Protein AF-A0AA36FY81-F1 (afdb_monomer_lite)

Foldseek 3Di:
DVCCVPPNQWDWDDDPNDTDIDGRDDVVCCCVCPVVVVVNVAADQFCLLQVLQADPPPRFGFACPHGDDPLNVVLVVLVVVLCVLCAPVHCNLVVVLVVLVVVLVVVVVVVCVPPVDDDDPLLLSLLQSLLQSLCCQAQVGGDDPVCVVVSCVLPVLQVVLVLLDDPCSRVPDPCLCVVVVSVVSSCSNNVSLVSLLVVLVVSLVVQVVCVVVVVDDLPDRGSHPSSSLVVVQVVVVVVPDPDCSSDPSNSSNHSSCSSVVRRPVRSLLVVLLVVVCVVPVVLVVLQVVQQCVVCVPPDDDGPVCVVSRVSVVVSSVVSVVPSPDDDPDQWDKDWDWDQDPPVRDIDIDMWIFDDAAFWDWAWQAPAPDCSPHPVVSHHGQAPPVFDDDAPPDDGHGPGGYHIFGAANGGTGFQKKKWWKDFPQPWTKIKMWGDPYVQGKIKIWIKIAPAAAFKWWKWWADAQDCPVHPPVLHFGAAPPPFWDFEQPDPGHGLTGPFIFGAHNRRMTTDIDIHRREDCDDPRHSQRHKIWIARAGQCGCVDDDPCNVVSRGHSPRHHTGIMGGIHGDDDDD

Radius of gyration: 31.6 Å; chains: 1; bounding box: 76×66×91 Å

Structure (mmCIF, N/CA/C/O backbone):
data_AF-A0AA36FY81-F1
#
_entry.id   AF-A0AA36FY81-F1
#
loop_
_atom_site.group_PDB
_atom_site.id
_atom_site.type_symbol
_atom_site.label_atom_id
_atom_site.label_alt_id
_atom_site.label_comp_id
_atom_site.label_asym_id
_atom_site.label_entity_id
_atom_site.label_seq_id
_atom_site.pdbx_PDB_ins_code
_atom_site.Cartn_x
_atom_site.Cartn_y
_atom_site.Cartn_z
_atom_site.occupancy
_atom_site.B_iso_or_equiv
_atom_site.auth_seq_id
_atom_site.auth_comp_id
_atom_site.auth_asym_id
_atom_site.auth_atom_id
_atom_site.pdbx_PDB_model_num
ATOM 1 N N . MET A 1 1 ? 7.361 -14.719 3.140 1.00 36.12 1 MET A N 1
ATOM 2 C CA . MET A 1 1 ? 7.510 -15.859 2.196 1.00 36.12 1 MET A CA 1
ATOM 3 C C . MET A 1 1 ? 8.204 -17.094 2.785 1.00 36.12 1 MET A C 1
ATOM 5 O O . MET A 1 1 ? 7.719 -18.187 2.528 1.00 36.12 1 MET A O 1
ATOM 9 N N . ILE A 1 2 ? 9.258 -16.964 3.607 1.00 36.59 2 ILE A N 1
ATOM 10 C CA . ILE A 1 2 ? 10.029 -18.105 4.167 1.00 36.59 2 ILE A CA 1
ATOM 11 C C . ILE A 1 2 ? 9.151 -19.141 4.900 1.00 36.59 2 ILE A C 1
ATOM 13 O O . ILE A 1 2 ? 9.311 -20.344 4.719 1.00 36.59 2 ILE A O 1
ATOM 17 N N . ARG A 1 3 ? 8.170 -18.688 5.692 1.00 46.56 3 ARG A N 1
ATOM 18 C CA . ARG A 1 3 ? 7.286 -19.582 6.461 1.00 46.56 3 ARG A CA 1
ATOM 19 C C . ARG A 1 3 ? 6.259 -20.323 5.592 1.00 46.56 3 ARG A C 1
ATOM 21 O O . ARG A 1 3 ? 6.029 -21.499 5.839 1.00 46.56 3 ARG A O 1
ATOM 28 N N . ARG A 1 4 ? 5.740 -19.701 4.523 1.00 51.59 4 ARG A N 1
ATOM 29 C CA . ARG A 1 4 ? 4.819 -20.347 3.563 1.00 51.59 4 ARG A CA 1
ATOM 30 C C . ARG A 1 4 ? 5.485 -21.509 2.817 1.00 51.59 4 ARG A C 1
ATOM 32 O O . ARG A 1 4 ? 4.853 -22.533 2.591 1.00 51.59 4 ARG A O 1
ATOM 39 N N . GLY A 1 5 ? 6.765 -21.368 2.462 1.00 57.47 5 GLY A N 1
ATOM 40 C CA . GLY A 1 5 ? 7.523 -22.437 1.802 1.00 57.47 5 GLY A CA 1
ATOM 41 C C . GLY A 1 5 ? 7.772 -23.659 2.695 1.00 57.47 5 GLY A C 1
ATOM 42 O O . GLY A 1 5 ? 7.797 -24.776 2.192 1.00 57.47 5 GLY A O 1
ATOM 43 N N . ARG A 1 6 ? 7.920 -23.456 4.012 1.00 73.56 6 ARG A N 1
ATOM 44 C CA . ARG A 1 6 ? 8.203 -24.525 4.987 1.00 73.56 6 ARG A CA 1
ATOM 45 C C . ARG A 1 6 ? 6.951 -25.161 5.593 1.00 73.56 6 ARG A C 1
ATOM 47 O O . ARG A 1 6 ? 6.932 -26.365 5.807 1.00 73.56 6 ARG A O 1
ATOM 54 N N . TYR A 1 7 ? 5.939 -24.355 5.903 1.00 78.69 7 TYR A N 1
ATOM 55 C CA . TYR A 1 7 ? 4.759 -24.780 6.665 1.00 78.69 7 TYR A CA 1
ATOM 56 C C . TYR A 1 7 ? 3.479 -24.836 5.822 1.00 78.69 7 TYR A C 1
ATOM 58 O O . TYR A 1 7 ? 2.431 -25.224 6.324 1.00 78.69 7 TYR A O 1
ATOM 66 N N . GLY A 1 8 ? 3.561 -24.483 4.537 1.00 82.62 8 GLY A N 1
ATOM 67 C CA . GLY A 1 8 ? 2.440 -24.533 3.608 1.00 82.62 8 GLY A CA 1
ATOM 68 C C . GLY A 1 8 ? 1.616 -23.246 3.551 1.00 82.62 8 GLY A C 1
ATOM 69 O O . GLY A 1 8 ? 2.011 -22.181 4.025 1.00 82.62 8 GLY A O 1
ATOM 70 N N . LYS A 1 9 ? 0.461 -23.356 2.888 1.00 85.81 9 LYS A N 1
ATOM 71 C CA . LYS A 1 9 ? -0.486 -22.264 2.609 1.00 85.81 9 LYS A CA 1
ATOM 72 C C . LYS A 1 9 ? -1.103 -21.654 3.877 1.00 85.81 9 LYS A C 1
ATOM 74 O O . LYS A 1 9 ? -1.317 -20.447 3.923 1.00 85.81 9 LYS A O 1
ATOM 79 N N . VAL A 1 10 ? -1.315 -22.472 4.907 1.00 88.88 10 VAL A N 1
ATOM 80 C CA . VAL A 1 10 ? -1.843 -22.069 6.214 1.00 88.88 10 VAL A CA 1
ATOM 81 C C . VAL A 1 10 ? -0.884 -22.557 7.287 1.00 88.88 10 VAL A C 1
ATOM 83 O O . VAL A 1 10 ? -0.539 -23.736 7.305 1.00 88.88 10 VAL A O 1
ATOM 86 N N . TYR A 1 11 ? -0.442 -21.666 8.169 1.00 90.25 11 TYR A N 1
ATOM 87 C CA . TYR A 1 11 ? 0.482 -22.023 9.243 1.00 90.25 11 TYR A CA 1
ATOM 88 C C . TYR A 1 11 ? 0.258 -21.182 10.494 1.00 90.25 11 TYR A C 1
ATOM 90 O O . TYR A 1 11 ? -0.126 -20.018 10.419 1.00 90.25 11 TYR A O 1
ATOM 98 N N . THR A 1 12 ? 0.554 -21.753 11.656 1.00 89.88 12 THR A N 1
ATOM 99 C CA . THR A 1 12 ? 0.412 -21.059 12.939 1.00 89.88 12 THR A CA 1
ATOM 100 C C . THR A 1 12 ? 1.749 -20.491 13.392 1.00 89.88 12 THR A C 1
ATOM 102 O O . THR A 1 12 ? 2.783 -21.157 13.337 1.00 89.88 12 THR A O 1
ATOM 105 N N . VAL A 1 13 ? 1.727 -19.249 13.863 1.00 86.69 13 VAL A N 1
ATOM 106 C CA . VAL A 1 13 ? 2.838 -18.589 14.544 1.00 86.69 13 VAL A CA 1
ATOM 107 C C . VAL A 1 13 ? 2.387 -18.273 15.953 1.00 86.69 13 VAL A C 1
ATOM 109 O O . VAL A 1 13 ? 1.382 -17.601 16.139 1.00 86.69 13 VAL A O 1
ATOM 112 N N . TRP A 1 14 ? 3.146 -18.719 16.942 1.00 83.38 14 TRP A N 1
ATOM 113 C CA . TRP A 1 14 ? 2.919 -18.309 18.319 1.00 83.38 14 TRP A CA 1
ATOM 114 C C . TRP A 1 14 ? 3.548 -16.935 18.538 1.00 83.38 14 TRP A C 1
ATOM 116 O O . TRP A 1 14 ? 4.758 -16.772 18.371 1.00 83.38 14 TRP A O 1
ATOM 126 N N . VAL A 1 15 ? 2.718 -15.943 18.856 1.00 77.12 15 VAL A N 1
ATOM 127 C CA . VAL A 1 15 ? 3.155 -14.603 19.257 1.00 77.12 15 VAL A CA 1
ATOM 128 C C . VAL A 1 15 ? 2.818 -14.447 20.732 1.00 77.12 15 VAL A C 1
ATOM 130 O O . VAL A 1 15 ? 1.649 -14.446 21.114 1.00 77.12 15 VAL A O 1
ATOM 133 N N . CYS A 1 16 ? 3.848 -14.375 21.578 1.00 77.38 16 CYS A N 1
ATOM 134 C CA . CYS A 1 16 ? 3.695 -14.527 23.027 1.00 77.38 16 CYS A CA 1
ATOM 135 C C . CYS A 1 16 ? 2.934 -15.831 23.351 1.00 77.38 16 CYS A C 1
ATOM 137 O O . CYS A 1 16 ? 3.364 -16.906 22.937 1.00 77.38 16 CYS A O 1
ATOM 139 N N . ALA A 1 17 ? 1.809 -15.743 24.062 1.00 76.19 17 ALA A N 1
ATOM 140 C CA . ALA A 1 17 ? 0.956 -16.887 24.384 1.00 76.19 17 ALA A CA 1
ATOM 141 C C . ALA A 1 17 ? -0.184 -17.113 23.369 1.00 76.19 17 ALA A C 1
ATOM 143 O O . ALA A 1 17 ? -0.979 -18.035 23.542 1.00 76.19 17 ALA A O 1
ATOM 144 N N . ALA A 1 18 ? -0.287 -16.287 22.322 1.00 80.69 18 ALA A N 1
ATOM 145 C CA . ALA A 1 18 ? -1.390 -16.326 21.369 1.00 80.69 18 ALA A CA 1
ATOM 146 C C . ALA A 1 18 ? -1.005 -17.084 20.081 1.00 80.69 18 ALA A C 1
ATOM 148 O O . ALA A 1 18 ? -0.021 -16.723 19.422 1.00 80.69 18 ALA A O 1
ATOM 149 N N . PRO A 1 19 ? -1.773 -18.110 19.670 1.00 88.00 19 PRO A N 1
ATOM 150 C CA . PRO A 1 19 ? -1.600 -18.736 18.367 1.00 88.00 19 PRO A CA 1
ATOM 151 C C . PRO A 1 19 ? -2.207 -17.849 17.272 1.00 88.00 19 PRO A C 1
ATOM 153 O O . PRO A 1 19 ? -3.411 -17.610 17.237 1.00 88.00 19 PRO A O 1
ATOM 156 N N . VAL A 1 20 ? -1.376 -17.391 16.339 1.00 86.88 20 VAL A N 1
ATOM 157 C CA . VAL A 1 20 ? -1.785 -16.590 15.180 1.00 86.88 20 VAL A CA 1
ATOM 158 C C . VAL A 1 20 ? -1.743 -17.461 13.930 1.00 86.88 20 VAL A C 1
ATOM 160 O O . VAL A 1 20 ? -0.670 -17.836 13.448 1.00 86.88 20 VAL A O 1
ATOM 163 N N . VAL A 1 21 ? -2.913 -17.785 13.384 1.00 89.31 21 VAL A N 1
ATOM 164 C CA . VAL A 1 21 ? -3.024 -18.511 12.113 1.00 89.31 21 VAL A CA 1
ATOM 165 C C . VAL A 1 21 ? -2.789 -17.536 10.963 1.00 89.31 21 VAL A C 1
ATOM 167 O O . VAL A 1 21 ? -3.462 -16.519 10.839 1.00 89.31 21 VAL A O 1
ATOM 170 N N . ASN A 1 22 ? -1.806 -17.841 10.125 1.00 86.56 22 ASN A N 1
ATOM 171 C CA . ASN A 1 22 ? -1.429 -17.054 8.961 1.00 86.56 22 ASN A CA 1
ATOM 172 C C . ASN A 1 22 ? -1.902 -17.775 7.700 1.00 86.56 22 ASN A C 1
ATOM 174 O O . ASN A 1 22 ? -1.608 -18.958 7.515 1.00 86.56 22 ASN A O 1
ATOM 178 N N . ILE A 1 23 ? -2.583 -17.044 6.820 1.00 85.38 23 ILE A N 1
ATOM 179 C CA . ILE A 1 23 ? -3.072 -17.543 5.534 1.00 85.38 23 ILE A CA 1
ATOM 180 C C . ILE A 1 23 ? -2.271 -16.858 4.430 1.00 85.38 23 ILE A C 1
ATOM 182 O O . ILE A 1 23 ? -2.235 -15.633 4.340 1.00 85.38 23 ILE A O 1
ATOM 186 N N . GLY A 1 24 ? -1.568 -17.653 3.629 1.00 78.12 24 GLY A N 1
ATOM 187 C CA . GLY A 1 24 ? -0.551 -17.170 2.700 1.00 78.12 24 GLY A CA 1
ATOM 188 C C . GLY A 1 24 ? -0.965 -17.149 1.232 1.00 78.12 24 GLY A C 1
ATOM 189 O O . GLY A 1 24 ? -0.127 -16.801 0.400 1.00 78.12 24 GLY A O 1
ATOM 190 N N . ASP A 1 25 ? -2.185 -17.558 0.888 1.00 82.94 25 ASP A N 1
ATOM 191 C CA . ASP A 1 25 ? -2.683 -17.665 -0.485 1.00 82.94 25 ASP A CA 1
ATOM 192 C C . ASP A 1 25 ? -4.106 -17.113 -0.649 1.00 82.94 25 ASP A C 1
ATOM 194 O O . ASP A 1 25 ? -4.923 -17.147 0.267 1.00 82.94 25 ASP A O 1
ATOM 198 N N . TYR A 1 26 ? -4.392 -16.622 -1.856 1.00 82.06 26 TYR A N 1
ATOM 199 C CA . TYR A 1 26 ? -5.638 -15.935 -2.188 1.00 82.06 26 TYR A CA 1
ATOM 200 C C . TYR A 1 26 ? -6.885 -16.816 -2.035 1.00 82.06 26 TYR A C 1
ATOM 202 O O . TYR A 1 26 ? -7.878 -16.374 -1.465 1.00 82.06 26 TYR A O 1
ATOM 210 N N . GLU A 1 27 ? -6.830 -18.063 -2.510 1.00 89.69 27 GLU A N 1
ATOM 211 C CA . GLU A 1 27 ? -7.973 -18.986 -2.476 1.00 89.69 27 GLU A CA 1
ATOM 212 C C . GLU A 1 27 ? -8.436 -19.236 -1.040 1.00 89.69 27 GLU A C 1
ATOM 214 O O . GLU A 1 27 ? -9.630 -19.163 -0.744 1.00 89.69 27 GLU A O 1
ATOM 219 N N . THR A 1 28 ? -7.487 -19.466 -0.131 1.00 90.06 28 THR A N 1
ATOM 220 C CA . THR A 1 28 ? -7.802 -19.698 1.279 1.00 90.06 28 THR A CA 1
ATOM 221 C C . THR A 1 28 ? -8.271 -18.423 1.980 1.00 90.06 28 THR A C 1
ATOM 223 O O . THR A 1 28 ? -9.185 -18.487 2.799 1.00 90.06 28 THR A O 1
ATOM 226 N N . ILE A 1 29 ? -7.719 -17.252 1.637 1.00 85.38 29 ILE A N 1
ATOM 227 C CA . ILE A 1 29 ? -8.218 -15.961 2.146 1.00 85.38 29 ILE A CA 1
ATOM 228 C C . ILE A 1 29 ? -9.682 -15.757 1.735 1.00 85.38 29 ILE A C 1
ATOM 230 O O . ILE A 1 29 ? -10.507 -15.403 2.576 1.00 85.38 29 ILE A O 1
ATOM 234 N N . LEU A 1 30 ? -10.024 -16.024 0.469 1.00 89.69 30 LEU A N 1
ATOM 235 C CA . LEU A 1 30 ? -11.398 -15.931 -0.033 1.00 89.69 30 LEU A CA 1
ATOM 236 C C . LEU A 1 30 ? -12.324 -16.908 0.703 1.00 89.69 30 LEU A C 1
ATOM 238 O O . LEU A 1 30 ? -13.442 -16.551 1.074 1.00 89.69 30 LEU A O 1
ATOM 242 N N . GLN A 1 31 ? -11.860 -18.136 0.937 1.00 90.44 31 GLN A N 1
ATOM 243 C CA . GLN A 1 31 ? -12.619 -19.125 1.692 1.00 90.44 31 GLN A CA 1
ATOM 244 C C . GLN A 1 31 ? -12.905 -18.632 3.117 1.00 90.44 31 GLN A C 1
ATOM 246 O O . GLN A 1 31 ? -14.066 -18.535 3.496 1.00 90.44 31 GLN A O 1
ATOM 251 N N . VAL A 1 32 ? -11.878 -18.233 3.869 1.00 89.50 32 VAL A N 1
ATOM 252 C CA . VAL A 1 32 ? -12.007 -17.878 5.293 1.00 89.50 32 VAL A CA 1
ATOM 253 C C . VAL A 1 32 ? -12.750 -16.557 5.503 1.00 89.50 32 VAL A C 1
ATOM 255 O O . VAL A 1 32 ? -13.635 -16.488 6.355 1.00 89.50 32 VAL A O 1
ATOM 258 N N . LEU A 1 33 ? -12.410 -15.509 4.745 1.00 85.00 33 LEU A N 1
ATOM 259 C CA . LEU A 1 33 ? -12.947 -14.162 4.975 1.00 85.00 33 LEU A CA 1
ATOM 260 C C . LEU A 1 33 ? -14.272 -13.893 4.256 1.00 85.00 33 LEU A C 1
ATOM 262 O O . LEU A 1 33 ? -15.032 -13.042 4.713 1.00 85.00 33 LEU A O 1
ATOM 266 N N . VAL A 1 34 ? -14.553 -14.576 3.140 1.00 88.19 34 VAL A N 1
ATOM 267 C CA . VAL A 1 34 ? -15.764 -14.320 2.337 1.00 88.19 34 VAL A CA 1
ATOM 268 C C . VAL A 1 34 ? -16.768 -15.454 2.478 1.00 88.19 34 VAL A C 1
ATOM 270 O O . VAL A 1 34 ? -17.895 -15.212 2.902 1.00 88.19 34 VAL A O 1
ATOM 273 N N . ARG A 1 35 ? -16.383 -16.691 2.143 1.00 88.88 35 ARG A N 1
ATOM 274 C CA . ARG A 1 35 ? -17.321 -17.831 2.143 1.00 88.88 35 ARG A CA 1
ATOM 275 C C . ARG A 1 35 ? -17.697 -18.261 3.559 1.00 88.88 35 ARG A C 1
ATOM 277 O 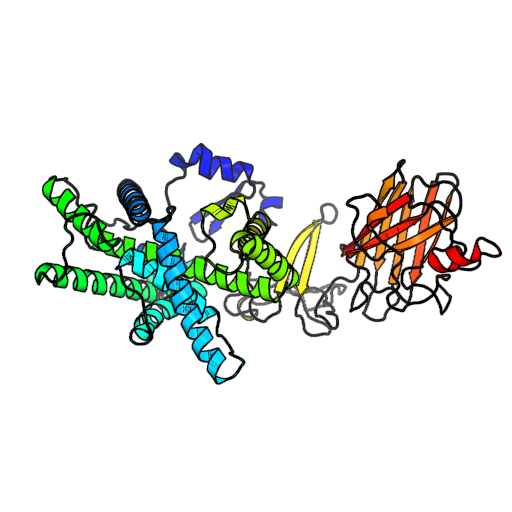O . ARG A 1 35 ? -18.874 -18.450 3.841 1.00 88.88 35 ARG A O 1
ATOM 284 N N . ASP A 1 36 ? -16.713 -18.300 4.451 1.00 90.56 36 ASP A N 1
ATOM 285 C CA . ASP A 1 36 ? -16.877 -18.647 5.866 1.00 90.56 36 ASP A CA 1
ATOM 286 C C . ASP A 1 36 ? -16.908 -17.394 6.762 1.00 90.56 36 ASP A C 1
ATOM 288 O O . ASP A 1 36 ? -16.717 -17.473 7.978 1.00 90.56 36 ASP A O 1
ATO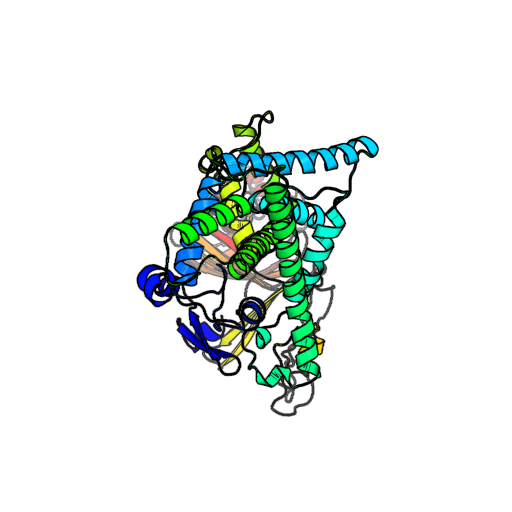M 292 N N . GLY A 1 37 ? -17.151 -16.215 6.174 1.00 86.06 37 GLY A N 1
ATOM 293 C CA . GLY A 1 37 ? -17.015 -14.924 6.852 1.00 86.06 37 GLY A CA 1
ATOM 294 C C . GLY A 1 37 ? -17.890 -14.778 8.100 1.00 86.06 37 GLY A C 1
ATOM 295 O O . GLY A 1 37 ? -17.472 -14.140 9.060 1.00 86.06 37 GLY A O 1
ATOM 296 N N . ALA A 1 38 ? -19.067 -15.416 8.140 1.00 84.56 38 ALA A N 1
ATOM 297 C CA . ALA A 1 38 ? -19.931 -15.408 9.325 1.00 84.56 38 ALA A CA 1
ATOM 298 C C . ALA A 1 38 ? -19.261 -16.075 10.541 1.00 84.56 38 ALA A C 1
ATOM 300 O O . ALA A 1 38 ? -19.342 -15.552 11.652 1.00 84.56 38 ALA A O 1
ATOM 301 N N . ILE A 1 39 ? -18.555 -17.189 10.321 1.00 87.75 39 ILE A N 1
ATOM 302 C CA . ILE A 1 39 ? -17.860 -17.958 11.365 1.00 87.75 39 ILE A CA 1
ATOM 303 C C . ILE A 1 39 ? -16.584 -17.226 11.802 1.00 87.75 39 ILE A C 1
ATOM 305 O O . ILE A 1 39 ? -16.258 -17.192 12.986 1.00 87.75 39 ILE A O 1
ATOM 309 N N . ASN A 1 40 ? -15.891 -16.590 10.854 1.00 85.19 40 ASN A N 1
ATOM 310 C CA . ASN A 1 40 ? -14.626 -15.885 11.084 1.00 85.19 40 ASN A CA 1
ATOM 311 C C . ASN A 1 40 ? -14.802 -14.376 11.342 1.00 85.19 40 ASN A C 1
ATOM 313 O O . ASN A 1 40 ? -13.851 -13.609 11.213 1.00 85.19 40 ASN A O 1
ATOM 317 N N . SER A 1 41 ? -16.015 -13.939 11.694 1.00 83.75 41 SER A N 1
ATOM 318 C CA . SER A 1 41 ? -16.344 -12.523 11.914 1.00 83.75 41 SER A CA 1
ATOM 319 C C . SER A 1 41 ? -15.830 -11.979 13.249 1.00 83.75 41 SER A C 1
ATOM 321 O O . SER A 1 41 ? -15.658 -10.766 13.391 1.00 83.75 41 SER A O 1
ATOM 323 N N . LYS A 1 42 ? -15.567 -12.866 14.221 1.00 87.44 42 LYS A N 1
ATOM 324 C CA . LYS A 1 42 ? -15.107 -12.485 15.557 1.00 87.44 42 LYS A CA 1
ATOM 325 C C . LYS A 1 42 ? -13.700 -11.892 15.498 1.00 87.44 42 LYS A C 1
ATOM 327 O O . LYS A 1 42 ? -12.770 -12.497 14.966 1.00 87.44 42 LYS A O 1
ATOM 332 N N . ARG A 1 43 ? -13.537 -10.722 16.109 1.00 86.25 43 ARG A N 1
ATOM 333 C CA . ARG A 1 43 ? -12.268 -10.003 16.208 1.00 86.25 43 ARG A CA 1
ATOM 334 C C . ARG A 1 43 ? -11.508 -10.444 17.444 1.00 86.25 43 ARG A C 1
ATOM 336 O O . ARG A 1 43 ? -12.085 -10.635 18.514 1.00 86.25 43 ARG A O 1
ATOM 343 N N . TYR A 1 44 ? -10.197 -10.569 17.293 1.00 86.50 44 TYR A N 1
ATOM 344 C CA . TYR A 1 44 ? -9.307 -10.672 18.437 1.00 86.50 44 TYR A CA 1
ATOM 345 C C . TYR A 1 44 ? -9.234 -9.311 19.136 1.00 86.50 44 TYR A C 1
ATOM 347 O O . TYR A 1 44 ? -8.880 -8.311 18.513 1.00 86.50 44 TYR A O 1
ATOM 355 N N . GLU A 1 45 ? -9.572 -9.285 20.422 1.00 86.31 45 GLU A N 1
ATOM 356 C CA . GLU A 1 45 ? -9.551 -8.093 21.272 1.00 86.31 45 GLU A CA 1
ATOM 357 C C . GLU A 1 45 ? -8.110 -7.756 21.667 1.00 86.31 45 GLU A C 1
ATOM 359 O O . GLU A 1 45 ? -7.625 -8.085 22.748 1.00 86.31 45 GLU A O 1
ATOM 364 N N . ALA A 1 46 ? -7.389 -7.140 20.730 1.00 82.62 46 ALA A N 1
ATOM 365 C CA . ALA A 1 46 ? -6.015 -6.716 20.939 1.00 82.62 46 ALA A CA 1
ATOM 366 C C . ALA A 1 46 ? -5.944 -5.698 22.097 1.00 82.62 46 ALA A C 1
ATOM 368 O O . ALA A 1 46 ? -6.555 -4.628 21.990 1.00 82.62 46 ALA A O 1
ATOM 369 N N . PRO A 1 47 ? -5.160 -5.960 23.166 1.00 79.50 47 PRO A N 1
ATOM 370 C CA . PRO A 1 47 ? -5.108 -5.101 24.348 1.00 79.50 47 PRO A CA 1
ATOM 371 C C . PRO A 1 47 ? -4.810 -3.636 24.030 1.00 79.50 47 PRO A C 1
ATOM 373 O O . PRO A 1 47 ? -5.403 -2.749 24.635 1.00 79.50 47 PRO A O 1
ATOM 376 N N . PHE A 1 48 ? -3.945 -3.371 23.047 1.00 79.94 48 PHE A N 1
ATOM 377 C CA . PHE A 1 48 ? -3.637 -2.013 22.602 1.00 79.94 48 PHE A CA 1
ATOM 378 C C . PHE A 1 48 ? -4.880 -1.195 22.221 1.00 79.94 48 PHE A C 1
ATOM 380 O O . PHE A 1 48 ? -4.977 -0.032 22.599 1.00 79.94 48 PHE A O 1
ATOM 387 N N . PHE A 1 49 ? -5.829 -1.789 21.497 1.00 80.12 49 PHE A N 1
ATOM 388 C CA . PHE A 1 49 ? -7.042 -1.084 21.086 1.00 80.12 49 PHE A CA 1
ATOM 389 C C . PHE A 1 49 ? -8.153 -1.181 22.132 1.00 80.12 49 PHE A C 1
ATOM 391 O O . PHE A 1 49 ? -8.946 -0.253 22.265 1.00 80.12 49 PHE A O 1
ATOM 398 N N . CYS A 1 50 ? -8.225 -2.283 22.878 1.00 85.19 50 CYS A N 1
ATOM 399 C CA . CYS A 1 50 ? -9.333 -2.529 23.797 1.00 85.19 50 CYS A CA 1
ATOM 400 C C . CYS A 1 50 ? -9.209 -1.763 25.119 1.00 85.19 50 CYS A C 1
ATOM 402 O O . CYS A 1 50 ? -10.230 -1.373 25.666 1.00 85.19 50 CYS A O 1
ATOM 404 N N . VAL A 1 51 ? -7.998 -1.468 25.614 1.00 81.00 51 VAL A N 1
ATOM 405 C CA . VAL A 1 51 ? -7.808 -0.844 26.944 1.00 81.00 51 VAL A CA 1
ATOM 406 C C . VAL A 1 51 ? -8.606 0.453 27.134 1.00 81.00 51 VAL A C 1
ATOM 408 O O . VAL A 1 51 ? -9.172 0.647 28.206 1.00 81.00 51 VAL A O 1
ATOM 411 N N . ALA A 1 52 ? -8.675 1.316 26.118 1.00 79.75 52 ALA A N 1
ATOM 412 C CA . ALA A 1 52 ? -9.449 2.561 26.178 1.00 79.75 52 ALA A CA 1
ATOM 413 C C . ALA A 1 52 ? -10.936 2.388 25.795 1.00 79.75 52 ALA A C 1
ATOM 415 O O . ALA A 1 52 ? -11.744 3.266 26.080 1.00 79.75 52 ALA A O 1
ATOM 416 N N . ARG A 1 53 ? -11.294 1.258 25.168 1.00 86.38 53 ARG A N 1
ATOM 417 C CA . ARG A 1 53 ? -12.625 0.967 24.599 1.00 86.38 53 ARG A CA 1
ATOM 418 C C . ARG A 1 53 ? -13.470 0.026 25.460 1.00 86.38 53 ARG A C 1
ATOM 420 O O . ARG A 1 53 ? -14.617 -0.244 25.118 1.00 86.38 53 ARG A O 1
ATOM 427 N N . THR A 1 54 ? -12.900 -0.520 26.532 1.00 89.06 54 THR A N 1
ATOM 428 C CA . THR A 1 54 ? -13.600 -1.407 27.464 1.00 89.06 54 THR A CA 1
ATOM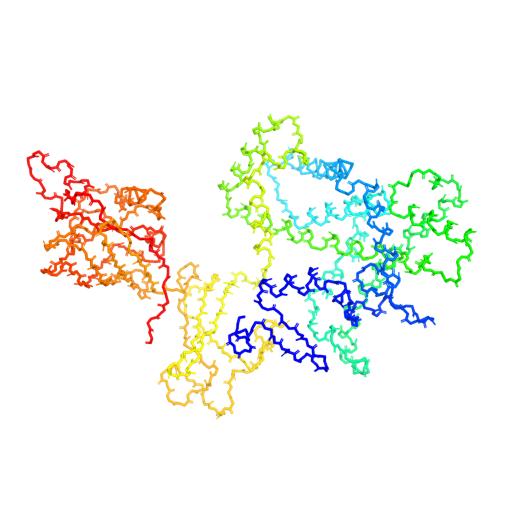 429 C C . THR A 1 54 ? -14.269 -0.594 28.567 1.00 89.06 54 THR A C 1
ATOM 431 O O . THR A 1 54 ? -13.580 0.090 29.330 1.00 89.06 54 THR A O 1
ATOM 434 N N . ASP A 1 55 ? -15.592 -0.697 28.692 1.00 87.25 55 ASP A N 1
ATOM 435 C CA . ASP A 1 55 ? -16.302 -0.133 29.841 1.00 87.25 55 ASP A CA 1
ATOM 436 C C . ASP A 1 55 ? -15.964 -0.962 31.091 1.00 87.25 55 ASP A C 1
ATOM 438 O O . ASP A 1 55 ? -15.986 -2.194 31.100 1.00 87.25 55 ASP A O 1
ATOM 442 N N . LYS A 1 56 ? -15.591 -0.274 32.170 1.00 86.19 56 LYS A N 1
ATOM 443 C CA . LYS A 1 56 ? -15.182 -0.896 33.434 1.00 86.19 56 LYS A CA 1
ATOM 444 C C . LYS A 1 56 ? -16.358 -1.482 34.215 1.00 86.19 56 LYS A C 1
ATOM 446 O O . LYS A 1 56 ? -16.121 -2.279 35.120 1.00 86.19 56 LYS A O 1
ATOM 451 N N . ASN A 1 57 ? -17.586 -1.067 33.910 1.00 85.81 57 ASN A N 1
ATOM 452 C CA . ASN A 1 57 ? -18.786 -1.493 34.622 1.00 85.81 57 ASN A CA 1
ATOM 453 C C . ASN A 1 57 ? -19.306 -2.842 34.118 1.00 85.81 57 ASN A C 1
ATOM 455 O O . ASN A 1 57 ? -19.654 -3.695 34.931 1.00 85.81 57 ASN A O 1
ATOM 459 N N . ASP A 1 58 ? -19.347 -3.040 32.798 1.00 86.50 58 ASP A N 1
ATOM 460 C CA . ASP A 1 58 ? -19.867 -4.261 32.167 1.00 86.50 58 ASP A CA 1
ATOM 461 C C . ASP A 1 58 ? -18.770 -5.149 31.541 1.00 86.50 58 ASP A C 1
ATOM 463 O O . ASP A 1 58 ? -19.002 -6.328 31.272 1.00 86.50 58 ASP A O 1
ATOM 467 N N . GLY A 1 59 ? -17.551 -4.622 31.370 1.00 86.69 59 GLY A N 1
ATOM 468 C CA . GLY A 1 59 ? -16.417 -5.330 30.778 1.00 86.69 59 GLY A CA 1
ATOM 469 C C . GLY A 1 59 ? -16.489 -5.473 29.256 1.00 86.69 59 GLY A C 1
ATOM 470 O O . GLY A 1 59 ? -15.668 -6.193 28.682 1.00 86.69 59 GLY A O 1
ATOM 471 N N . HIS A 1 60 ? -17.442 -4.824 28.586 1.00 89.00 60 HIS A N 1
ATOM 472 C CA . HIS A 1 60 ? -17.622 -4.914 27.143 1.00 89.00 60 HIS A CA 1
ATOM 473 C C . HIS A 1 60 ? -16.746 -3.913 26.386 1.00 89.00 60 HIS A C 1
ATOM 475 O O . HIS A 1 60 ? -16.537 -2.779 26.812 1.00 89.00 60 HIS A O 1
ATOM 481 N N . VAL A 1 61 ? -16.231 -4.346 25.232 1.00 90.81 61 VAL A N 1
ATOM 482 C CA . VAL A 1 61 ? -15.535 -3.481 24.271 1.00 90.81 61 VAL A CA 1
ATOM 483 C C . VAL A 1 61 ? -16.573 -2.819 23.369 1.00 90.81 61 VAL A C 1
ATOM 485 O O . VAL A 1 61 ? -17.344 -3.518 22.708 1.00 90.81 61 VAL A O 1
ATOM 488 N N . TYR A 1 62 ? -16.553 -1.491 23.310 1.00 91.38 62 TYR A N 1
ATOM 489 C CA . TYR A 1 62 ? -17.427 -0.682 22.462 1.00 91.38 62 TYR A CA 1
ATOM 490 C C . TYR A 1 62 ? -16.698 -0.158 21.214 1.00 91.38 62 TYR A C 1
ATOM 492 O O . TYR A 1 62 ? -15.471 -0.242 21.104 1.00 91.38 62 TYR A O 1
ATOM 500 N N . GLY A 1 63 ? -17.469 0.372 20.262 1.00 89.00 63 GLY A N 1
ATOM 501 C CA . GLY A 1 63 ? -16.965 0.918 19.002 1.00 89.00 63 GLY A CA 1
ATOM 502 C C . GLY A 1 63 ? -17.090 -0.038 17.809 1.00 89.00 63 GLY A C 1
ATOM 503 O O . GLY A 1 63 ? -17.168 -1.261 17.946 1.00 89.00 63 GLY A O 1
ATOM 504 N N . THR A 1 64 ? -17.075 0.505 16.595 1.00 89.62 64 THR A N 1
ATOM 505 C CA . THR A 1 64 ? -17.173 -0.289 15.356 1.00 89.62 64 THR A CA 1
ATOM 506 C C . THR A 1 64 ? -15.911 -1.077 14.978 1.00 89.62 64 THR A C 1
ATOM 508 O O . THR A 1 64 ? -16.002 -2.022 14.179 1.00 89.62 64 THR A O 1
ATOM 511 N N . MET A 1 65 ? -14.735 -0.726 15.511 1.00 87.25 65 MET A N 1
ATOM 512 C CA . MET A 1 65 ? -13.453 -1.301 15.087 1.00 87.25 65 MET A CA 1
ATOM 513 C C . MET A 1 65 ? -13.118 -2.624 15.786 1.00 87.25 65 MET A C 1
ATOM 515 O O . MET A 1 65 ? -12.631 -3.545 15.121 1.00 87.25 65 MET A O 1
ATOM 519 N N . MET A 1 66 ? -13.365 -2.726 17.099 1.00 87.94 66 MET A N 1
ATOM 520 C CA . MET A 1 66 ? -12.900 -3.846 17.941 1.00 87.94 66 MET A CA 1
ATOM 521 C C . MET A 1 66 ? -13.996 -4.584 18.713 1.00 87.94 66 MET A C 1
ATOM 523 O O . MET A 1 66 ? -13.717 -5.674 19.213 1.00 87.94 66 MET A O 1
ATOM 527 N N . ALA A 1 67 ? -15.213 -4.037 18.808 1.00 91.25 67 ALA A N 1
ATOM 528 C CA . ALA A 1 67 ? -16.314 -4.728 19.469 1.00 91.25 67 ALA A CA 1
ATOM 529 C C . ALA A 1 67 ? -16.651 -6.060 18.775 1.00 91.25 67 ALA A C 1
ATOM 531 O O . ALA A 1 67 ? -16.340 -6.288 17.600 1.00 91.25 67 ALA A O 1
ATOM 532 N N . ASN A 1 68 ? -17.349 -6.927 19.506 1.00 90.94 68 ASN A N 1
ATOM 533 C CA . ASN A 1 68 ? -17.832 -8.221 19.033 1.00 90.94 68 ASN A CA 1
ATOM 534 C C . ASN A 1 68 ? -19.324 -8.405 19.345 1.00 90.94 68 ASN A C 1
ATOM 536 O O . ASN A 1 68 ? -19.895 -7.720 20.194 1.00 90.94 68 ASN A O 1
ATOM 540 N N . GLY A 1 69 ? -19.949 -9.379 18.680 1.00 90.00 69 GLY A N 1
ATOM 541 C CA . GLY A 1 69 ? -21.333 -9.772 18.944 1.00 90.00 69 GLY A CA 1
ATOM 542 C C . GLY A 1 69 ? -22.339 -8.660 18.645 1.00 90.00 69 GLY A C 1
ATOM 543 O O . GLY A 1 69 ? -22.161 -7.885 17.707 1.00 90.00 69 GLY A O 1
ATOM 544 N N . GLN A 1 70 ? -23.398 -8.589 19.453 1.00 88.75 70 GLN A N 1
ATOM 545 C CA . GLN A 1 70 ? -24.526 -7.690 19.208 1.00 88.75 70 GLN A CA 1
ATOM 546 C C . GLN A 1 70 ? -24.133 -6.204 19.222 1.00 88.75 70 GLN A C 1
ATOM 548 O O . GLN A 1 70 ? -24.645 -5.455 18.396 1.00 88.75 70 GLN A O 1
ATOM 553 N N . ILE A 1 71 ? -23.197 -5.790 20.089 1.00 89.94 71 ILE A N 1
ATOM 554 C CA . ILE A 1 71 ? -22.687 -4.406 20.123 1.00 89.94 71 ILE A CA 1
ATOM 555 C C . ILE A 1 71 ? -22.120 -4.046 18.748 1.00 89.94 71 ILE A C 1
ATOM 557 O O . ILE A 1 71 ? -22.559 -3.095 18.110 1.00 89.94 71 ILE A O 1
ATOM 561 N N . TRP A 1 72 ? -21.198 -4.863 18.235 1.00 92.31 72 TRP A N 1
ATOM 562 C CA . TRP A 1 72 ? -20.606 -4.621 16.923 1.00 92.31 72 TRP A CA 1
ATOM 563 C C . TRP A 1 72 ? -21.638 -4.639 15.797 1.00 92.31 72 TRP A C 1
ATOM 565 O O . TRP A 1 72 ? -21.587 -3.787 14.913 1.00 92.31 72 TRP A O 1
ATOM 575 N N . GLU A 1 73 ? -22.571 -5.593 15.805 1.00 90.69 73 GLU A N 1
ATOM 576 C CA . GLU A 1 73 ? -23.581 -5.696 14.753 1.00 90.69 73 GLU A CA 1
ATOM 577 C C . GLU A 1 73 ? -24.472 -4.455 14.679 1.00 90.69 73 GLU A C 1
ATOM 579 O O . GLU A 1 73 ? -24.683 -3.927 13.585 1.00 90.69 73 GLU A O 1
ATOM 584 N N . GLU A 1 74 ? -24.981 -3.985 15.816 1.00 91.44 74 GLU A N 1
ATOM 585 C CA . GLU A 1 74 ? -25.890 -2.839 15.864 1.00 91.44 74 GLU A CA 1
ATOM 586 C C . GLU A 1 74 ? -25.155 -1.537 15.530 1.00 91.44 74 GLU A C 1
ATOM 588 O O . GLU A 1 74 ? -25.597 -0.808 14.638 1.00 91.44 74 GLU A O 1
ATOM 593 N N . HIS A 1 75 ? -23.977 -1.301 16.117 1.00 93.31 75 HIS A N 1
ATOM 594 C CA . HIS A 1 75 ? -23.159 -0.122 15.814 1.00 93.31 75 HIS A CA 1
ATOM 595 C C . HIS A 1 75 ? -22.676 -0.110 14.362 1.00 93.31 75 HIS A C 1
ATOM 597 O O . HIS A 1 75 ? -22.712 0.919 13.690 1.00 93.31 75 HIS A O 1
ATOM 603 N N . ARG A 1 76 ? -22.278 -1.259 13.803 1.00 93.00 76 ARG A N 1
ATOM 604 C CA . ARG A 1 76 ? -21.881 -1.347 12.391 1.00 93.00 76 ARG A CA 1
ATOM 605 C C . ARG A 1 76 ? -23.053 -1.068 11.455 1.00 93.00 76 ARG A C 1
ATOM 607 O O . ARG A 1 76 ? -22.865 -0.366 10.460 1.00 93.00 76 ARG A O 1
ATOM 614 N N . LYS A 1 77 ? -24.239 -1.627 11.726 1.00 93.06 77 LYS A N 1
ATOM 615 C CA . LYS A 1 77 ? -25.451 -1.367 10.925 1.00 93.06 77 LYS A CA 1
ATOM 616 C C . LYS A 1 77 ? -25.822 0.113 10.985 1.00 93.06 77 LYS A C 1
ATOM 618 O O . LYS A 1 77 ? -26.042 0.710 9.930 1.00 93.06 77 LYS A O 1
ATOM 623 N N . PHE A 1 78 ? -25.840 0.686 12.188 1.00 94.38 78 PHE A N 1
ATOM 624 C CA . PHE A 1 78 ? -26.083 2.104 12.431 1.00 94.38 78 PHE A CA 1
ATOM 625 C C . PHE A 1 78 ? -25.096 2.971 11.642 1.00 94.38 78 PHE A C 1
ATOM 627 O O . PHE A 1 78 ? -25.504 3.721 10.755 1.00 94.38 78 PHE A O 1
ATOM 634 N N . THR A 1 79 ? -23.795 2.778 11.859 1.00 94.81 79 THR A N 1
ATOM 635 C CA . THR A 1 79 ? -22.739 3.578 11.231 1.00 94.81 79 THR A CA 1
ATOM 636 C C . THR A 1 79 ? -22.778 3.486 9.711 1.00 94.81 79 THR A C 1
ATOM 638 O O . THR A 1 79 ? -22.735 4.507 9.031 1.00 94.81 79 THR A O 1
ATOM 641 N N . LEU A 1 80 ? -22.953 2.292 9.134 1.00 93.50 80 LEU A N 1
ATOM 642 C CA . LEU A 1 80 ? -23.073 2.146 7.677 1.00 93.50 80 LEU A CA 1
ATOM 643 C C . LEU A 1 80 ? -24.316 2.839 7.107 1.00 93.50 80 LEU A C 1
ATOM 645 O O . LEU A 1 80 ? -24.266 3.347 5.985 1.00 93.50 80 LEU A O 1
ATOM 649 N N . ARG A 1 81 ? -25.434 2.835 7.838 1.00 93.88 81 ARG A N 1
ATOM 650 C CA . ARG A 1 81 ? -26.663 3.527 7.434 1.00 93.88 81 ARG A CA 1
ATOM 651 C C . ARG A 1 81 ? -26.459 5.040 7.458 1.00 93.88 81 ARG A C 1
ATOM 653 O O . ARG A 1 81 ? -26.752 5.687 6.456 1.00 93.88 81 ARG A O 1
ATOM 660 N N . VAL A 1 82 ? -25.907 5.573 8.547 1.00 93.38 82 VAL A N 1
ATOM 661 C CA . VAL A 1 82 ? -25.651 7.010 8.717 1.00 93.38 82 VAL A CA 1
ATOM 662 C C . VAL A 1 82 ? -24.632 7.511 7.704 1.00 93.38 82 VAL A C 1
ATOM 664 O O . VAL A 1 82 ? -24.906 8.475 7.000 1.00 93.38 82 VAL A O 1
ATOM 667 N N . LEU A 1 83 ? -23.506 6.818 7.522 1.00 91.38 83 LEU A N 1
ATOM 668 C CA . LEU A 1 83 ? -22.507 7.192 6.517 1.00 91.38 83 LEU A CA 1
ATOM 669 C C . LEU A 1 83 ? -23.122 7.260 5.109 1.00 91.38 83 LEU A C 1
ATOM 671 O O . LEU A 1 83 ? -22.882 8.220 4.381 1.00 91.38 83 LEU A O 1
ATOM 675 N N . LYS A 1 84 ? -23.977 6.297 4.732 1.00 89.38 84 LYS A N 1
ATOM 676 C CA . LYS A 1 84 ? -24.707 6.337 3.449 1.00 89.38 84 LYS A CA 1
ATOM 677 C C . LYS A 1 84 ? -25.689 7.505 3.357 1.00 89.38 84 LYS A C 1
ATOM 679 O O . LYS A 1 84 ? -25.832 8.076 2.276 1.00 89.38 84 LYS A O 1
ATOM 684 N N . GLN A 1 85 ? -26.381 7.829 4.449 1.00 88.25 85 GLN A N 1
ATOM 685 C CA . GLN A 1 85 ? -27.316 8.955 4.526 1.00 88.25 85 GLN A CA 1
ATOM 686 C C . GLN A 1 85 ? -26.586 10.293 4.374 1.00 88.25 85 GLN A C 1
ATOM 688 O O . GLN A 1 85 ? -26.995 11.112 3.560 1.00 88.25 85 GLN A O 1
ATOM 693 N N . LEU A 1 86 ? -25.443 10.451 5.044 1.00 87.06 86 LEU A N 1
ATOM 694 C CA . LEU A 1 86 ? -24.551 11.612 4.943 1.00 87.06 86 LEU A CA 1
ATOM 695 C C . LEU A 1 86 ? -23.781 11.683 3.613 1.00 87.06 86 LEU A C 1
ATOM 697 O O . LEU A 1 86 ? -22.965 12.580 3.405 1.00 87.06 86 LEU A O 1
ATOM 701 N N . GLY A 1 87 ? -24.038 10.747 2.698 1.00 75.44 87 GLY A N 1
ATOM 702 C CA . GLY A 1 87 ? -23.560 10.811 1.327 1.00 75.44 87 GLY A CA 1
ATOM 703 C C . GLY A 1 87 ? -22.343 9.955 1.012 1.00 75.44 87 GLY A C 1
ATOM 704 O O . GLY A 1 87 ? -21.914 9.976 -0.136 1.00 75.44 87 GLY A O 1
ATOM 705 N N . VAL A 1 88 ? -21.792 9.176 1.950 1.00 75.62 88 VAL A N 1
ATOM 706 C CA . VAL A 1 88 ? -20.685 8.247 1.658 1.00 75.62 88 VAL A CA 1
ATOM 707 C C . VAL A 1 88 ? -21.137 7.241 0.596 1.00 75.62 88 VAL A C 1
ATOM 709 O O . VAL A 1 88 ? -22.071 6.462 0.803 1.00 75.62 88 VAL A O 1
ATOM 712 N N . GLY A 1 89 ? -20.471 7.262 -0.561 1.00 63.53 89 GLY A N 1
ATOM 713 C CA . GLY A 1 89 ? -20.839 6.453 -1.729 1.00 63.53 89 GLY A CA 1
ATOM 714 C C . GLY A 1 89 ? -21.946 7.055 -2.609 1.00 63.53 89 GLY A C 1
ATOM 715 O O . GLY A 1 89 ? -22.479 6.351 -3.465 1.00 63.53 89 GLY A O 1
ATOM 716 N N . ARG A 1 90 ? -22.300 8.331 -2.410 1.00 73.94 90 ARG A N 1
ATOM 717 C CA . ARG A 1 90 ? -23.225 9.138 -3.231 1.00 73.94 90 ARG A CA 1
ATOM 718 C C . ARG A 1 90 ? -22.575 10.483 -3.598 1.00 73.94 90 ARG A C 1
ATOM 720 O O . ARG A 1 90 ? -21.510 10.805 -3.094 1.00 73.94 90 ARG A O 1
ATOM 727 N N . GLY A 1 91 ? -23.233 11.290 -4.435 1.00 67.12 91 GLY A N 1
ATOM 728 C CA . GLY A 1 91 ? -22.715 12.608 -4.842 1.00 67.12 91 GLY A CA 1
ATOM 729 C C . GLY A 1 91 ? -22.522 13.611 -3.691 1.00 67.12 91 GLY A C 1
ATOM 730 O O . GLY A 1 91 ? -21.616 14.423 -3.743 1.00 67.12 91 GLY A O 1
ATOM 731 N N . ILE A 1 92 ? -23.284 13.512 -2.595 1.00 74.69 92 ILE A N 1
ATOM 732 C CA . ILE A 1 92 ? -23.195 14.488 -1.488 1.00 74.69 92 ILE A CA 1
ATOM 733 C C . ILE A 1 92 ? -21.810 14.493 -0.809 1.00 74.69 92 ILE A C 1
ATOM 735 O O . ILE A 1 92 ? -21.319 15.557 -0.436 1.00 74.69 92 ILE A O 1
ATOM 739 N N . ILE A 1 93 ? -21.152 13.335 -0.636 1.00 80.94 93 ILE A N 1
ATOM 740 C CA . ILE A 1 93 ? -19.785 13.337 -0.082 1.00 80.94 93 ILE A CA 1
ATOM 741 C C . ILE A 1 93 ? -18.766 13.860 -1.089 1.00 80.94 93 ILE A C 1
ATOM 743 O O . ILE A 1 93 ? -17.759 14.434 -0.692 1.00 80.94 93 ILE A O 1
ATOM 747 N N . GLU A 1 94 ? -19.032 13.664 -2.379 1.00 84.31 94 GLU A N 1
ATOM 748 C CA . GLU A 1 94 ? -18.194 14.183 -3.450 1.00 84.31 94 GLU A CA 1
ATOM 749 C C . GLU A 1 94 ? -18.122 15.707 -3.361 1.00 84.31 94 GLU A C 1
ATOM 751 O O . GLU A 1 94 ? -17.025 16.250 -3.316 1.00 84.31 94 GLU A O 1
ATOM 756 N N . ASP A 1 95 ? -19.266 16.373 -3.186 1.00 83.44 95 ASP A N 1
ATOM 757 C CA . ASP A 1 95 ? -19.326 17.826 -3.000 1.00 83.44 95 ASP A CA 1
ATOM 758 C C . ASP A 1 95 ? -18.535 18.277 -1.762 1.00 83.44 95 ASP A C 1
ATOM 760 O O . ASP A 1 95 ? -17.814 19.269 -1.814 1.00 83.44 95 ASP A O 1
ATOM 764 N N . ARG A 1 96 ? -18.608 17.531 -0.647 1.00 86.25 96 ARG A N 1
ATOM 765 C CA . ARG A 1 96 ? -17.825 17.834 0.570 1.00 86.25 96 ARG A CA 1
ATOM 766 C C . ARG A 1 96 ? -16.315 17.693 0.339 1.00 86.25 96 ARG A C 1
ATOM 768 O O . ARG A 1 96 ? -15.551 18.505 0.856 1.00 86.25 96 ARG A O 1
ATOM 775 N N . ILE A 1 97 ? -15.894 16.669 -0.407 1.00 89.75 97 ILE A N 1
ATOM 776 C CA . ILE A 1 97 ? -14.486 16.411 -0.746 1.00 89.75 97 ILE A CA 1
ATOM 777 C C . ILE A 1 97 ? -13.967 17.479 -1.714 1.00 89.75 97 ILE A C 1
ATOM 779 O O . ILE A 1 97 ? -12.875 18.003 -1.511 1.00 89.75 97 ILE A 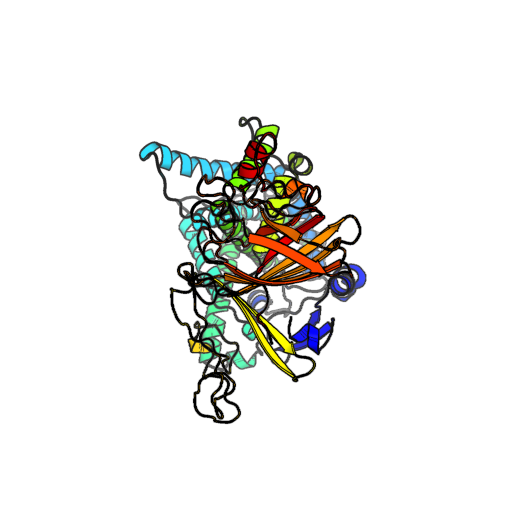O 1
ATOM 783 N N . LEU A 1 98 ? -14.743 17.817 -2.747 1.00 89.94 98 LEU A N 1
ATOM 784 C CA . LEU A 1 98 ? -14.386 18.841 -3.730 1.00 89.94 98 LEU A CA 1
ATOM 785 C C . LEU A 1 98 ? -14.335 20.236 -3.099 1.00 89.94 98 LEU A C 1
ATOM 787 O O . LEU A 1 98 ? -13.390 20.970 -3.350 1.00 89.94 98 LEU A O 1
ATOM 791 N N . ASP A 1 99 ? -15.276 20.572 -2.215 1.00 89.75 99 ASP A N 1
ATOM 792 C CA . ASP A 1 99 ? -15.249 21.829 -1.458 1.00 89.75 99 ASP A CA 1
ATOM 793 C C . ASP A 1 99 ? -14.013 21.931 -0.547 1.00 89.75 99 ASP A C 1
ATOM 795 O O . ASP A 1 99 ? -13.423 23.002 -0.411 1.00 89.75 99 ASP A O 1
ATOM 799 N N . GLU A 1 100 ? -13.578 20.825 0.067 1.00 91.06 100 GLU A N 1
ATOM 800 C CA . GLU A 1 100 ? -12.329 20.822 0.837 1.00 91.06 100 GLU A CA 1
ATOM 801 C C . GLU A 1 100 ? -11.095 20.914 -0.073 1.00 91.06 100 GLU A C 1
ATOM 803 O O . GLU A 1 100 ? -10.128 21.588 0.279 1.00 91.06 100 GLU A O 1
ATOM 808 N N . LEU A 1 101 ? -11.131 20.299 -1.260 1.00 90.44 101 LEU A N 1
ATOM 809 C CA . LEU A 1 101 ? -10.063 20.417 -2.253 1.00 90.44 101 LEU A CA 1
ATOM 810 C C . LEU A 1 101 ? -9.912 21.874 -2.703 1.00 90.44 101 LEU A C 1
ATOM 812 O O . LEU A 1 101 ? -8.811 22.412 -2.610 1.00 90.44 101 LEU A O 1
ATOM 816 N N . ASP A 1 102 ? -11.013 22.512 -3.103 1.00 90.44 102 ASP A N 1
ATOM 817 C CA . ASP A 1 102 ? -11.054 23.904 -3.559 1.00 90.44 102 ASP A CA 1
ATOM 818 C C . ASP A 1 102 ? -10.567 24.871 -2.480 1.00 90.44 102 ASP A C 1
ATOM 820 O O . ASP A 1 102 ? -9.768 25.772 -2.751 1.00 90.44 102 ASP A O 1
ATOM 824 N N . TYR A 1 103 ? -11.004 24.664 -1.234 1.00 88.56 103 TYR A N 1
ATOM 825 C CA . TYR A 1 103 ? -10.549 25.462 -0.099 1.00 88.56 103 TYR A CA 1
ATOM 826 C C . TYR A 1 103 ? -9.021 25.399 0.059 1.00 88.56 103 TYR A C 1
ATOM 828 O O . TYR A 1 103 ? -8.366 26.427 0.253 1.00 88.56 103 TYR A O 1
ATOM 836 N N . ARG A 1 104 ? -8.435 24.202 -0.067 1.00 85.19 104 ARG A N 1
ATOM 837 C CA . ARG A 1 104 ? -6.991 23.981 0.097 1.00 85.19 104 ARG A CA 1
ATOM 838 C C . ARG A 1 104 ? -6.180 24.465 -1.099 1.00 85.19 104 ARG A C 1
ATOM 840 O O . ARG A 1 104 ? -5.123 25.066 -0.906 1.00 85.19 104 ARG A O 1
ATOM 847 N N . THR A 1 105 ? -6.661 24.270 -2.323 1.00 86.75 105 THR A N 1
ATOM 848 C CA . THR A 1 105 ? -5.980 24.783 -3.519 1.00 86.75 105 THR A CA 1
ATOM 849 C C . THR A 1 105 ? -6.014 26.305 -3.575 1.00 86.75 105 THR A C 1
ATOM 851 O O . THR A 1 105 ? -4.996 26.907 -3.902 1.00 86.75 105 THR A O 1
ATOM 854 N N . ALA A 1 106 ? -7.101 26.950 -3.136 1.00 87.00 106 ALA A N 1
ATOM 855 C CA . ALA A 1 106 ? -7.168 28.411 -3.049 1.00 87.00 106 ALA A CA 1
ATOM 856 C C . ALA A 1 106 ? -6.105 29.000 -2.102 1.00 87.00 106 ALA A C 1
ATOM 858 O O . ALA A 1 106 ? -5.605 30.106 -2.320 1.00 87.00 106 ALA A O 1
ATOM 859 N N . GLU A 1 107 ? -5.739 28.279 -1.039 1.00 79.69 107 GLU A N 1
ATOM 860 C CA . GLU A 1 107 ? -4.646 28.673 -0.148 1.00 79.69 107 GLU A CA 1
ATOM 861 C C . GLU A 1 107 ? -3.279 28.588 -0.845 1.00 79.69 107 GLU A C 1
ATOM 863 O O . GLU A 1 107 ? -2.445 29.486 -0.699 1.00 79.69 107 GLU A O 1
ATOM 868 N N . ILE A 1 108 ? -3.063 27.537 -1.639 1.00 82.62 108 ILE A N 1
ATOM 869 C CA . ILE A 1 108 ? -1.850 27.353 -2.446 1.00 82.62 108 ILE A CA 1
ATOM 870 C C . ILE A 1 108 ? -1.748 28.455 -3.508 1.00 82.62 108 ILE A C 1
ATOM 872 O O . ILE A 1 108 ? -0.695 29.084 -3.634 1.00 82.62 108 ILE A O 1
ATOM 876 N N . ASP A 1 109 ? -2.843 28.758 -4.204 1.00 84.25 109 ASP A N 1
ATOM 877 C CA . ASP A 1 109 ? -2.895 29.793 -5.240 1.00 84.25 109 ASP A CA 1
ATOM 878 C C . ASP A 1 109 ? -2.522 31.172 -4.682 1.00 84.25 109 ASP A C 1
ATOM 880 O O . ASP A 1 109 ? -1.707 31.886 -5.271 1.00 84.25 109 ASP A O 1
ATOM 884 N N . LYS A 1 110 ? -3.018 31.528 -3.487 1.00 82.19 110 LYS A N 1
ATOM 885 C CA . LYS A 1 110 ? -2.629 32.773 -2.795 1.00 82.19 110 LYS A CA 1
ATOM 886 C C . LYS A 1 110 ? -1.121 32.862 -2.544 1.00 82.19 110 LYS A C 1
ATOM 888 O O . LYS A 1 110 ? -0.554 33.951 -2.620 1.00 82.19 110 LYS A O 1
ATOM 893 N N . ARG A 1 111 ? -0.459 31.740 -2.239 1.00 75.56 111 ARG A N 1
ATOM 894 C CA . ARG A 1 111 ? 1.000 31.694 -2.020 1.00 75.56 111 ARG A CA 1
ATOM 895 C C . ARG A 1 111 ? 1.772 31.833 -3.335 1.00 75.56 111 ARG A C 1
ATOM 897 O O . ARG A 1 111 ? 2.816 32.482 -3.352 1.00 75.56 111 ARG A O 1
ATOM 904 N N . LEU A 1 112 ? 1.247 31.276 -4.428 1.00 75.31 112 LEU A N 1
ATOM 905 C CA . LEU A 1 112 ? 1.854 31.349 -5.762 1.00 75.31 112 LEU A CA 1
ATOM 906 C C . LEU A 1 112 ? 1.819 32.764 -6.354 1.00 75.31 112 LEU A C 1
ATOM 908 O O . LEU A 1 112 ? 2.816 33.193 -6.936 1.00 75.31 112 LEU A O 1
ATOM 912 N N . VAL A 1 113 ? 0.728 33.512 -6.143 1.00 65.44 113 VAL A N 1
ATOM 913 C CA . VAL A 1 113 ? 0.567 34.900 -6.628 1.00 65.44 113 VAL A CA 1
ATOM 914 C C . VAL A 1 113 ? 1.665 35.840 -6.110 1.00 65.44 113 VAL A C 1
ATOM 916 O O . VAL A 1 113 ? 2.035 36.785 -6.800 1.00 65.44 113 VAL A O 1
ATOM 919 N N . ASN A 1 114 ? 2.229 35.574 -4.928 1.00 60.91 114 ASN A N 1
ATOM 920 C CA . ASN A 1 114 ? 3.201 36.475 -4.305 1.00 60.91 114 ASN A CA 1
ATOM 921 C C . ASN A 1 114 ? 4.660 36.227 -4.733 1.00 60.91 114 ASN A C 1
ATOM 923 O O . ASN A 1 114 ? 5.443 37.171 -4.713 1.00 60.91 114 ASN A O 1
ATOM 927 N N . ASN A 1 115 ? 5.036 34.998 -5.118 1.00 59.03 115 ASN A N 1
ATOM 928 C CA . ASN A 1 115 ? 6.447 34.607 -5.304 1.00 59.03 115 ASN A CA 1
ATOM 929 C C . ASN A 1 115 ? 6.740 33.793 -6.586 1.00 59.03 115 ASN A C 1
ATOM 931 O O . ASN A 1 115 ? 7.869 33.326 -6.753 1.00 59.03 115 ASN A O 1
ATOM 935 N N . ASN A 1 116 ? 5.758 33.572 -7.476 1.00 68.50 116 ASN A N 1
ATOM 936 C CA . ASN A 1 116 ? 5.830 32.711 -8.681 1.00 68.50 116 ASN A CA 1
ATOM 937 C C . ASN A 1 116 ? 6.257 31.244 -8.443 1.00 68.50 116 ASN A C 1
ATOM 939 O O . ASN A 1 116 ? 6.259 30.439 -9.370 1.00 68.50 116 ASN A O 1
ATOM 943 N N . THR A 1 117 ? 6.606 30.884 -7.211 1.00 70.25 117 THR A N 1
ATOM 944 C CA . THR A 1 117 ? 6.988 29.552 -6.749 1.00 70.25 117 THR A CA 1
ATOM 945 C C . THR A 1 117 ? 6.530 29.406 -5.299 1.00 70.25 117 THR A C 1
ATOM 947 O O . THR A 1 117 ? 6.589 30.360 -4.521 1.00 70.25 117 THR A O 1
ATOM 950 N N . ALA A 1 118 ? 6.048 28.220 -4.932 1.00 70.00 118 ALA A N 1
ATOM 951 C CA . ALA A 1 118 ? 5.666 27.895 -3.564 1.00 70.00 118 ALA A CA 1
ATOM 952 C C . ALA A 1 118 ? 6.205 26.509 -3.203 1.00 70.00 118 ALA A C 1
ATOM 954 O O . ALA A 1 118 ? 5.968 25.539 -3.921 1.00 70.00 118 ALA A O 1
ATOM 955 N N . THR A 1 119 ? 6.914 26.418 -2.080 1.00 75.69 119 THR A N 1
ATOM 956 C CA . THR A 1 119 ? 7.293 25.135 -1.478 1.00 75.69 119 THR A CA 1
ATOM 957 C C . THR A 1 119 ? 6.153 24.666 -0.583 1.00 75.69 119 THR A C 1
ATOM 959 O O . THR A 1 119 ? 5.667 25.430 0.254 1.00 75.69 119 THR A O 1
ATOM 962 N N . LEU A 1 120 ? 5.717 23.420 -0.765 1.00 75.94 120 LEU A N 1
ATOM 963 C CA . LEU A 1 120 ? 4.586 22.839 -0.046 1.00 75.94 120 LEU A CA 1
ATOM 964 C C . LEU A 1 120 ? 5.045 21.664 0.816 1.00 75.94 120 LEU A C 1
ATOM 966 O O . LEU A 1 120 ? 5.688 20.738 0.327 1.00 75.94 120 LEU A O 1
ATOM 970 N N . GLU A 1 121 ? 4.650 21.670 2.086 1.00 78.88 121 GLU A N 1
ATOM 971 C CA . GLU A 1 121 ? 4.731 20.489 2.946 1.00 78.88 121 GLU A CA 1
ATOM 972 C C . GLU A 1 121 ? 3.487 19.630 2.714 1.00 78.88 121 GLU A C 1
ATOM 974 O O . GLU A 1 121 ? 2.448 19.828 3.346 1.00 78.88 121 GLU A O 1
ATOM 979 N N . PHE A 1 122 ? 3.576 18.696 1.764 1.00 83.75 122 PHE A N 1
ATOM 980 C CA . PHE A 1 122 ? 2.405 17.940 1.323 1.00 83.75 122 PHE A CA 1
ATOM 981 C C . PHE A 1 122 ? 1.758 17.111 2.445 1.00 83.75 122 PHE A C 1
ATOM 983 O O . PHE A 1 122 ? 0.536 17.064 2.506 1.00 83.75 122 PHE A O 1
ATOM 990 N N . ASN A 1 123 ? 2.545 16.570 3.385 1.00 82.81 123 ASN A N 1
ATOM 991 C CA . ASN A 1 123 ? 2.017 15.840 4.546 1.00 82.81 123 ASN A CA 1
ATOM 992 C C . ASN A 1 123 ? 1.020 16.681 5.360 1.00 82.81 123 ASN A C 1
ATOM 994 O O . ASN A 1 123 ? -0.047 16.202 5.722 1.00 82.81 123 ASN A O 1
ATOM 998 N N . ARG A 1 124 ? 1.321 17.968 5.594 1.00 82.88 124 ARG A N 1
ATOM 999 C CA . ARG A 1 124 ? 0.404 18.867 6.312 1.00 82.88 124 ARG A CA 1
ATOM 1000 C C . ARG A 1 124 ? -0.885 19.098 5.520 1.00 82.88 124 ARG A C 1
ATOM 1002 O O . ARG A 1 124 ? -1.959 19.203 6.108 1.00 82.88 124 ARG A O 1
ATOM 1009 N N . ILE A 1 125 ? -0.781 19.191 4.195 1.00 86.00 125 ILE A N 1
ATOM 1010 C CA . ILE A 1 125 ? -1.928 19.407 3.304 1.00 86.00 125 ILE A CA 1
ATOM 1011 C C . ILE A 1 125 ? -2.828 18.170 3.287 1.00 86.00 125 ILE A C 1
ATOM 1013 O O . ILE A 1 125 ? -4.038 18.304 3.467 1.00 86.00 125 ILE A O 1
ATOM 1017 N N . SER A 1 126 ? -2.257 16.979 3.095 1.00 88.50 126 SER A N 1
ATOM 1018 C CA . SER A 1 126 ? -3.002 15.718 3.067 1.00 88.50 126 SER A CA 1
ATOM 1019 C C . SER A 1 126 ? -3.649 15.417 4.417 1.00 88.50 126 SER A C 1
ATOM 1021 O O . SER A 1 126 ? -4.829 15.066 4.450 1.00 88.50 126 SER A O 1
ATOM 1023 N N . ASP A 1 127 ? -2.945 15.655 5.526 1.00 88.56 127 ASP A N 1
ATOM 1024 C CA . ASP A 1 127 ? -3.488 15.473 6.872 1.00 88.56 127 ASP A CA 1
ATOM 1025 C C . ASP A 1 127 ? -4.713 16.344 7.125 1.00 88.56 127 ASP A C 1
ATOM 1027 O O . ASP A 1 127 ? -5.732 15.849 7.607 1.00 88.56 127 ASP A O 1
ATOM 1031 N N . LEU A 1 128 ? -4.631 17.626 6.771 1.00 89.38 128 LEU A N 1
ATOM 1032 C CA . LEU A 1 128 ? -5.729 18.568 6.951 1.00 89.38 128 LEU A CA 1
ATOM 1033 C C . LEU A 1 128 ? -6.904 18.290 6.022 1.00 89.38 128 LEU A C 1
ATOM 1035 O O . LEU A 1 128 ? -8.052 18.381 6.446 1.00 89.38 128 LEU A O 1
ATOM 1039 N N . PHE A 1 129 ? -6.623 17.952 4.767 1.00 91.75 129 PHE A N 1
ATOM 1040 C CA . PHE A 1 129 ? -7.645 17.616 3.783 1.00 91.75 129 PHE A CA 1
ATOM 1041 C C . PHE A 1 129 ? -8.476 16.408 4.237 1.00 91.75 129 PHE A C 1
ATOM 1043 O O . PHE A 1 129 ? -9.710 16.459 4.267 1.00 91.75 129 PHE A O 1
ATOM 1050 N N . VAL A 1 130 ? -7.805 15.332 4.659 1.00 92.56 130 VAL A N 1
ATOM 1051 C CA . VAL A 1 130 ? -8.474 14.129 5.172 1.00 92.56 130 VAL A CA 1
ATOM 1052 C C . VAL A 1 130 ? -9.168 14.426 6.504 1.00 92.56 130 VAL A C 1
ATOM 1054 O O . VAL A 1 130 ? -10.341 14.081 6.672 1.00 92.56 130 VAL A O 1
ATOM 1057 N N . GLY A 1 131 ? -8.489 15.143 7.403 1.00 91.56 131 GLY A N 1
ATOM 1058 C CA . GLY A 1 131 ? -8.992 15.502 8.728 1.00 91.56 131 GLY A CA 1
ATOM 1059 C C . GLY A 1 131 ? -10.273 16.311 8.659 1.00 91.56 131 GLY A C 1
ATOM 1060 O O . GLY A 1 131 ? -11.247 16.004 9.339 1.00 91.56 131 GLY A O 1
ATOM 1061 N N . ASN A 1 132 ? -10.330 17.297 7.772 1.00 92.44 132 ASN A N 1
ATOM 1062 C CA . ASN A 1 132 ? -11.526 18.102 7.568 1.00 92.44 132 ASN A CA 1
ATOM 1063 C C . ASN A 1 132 ? -12.646 17.330 6.891 1.00 92.44 132 ASN A C 1
ATOM 1065 O O . ASN A 1 132 ? -13.808 17.502 7.260 1.00 92.44 132 ASN A O 1
ATOM 1069 N N . THR A 1 133 ? -12.317 16.454 5.943 1.00 91.25 133 THR A N 1
ATOM 1070 C CA . THR A 1 133 ? -13.319 15.596 5.306 1.00 91.25 133 THR A CA 1
ATOM 1071 C C . THR A 1 133 ? -14.022 14.732 6.354 1.00 91.25 133 THR A C 1
ATOM 1073 O O . THR A 1 133 ? -15.253 14.712 6.403 1.00 91.25 133 THR A O 1
ATOM 1076 N N . ILE A 1 134 ? -13.266 14.072 7.242 1.00 91.25 134 ILE A N 1
ATOM 1077 C CA . ILE A 1 134 ? -13.851 13.230 8.293 1.00 91.25 134 ILE A CA 1
ATOM 1078 C C . ILE A 1 134 ? -14.542 14.062 9.380 1.00 91.25 134 ILE A C 1
ATOM 1080 O O . ILE A 1 134 ? -15.637 13.714 9.816 1.00 91.25 134 ILE A O 1
ATOM 1084 N N . ASN A 1 135 ? -13.978 15.210 9.761 1.00 92.06 135 ASN A N 1
ATOM 1085 C CA . ASN A 1 135 ? -14.546 16.071 10.798 1.00 92.06 135 ASN A CA 1
ATOM 1086 C C . ASN A 1 135 ? -15.881 16.698 10.370 1.00 92.06 135 ASN A C 1
ATOM 1088 O O . ASN A 1 135 ? -16.805 16.785 11.173 1.00 92.06 135 ASN A O 1
ATOM 1092 N N . ARG A 1 136 ? -16.045 17.034 9.086 1.00 91.19 136 ARG A N 1
ATOM 1093 C CA . ARG A 1 136 ? -17.335 17.480 8.535 1.00 91.19 136 ARG A CA 1
ATOM 1094 C C . ARG A 1 136 ? -18.387 16.375 8.517 1.00 91.19 136 ARG A C 1
ATOM 1096 O O . ARG A 1 136 ? -19.577 16.669 8.574 1.00 91.19 136 ARG A O 1
ATOM 1103 N N . ILE A 1 137 ? -17.978 15.114 8.397 1.00 91.62 137 ILE A N 1
ATOM 1104 C CA . ILE A 1 137 ? -18.893 13.966 8.486 1.00 91.62 137 ILE A CA 1
ATOM 1105 C C . ILE A 1 137 ? -19.297 13.722 9.940 1.00 91.62 137 ILE A C 1
ATOM 1107 O O . ILE A 1 137 ? -20.456 13.408 10.192 1.00 91.62 137 ILE A O 1
ATOM 1111 N N . LEU A 1 138 ? -18.365 13.880 10.880 1.00 93.56 138 LEU A N 1
ATOM 1112 C CA . LEU A 1 138 ? -18.592 13.587 12.294 1.00 93.56 138 LEU A CA 1
ATOM 1113 C C . LEU A 1 138 ? -19.310 14.711 13.050 1.00 93.56 138 LEU A C 1
ATOM 1115 O O . LEU A 1 138 ? -20.241 14.429 13.796 1.00 93.56 138 LEU A O 1
ATOM 1119 N N . PHE A 1 139 ? -18.906 15.963 12.827 1.00 93.44 139 PHE A N 1
ATOM 1120 C CA . PHE A 1 139 ? -19.311 17.128 13.626 1.00 93.44 139 PHE A CA 1
ATOM 1121 C C . PHE A 1 139 ? -19.777 18.330 12.791 1.00 93.44 139 PHE A C 1
ATOM 1123 O O . PHE A 1 139 ? -20.010 19.409 13.337 1.00 93.44 139 PHE A O 1
ATOM 1130 N N . GLY A 1 140 ? -19.830 18.199 11.463 1.00 90.25 140 GLY A N 1
ATOM 1131 C CA . GLY A 1 140 ? -20.337 19.254 10.583 1.00 90.25 140 GLY A CA 1
ATOM 1132 C C . GLY A 1 140 ? -19.410 20.462 10.391 1.00 90.25 140 GLY A C 1
ATOM 1133 O O . GLY A 1 140 ? -19.761 21.367 9.637 1.00 90.25 140 GLY A O 1
ATOM 1134 N N . TYR A 1 141 ? -18.216 20.483 10.997 1.00 89.75 141 TYR A N 1
ATOM 1135 C CA . TYR A 1 141 ? -17.268 21.602 10.890 1.00 89.75 141 TYR A CA 1
ATOM 1136 C C . TYR A 1 141 ? -15.892 21.176 10.355 1.00 89.75 141 TYR A C 1
ATOM 1138 O O . TYR A 1 141 ? -15.553 19.991 10.329 1.00 89.75 141 TYR A O 1
ATOM 1146 N N . ARG A 1 142 ? -15.091 22.155 9.917 1.00 90.19 142 ARG A N 1
ATOM 1147 C CA . ARG A 1 142 ? -13.716 21.965 9.425 1.00 90.19 142 ARG A CA 1
ATOM 1148 C C . ARG A 1 142 ? -12.705 22.661 10.338 1.00 90.19 142 ARG A C 1
ATOM 1150 O O . ARG A 1 142 ? -13.031 23.680 10.942 1.00 90.19 142 ARG A O 1
ATOM 1157 N N . PHE A 1 143 ? -11.480 22.152 10.384 1.00 87.94 143 PHE A N 1
ATOM 1158 C CA . PHE A 1 143 ? -10.355 22.861 10.974 1.00 87.94 143 PHE A CA 1
ATOM 1159 C C . PHE A 1 143 ? -9.783 23.906 9.997 1.00 87.94 143 PHE A C 1
ATOM 1161 O O . PHE A 1 143 ? -9.536 23.616 8.821 1.00 87.94 143 PHE A O 1
ATOM 1168 N N . ASP A 1 144 ? -9.563 25.117 10.490 1.00 80.19 144 ASP A N 1
ATOM 1169 C CA . ASP A 1 144 ? -8.957 26.267 9.823 1.00 80.19 144 ASP A CA 1
ATOM 1170 C C . ASP A 1 144 ? -7.670 26.696 10.552 1.00 80.19 144 ASP A C 1
ATOM 1172 O O . ASP A 1 144 ? -7.196 26.013 11.458 1.00 80.19 144 ASP A O 1
ATOM 1176 N N . GLU A 1 145 ? -7.060 27.808 10.143 1.00 70.88 145 GLU A N 1
ATOM 1177 C CA . GLU A 1 145 ? -5.815 28.286 10.761 1.00 70.88 145 GLU A CA 1
ATOM 1178 C C . GLU A 1 145 ? -5.987 28.688 12.239 1.00 70.88 145 GLU A C 1
ATOM 1180 O O . GLU A 1 145 ? -5.016 28.636 12.993 1.00 70.88 145 GLU A O 1
ATOM 1185 N N . GLU A 1 146 ? -7.199 29.035 12.688 1.00 75.50 146 GLU A N 1
ATOM 1186 C CA . GLU A 1 146 ? -7.449 29.440 14.077 1.00 75.50 146 GLU A CA 1
ATOM 1187 C C . GLU A 1 146 ? -7.521 28.232 15.016 1.00 75.50 146 GLU A C 1
ATOM 1189 O O . GLU A 1 146 ? -7.062 28.292 16.159 1.00 75.50 146 GLU A O 1
ATOM 1194 N N . ASN A 1 147 ? -8.059 27.109 14.536 1.00 80.81 147 ASN A N 1
ATOM 1195 C CA . ASN A 1 147 ? -8.238 25.893 15.333 1.00 80.81 147 ASN A CA 1
ATOM 1196 C C . ASN A 1 147 ? -7.314 24.728 14.909 1.00 80.81 147 ASN A C 1
ATOM 1198 O O . ASN A 1 147 ? -7.381 23.645 15.498 1.00 80.81 147 ASN A O 1
ATOM 1202 N N . TYR A 1 148 ? -6.391 24.950 13.966 1.00 80.94 148 TYR A N 1
ATOM 1203 C CA . TYR A 1 148 ? -5.405 23.963 13.508 1.00 80.94 148 TYR A CA 1
ATOM 1204 C C . TYR A 1 148 ? -4.579 23.365 14.652 1.00 80.94 148 TYR A C 1
ATOM 1206 O O . TYR A 1 148 ? -4.304 22.163 14.677 1.00 80.94 148 TYR A O 1
ATOM 1214 N N . ALA A 1 149 ? -4.213 24.188 15.638 1.00 84.69 149 ALA A N 1
ATOM 1215 C CA . ALA A 1 149 ? -3.465 23.733 16.806 1.00 84.69 149 ALA A CA 1
ATOM 1216 C C . ALA A 1 149 ? -4.198 22.609 17.560 1.00 84.69 149 ALA A C 1
ATOM 1218 O O . ALA A 1 149 ? -3.550 21.699 18.079 1.00 84.69 149 ALA A O 1
ATOM 1219 N N . LYS A 1 150 ? -5.540 22.630 17.567 1.00 84.50 150 LYS A N 1
ATOM 1220 C CA . LYS A 1 150 ? -6.366 21.581 18.173 1.00 84.50 150 LYS A CA 1
ATOM 1221 C C . LYS A 1 150 ? -6.252 20.269 17.397 1.00 84.50 150 LYS A C 1
ATOM 1223 O O . LYS A 1 150 ? -6.016 19.232 18.009 1.00 84.50 150 LYS A O 1
ATOM 1228 N N . PHE A 1 151 ? -6.347 20.318 16.068 1.00 87.69 151 PHE A N 1
ATOM 1229 C CA . PHE A 1 151 ? -6.158 19.140 15.216 1.00 87.69 151 PHE A CA 1
ATOM 1230 C C . PHE A 1 151 ? -4.771 18.517 15.421 1.00 87.69 151 PHE A C 1
ATOM 1232 O O . PHE A 1 151 ? -4.648 17.325 15.702 1.00 87.69 151 PHE A O 1
ATOM 1239 N N . HIS A 1 152 ? -3.721 19.340 15.371 1.00 85.50 152 HIS A N 1
ATOM 1240 C CA . HIS A 1 152 ? -2.347 18.874 15.546 1.00 85.50 152 HIS A CA 1
ATOM 1241 C C . HIS A 1 152 ? -2.093 18.287 16.948 1.00 85.50 152 HIS A C 1
ATOM 1243 O O . HIS A 1 152 ? -1.374 17.298 17.082 1.00 85.50 152 HIS A O 1
ATOM 1249 N N . ALA A 1 153 ? -2.698 18.856 17.998 1.00 85.06 153 ALA A N 1
ATOM 1250 C CA . ALA A 1 153 ? -2.567 18.360 19.371 1.00 85.06 153 ALA A CA 1
ATOM 1251 C C . ALA A 1 153 ? -3.172 16.961 19.581 1.00 85.06 153 ALA A C 1
ATOM 1253 O O . ALA A 1 153 ? -2.702 16.223 20.451 1.00 85.06 153 ALA A O 1
ATOM 1254 N N . VAL A 1 154 ? -4.185 16.602 18.786 1.00 85.56 154 VAL A N 1
ATOM 1255 C CA . VAL A 1 154 ? -4.807 15.271 18.787 1.00 85.56 154 VAL A CA 1
ATOM 1256 C C . VAL A 1 154 ? -4.026 14.307 17.891 1.00 85.56 154 VAL A C 1
ATOM 1258 O O . VAL A 1 154 ? -3.725 13.191 18.309 1.00 85.56 154 VAL A O 1
ATOM 1261 N N . LYS A 1 155 ? -3.646 14.747 16.686 1.00 87.06 155 LYS A N 1
ATOM 1262 C CA . LYS A 1 155 ? -3.010 13.894 15.675 1.00 87.06 155 LYS A CA 1
ATOM 1263 C C . LYS A 1 155 ? -1.559 13.525 15.990 1.00 87.06 155 LYS A C 1
ATOM 1265 O O . LYS A 1 155 ? -1.222 12.348 15.990 1.00 87.06 155 LYS A O 1
ATOM 1270 N N . ALA A 1 156 ? -0.695 14.496 16.292 1.00 85.69 156 ALA A N 1
ATOM 1271 C CA . ALA A 1 156 ? 0.744 14.233 16.408 1.00 85.69 156 ALA A CA 1
ATOM 1272 C C . ALA A 1 156 ? 1.109 13.165 17.470 1.00 85.69 156 ALA A C 1
ATOM 1274 O O . ALA A 1 156 ? 1.947 12.308 17.189 1.00 85.69 156 ALA A O 1
ATOM 1275 N N . PRO A 1 157 ? 0.484 13.136 18.667 1.00 84.31 157 PRO A N 1
ATOM 1276 C CA . PRO A 1 157 ? 0.719 12.058 19.631 1.00 84.31 157 PRO A CA 1
ATOM 1277 C C . PRO A 1 157 ? 0.228 10.689 19.147 1.00 84.31 157 PRO A C 1
ATOM 1279 O O . PRO A 1 157 ? 0.788 9.665 19.534 1.00 84.31 157 PRO A O 1
ATOM 1282 N N . LEU A 1 158 ? -0.839 10.656 18.343 1.00 83.56 158 LEU A N 1
ATOM 1283 C CA . LEU A 1 158 ? -1.382 9.417 17.796 1.00 83.56 158 LEU A CA 1
ATOM 1284 C C . LEU A 1 158 ? -0.435 8.823 16.746 1.00 83.56 158 LEU A C 1
ATOM 1286 O O . LEU A 1 158 ? -0.184 7.617 16.771 1.00 83.56 158 LEU A O 1
ATOM 1290 N N . ASP A 1 159 ? 0.152 9.666 15.896 1.00 82.50 159 ASP A N 1
ATOM 1291 C CA . ASP A 1 159 ? 1.174 9.263 14.922 1.00 82.50 159 ASP A CA 1
ATOM 1292 C C . ASP A 1 159 ? 2.391 8.647 15.621 1.00 82.50 159 ASP A C 1
ATOM 1294 O O . ASP A 1 159 ? 2.856 7.569 15.243 1.00 82.50 159 ASP A O 1
ATOM 1298 N N . ASP A 1 160 ? 2.860 9.290 16.694 1.00 81.19 160 ASP A N 1
ATOM 1299 C CA . ASP A 1 160 ? 3.967 8.806 17.523 1.00 81.19 160 ASP A CA 1
ATOM 1300 C C . ASP A 1 160 ? 3.642 7.457 18.194 1.00 81.19 160 ASP A C 1
ATOM 1302 O O . ASP A 1 160 ? 4.460 6.530 18.188 1.00 81.19 160 ASP A O 1
ATOM 1306 N N . ALA A 1 161 ? 2.407 7.282 18.684 1.00 81.12 161 ALA A N 1
ATOM 1307 C CA . ALA A 1 161 ? 1.945 6.004 19.227 1.00 81.12 161 ALA A CA 1
ATOM 1308 C C . ALA A 1 161 ? 1.938 4.888 18.175 1.00 81.12 161 ALA A C 1
ATOM 1310 O O . ALA A 1 161 ? 2.408 3.782 18.455 1.00 81.12 161 ALA A O 1
ATOM 1311 N N . PHE A 1 162 ? 1.435 5.158 16.966 1.00 79.19 162 PHE A N 1
ATOM 1312 C CA . PHE A 1 162 ? 1.436 4.182 15.873 1.00 79.19 162 PHE A CA 1
ATOM 1313 C C . PHE A 1 162 ? 2.851 3.856 15.391 1.00 79.19 162 PHE A C 1
ATOM 1315 O O . PHE A 1 162 ? 3.142 2.693 15.095 1.00 79.19 162 PHE A O 1
ATOM 1322 N N . ALA A 1 163 ? 3.745 4.845 15.341 1.00 76.69 163 ALA A N 1
ATOM 1323 C CA . ALA A 1 163 ? 5.146 4.648 14.981 1.00 76.69 163 ALA A CA 1
ATOM 1324 C C . ALA A 1 163 ? 5.882 3.770 16.007 1.00 76.69 163 ALA A C 1
ATOM 1326 O O . ALA A 1 163 ? 6.653 2.889 15.614 1.00 76.69 163 ALA A O 1
ATOM 1327 N N . SER A 1 164 ? 5.583 3.966 17.294 1.00 78.19 164 SER A N 1
ATOM 1328 C CA . SER A 1 164 ? 6.162 3.240 18.432 1.00 78.19 164 SER A CA 1
ATOM 1329 C C . SER A 1 164 ? 5.487 1.892 18.727 1.00 78.19 164 SER A C 1
ATOM 1331 O O . SER A 1 164 ? 5.970 1.111 19.556 1.00 78.19 164 SER A O 1
ATOM 1333 N N . MET A 1 165 ? 4.372 1.582 18.059 1.00 76.06 165 MET A N 1
ATOM 1334 C CA . MET A 1 165 ? 3.645 0.333 18.255 1.00 76.06 165 MET A CA 1
ATOM 1335 C C . MET A 1 165 ? 4.438 -0.860 17.704 1.00 76.06 165 MET A C 1
ATOM 1337 O O . MET A 1 165 ? 4.814 -0.934 16.537 1.00 76.06 165 MET A O 1
ATOM 1341 N N . THR A 1 166 ? 4.614 -1.866 18.554 1.00 74.38 166 THR A N 1
ATOM 1342 C CA . THR A 1 166 ? 5.213 -3.164 18.201 1.00 74.38 166 THR A CA 1
ATOM 1343 C C . THR A 1 166 ? 4.201 -4.295 18.354 1.00 74.38 166 THR A C 1
ATOM 1345 O O . THR A 1 166 ? 3.222 -4.165 19.090 1.00 74.38 166 THR A O 1
ATOM 1348 N N . GLY A 1 167 ? 4.470 -5.447 17.727 1.00 71.00 167 GLY A N 1
ATOM 1349 C CA . GLY A 1 167 ? 3.625 -6.639 17.864 1.00 71.00 167 GLY A CA 1
ATOM 1350 C C . GLY A 1 167 ? 3.402 -7.066 19.320 1.00 71.00 167 GLY A C 1
ATOM 1351 O O . GLY A 1 167 ? 2.326 -7.558 19.642 1.00 71.00 167 GLY A O 1
ATOM 1352 N N . LEU A 1 168 ? 4.357 -6.801 20.220 1.00 72.75 168 LEU A N 1
ATOM 1353 C CA . LEU A 1 168 ? 4.219 -7.106 21.645 1.00 72.75 168 LEU A CA 1
ATOM 1354 C C . LEU A 1 168 ? 2.983 -6.438 22.260 1.00 72.75 168 LEU A C 1
ATOM 1356 O O . LEU A 1 168 ? 2.301 -7.069 23.055 1.00 72.75 168 LEU A O 1
ATOM 1360 N N . HIS A 1 169 ? 2.650 -5.212 21.856 1.00 78.12 169 HIS A N 1
ATOM 1361 C CA . HIS A 1 169 ? 1.527 -4.458 22.417 1.00 78.12 169 HIS A CA 1
ATOM 1362 C C . HIS A 1 169 ? 0.155 -5.047 22.050 1.00 78.12 169 HIS A C 1
ATOM 1364 O O . HIS A 1 169 ? -0.793 -4.929 22.825 1.00 78.12 169 HIS A O 1
ATOM 1370 N N . ASN A 1 170 ? 0.062 -5.750 20.916 1.00 78.56 170 ASN A N 1
ATOM 1371 C CA . ASN A 1 170 ? -1.158 -6.443 20.488 1.00 78.56 170 ASN A CA 1
ATOM 1372 C C . ASN A 1 170 ? -1.347 -7.807 21.167 1.00 78.56 170 ASN A C 1
ATOM 1374 O O . ASN A 1 170 ? -2.454 -8.333 21.186 1.00 78.56 170 ASN A O 1
ATOM 1378 N N . PHE A 1 171 ? -0.294 -8.391 21.739 1.00 77.81 171 PHE A N 1
ATOM 1379 C CA . PHE A 1 171 ? -0.337 -9.726 22.354 1.00 77.81 171 PHE A CA 1
ATOM 1380 C C . PHE A 1 171 ? 0.114 -9.719 23.819 1.00 77.81 171 PHE A C 1
ATOM 1382 O O . PHE A 1 171 ? 0.422 -10.768 24.386 1.00 77.81 171 PHE A O 1
ATOM 1389 N N . MET A 1 172 ? 0.177 -8.532 24.425 1.00 73.31 172 MET A N 1
ATOM 1390 C CA . MET A 1 172 ? 0.765 -8.319 25.739 1.00 73.31 172 MET A CA 1
ATOM 1391 C C . MET A 1 172 ? -0.134 -8.895 26.843 1.00 73.31 172 MET A C 1
ATOM 1393 O O . MET A 1 172 ? -1.276 -8.455 26.971 1.00 73.31 172 MET A O 1
ATOM 1397 N N . PRO A 1 173 ? 0.360 -9.821 27.683 1.00 70.81 173 PRO A N 1
ATOM 1398 C CA . PRO A 1 173 ? -0.379 -10.254 28.863 1.00 70.81 173 PRO A CA 1
ATOM 1399 C C . PRO A 1 173 ? -0.459 -9.137 29.911 1.00 70.81 173 PRO A C 1
ATOM 1401 O O . PRO A 1 173 ? 0.494 -8.374 30.092 1.00 70.81 173 PRO A O 1
ATOM 1404 N N . ASP A 1 174 ? -1.553 -9.089 30.673 1.00 70.44 174 ASP A N 1
ATOM 1405 C CA . ASP A 1 174 ? -1.807 -8.014 31.643 1.00 70.44 174 ASP A CA 1
ATOM 1406 C C . ASP A 1 174 ? -0.716 -7.846 32.709 1.00 70.44 174 ASP A C 1
ATOM 1408 O O . ASP A 1 174 ? -0.468 -6.726 33.159 1.00 70.44 174 ASP A O 1
ATOM 1412 N N . PHE A 1 175 ? 0.001 -8.918 33.076 1.00 73.12 175 PHE A N 1
ATOM 1413 C CA . PHE A 1 175 ? 1.048 -8.845 34.100 1.00 73.12 175 PHE A CA 1
ATOM 1414 C C . PHE A 1 175 ? 2.213 -7.911 33.718 1.00 73.12 175 PHE A C 1
ATOM 1416 O O . PHE A 1 175 ? 2.928 -7.412 34.589 1.00 73.12 175 PHE A O 1
ATOM 1423 N N . ILE A 1 176 ? 2.402 -7.632 32.423 1.00 70.44 176 ILE A N 1
ATOM 1424 C CA . ILE A 1 176 ? 3.464 -6.745 31.937 1.00 70.44 176 ILE A CA 1
ATOM 1425 C C . ILE A 1 176 ? 3.262 -5.299 32.424 1.00 70.44 176 ILE A C 1
ATOM 1427 O O . ILE A 1 176 ? 4.238 -4.570 32.618 1.00 70.44 176 ILE A O 1
ATOM 1431 N N . LYS A 1 177 ? 2.023 -4.904 32.749 1.00 69.50 177 LYS A N 1
ATOM 1432 C CA . LYS A 1 177 ? 1.692 -3.596 33.343 1.00 69.50 177 LYS A CA 1
ATOM 1433 C C . LYS A 1 177 ? 2.319 -3.383 34.731 1.00 69.50 177 LYS A C 1
ATOM 1435 O O . LYS A 1 177 ? 2.395 -2.241 35.185 1.00 69.50 177 LYS A O 1
ATOM 1440 N N . TYR A 1 178 ? 2.787 -4.442 35.399 1.00 76.75 178 TYR A N 1
ATOM 1441 C CA . TYR A 1 178 ? 3.463 -4.358 36.701 1.00 76.75 178 TYR A CA 1
ATOM 1442 C C . TYR A 1 178 ? 4.986 -4.200 36.594 1.00 76.75 178 TYR A C 1
ATOM 1444 O O . TYR A 1 178 ? 5.636 -3.891 37.590 1.00 76.75 178 TYR A O 1
ATOM 1452 N N . ILE A 1 179 ? 5.566 -4.366 35.401 1.00 83.06 179 ILE A N 1
ATOM 1453 C CA . ILE A 1 179 ? 7.003 -4.185 35.168 1.00 83.06 179 ILE A CA 1
ATOM 1454 C C . ILE A 1 179 ? 7.250 -2.704 34.839 1.00 83.06 179 ILE A C 1
ATOM 1456 O O . ILE A 1 179 ? 6.765 -2.242 33.808 1.00 83.06 179 ILE A O 1
ATOM 1460 N N . PRO A 1 180 ? 8.013 -1.936 35.645 1.00 83.19 180 PRO A N 1
ATOM 1461 C CA . PRO A 1 180 ? 8.077 -0.474 35.519 1.00 83.19 180 PRO A CA 1
ATOM 1462 C C . PRO A 1 180 ? 8.469 0.050 34.128 1.00 83.19 180 PRO A C 1
ATOM 1464 O O . PRO A 1 180 ? 7.865 1.000 33.633 1.00 83.19 180 PRO A O 1
ATOM 1467 N N . VAL A 1 181 ? 9.446 -0.585 33.471 1.00 81.25 181 VAL A N 1
ATOM 1468 C CA . VAL A 1 181 ? 9.908 -0.185 32.128 1.00 81.25 181 VAL A CA 1
ATOM 1469 C C . VAL A 1 181 ? 8.835 -0.452 31.071 1.00 81.25 181 VAL A C 1
ATOM 1471 O O . VAL A 1 181 ? 8.524 0.427 30.270 1.00 81.25 181 VAL A O 1
ATOM 1474 N N . LEU A 1 182 ? 8.219 -1.635 31.102 1.00 77.75 182 LEU A N 1
ATOM 1475 C CA . LEU A 1 182 ? 7.193 -2.024 30.133 1.00 77.75 182 LEU A CA 1
ATOM 1476 C C . LEU A 1 182 ? 5.874 -1.283 30.370 1.00 77.75 182 LEU A C 1
ATOM 1478 O O . LEU A 1 182 ? 5.189 -0.929 29.416 1.00 77.75 182 LEU A O 1
ATOM 1482 N N . LYS A 1 183 ? 5.558 -0.951 31.626 1.00 80.75 183 LYS A N 1
ATOM 1483 C CA . LYS A 1 183 ? 4.458 -0.052 31.981 1.00 80.75 183 LYS A CA 1
ATOM 1484 C C . LYS A 1 183 ? 4.639 1.320 31.337 1.00 80.75 183 LYS A C 1
ATOM 1486 O O . LYS A 1 183 ? 3.686 1.836 30.767 1.00 80.75 183 LYS A O 1
ATOM 1491 N N . ARG A 1 184 ? 5.847 1.893 31.391 1.00 81.31 184 ARG A N 1
ATOM 1492 C CA . ARG A 1 184 ? 6.140 3.190 30.760 1.00 81.31 184 ARG A CA 1
ATOM 1493 C C . ARG A 1 184 ? 5.977 3.129 29.240 1.00 81.31 184 ARG A C 1
ATOM 1495 O O . ARG A 1 184 ? 5.374 4.030 28.670 1.00 81.31 184 ARG A O 1
ATOM 1502 N N . MET A 1 185 ? 6.466 2.063 28.601 1.00 76.75 185 MET A N 1
ATOM 1503 C CA . MET A 1 185 ? 6.279 1.843 27.159 1.00 76.75 185 MET A CA 1
ATOM 1504 C C . MET A 1 185 ? 4.798 1.708 26.792 1.00 76.75 185 MET A C 1
ATOM 1506 O O . MET A 1 185 ? 4.327 2.352 25.863 1.00 76.75 185 MET A O 1
ATOM 1510 N N . HIS A 1 186 ? 4.043 0.932 27.569 1.00 78.81 186 HIS A N 1
ATOM 1511 C CA . HIS A 1 186 ? 2.607 0.773 27.375 1.00 78.81 186 HIS A CA 1
ATOM 1512 C C . HIS A 1 186 ? 1.845 2.093 27.561 1.00 78.81 186 HIS A C 1
ATOM 1514 O O . HIS A 1 186 ? 0.974 2.418 26.765 1.00 78.81 186 HIS A O 1
ATOM 1520 N N . GLN A 1 187 ? 2.187 2.890 28.575 1.00 80.81 187 GLN A N 1
ATOM 1521 C CA . GLN A 1 187 ? 1.557 4.194 28.796 1.00 80.81 187 GLN A CA 1
ATOM 1522 C C . GLN A 1 187 ? 1.819 5.168 27.646 1.00 80.81 187 GLN A C 1
ATOM 1524 O O . GLN A 1 187 ? 0.903 5.879 27.249 1.00 80.81 187 GLN A O 1
ATOM 1529 N N . HIS A 1 188 ? 3.030 5.165 27.088 1.00 81.75 188 HIS A N 1
ATOM 1530 C CA . HIS A 1 188 ? 3.397 6.035 25.972 1.00 81.75 188 HIS A CA 1
ATOM 1531 C C . HIS A 1 188 ? 2.508 5.834 24.736 1.00 81.75 188 HIS A C 1
ATOM 1533 O O . HIS A 1 188 ? 2.172 6.806 24.072 1.00 81.75 188 HIS A O 1
ATOM 1539 N N . ILE A 1 189 ? 2.075 4.599 24.470 1.00 78.94 189 ILE A N 1
ATOM 1540 C CA . ILE A 1 189 ? 1.232 4.290 23.308 1.00 78.94 189 ILE A CA 1
ATOM 1541 C C . ILE A 1 189 ? -0.279 4.345 23.602 1.00 78.94 189 ILE A C 1
ATOM 1543 O O . ILE A 1 189 ? -1.070 4.496 22.677 1.00 78.94 189 ILE A O 1
ATOM 1547 N N . ILE A 1 190 ? -0.700 4.209 24.867 1.00 80.69 190 ILE A N 1
ATOM 1548 C CA . ILE A 1 190 ? -2.122 4.259 25.252 1.00 80.69 190 ILE A CA 1
ATOM 1549 C C . ILE A 1 190 ? -2.594 5.698 25.496 1.00 80.69 190 ILE A C 1
ATOM 1551 O O . ILE A 1 190 ? -3.683 6.049 25.053 1.00 80.69 190 ILE A O 1
ATOM 1555 N N . GLN A 1 191 ? -1.783 6.545 26.142 1.00 82.62 191 GLN A N 1
ATOM 1556 C CA . GLN A 1 191 ? -2.161 7.932 26.463 1.00 82.62 191 GLN A CA 1
ATOM 1557 C C . GLN A 1 191 ? -2.618 8.753 25.244 1.00 82.62 191 GLN A C 1
ATOM 1559 O O . GLN A 1 191 ? -3.575 9.515 25.367 1.00 82.62 191 GLN A O 1
ATOM 1564 N N . PRO A 1 192 ? -2.007 8.616 24.052 1.00 84.62 192 PRO A N 1
ATOM 1565 C CA . PRO A 1 192 ? -2.503 9.309 22.867 1.00 84.62 192 PRO A CA 1
ATOM 1566 C C . PRO A 1 192 ? -3.932 8.927 22.476 1.00 84.62 192 PRO A C 1
ATOM 1568 O O . PRO A 1 192 ? -4.675 9.795 22.032 1.00 84.62 192 PRO A O 1
ATOM 1571 N N . GLN A 1 193 ? -4.356 7.678 22.703 1.00 79.62 193 GLN A N 1
ATOM 1572 C CA . GLN A 1 193 ? -5.746 7.279 22.461 1.00 79.62 193 GLN A CA 1
ATOM 1573 C C . GLN A 1 193 ? -6.715 7.980 23.422 1.00 79.62 193 GLN A C 1
ATOM 1575 O O . GLN A 1 193 ? -7.810 8.357 23.011 1.00 79.62 193 GLN A O 1
ATOM 1580 N N . GLU A 1 194 ? -6.305 8.207 24.675 1.00 82.06 194 GLU A N 1
ATOM 1581 C CA . GLU A 1 194 ? -7.105 8.956 25.655 1.00 82.06 194 GLU A CA 1
ATOM 1582 C C . GLU A 1 194 ? -7.344 10.401 25.188 1.00 82.06 194 GLU A C 1
ATOM 1584 O O . GLU A 1 194 ? -8.448 10.906 25.340 1.00 82.06 194 GLU A O 1
ATOM 1589 N N . ARG A 1 195 ? -6.374 11.041 24.519 1.00 82.56 195 ARG A N 1
ATOM 1590 C CA . ARG A 1 195 ? -6.546 12.403 23.973 1.00 82.56 195 ARG A CA 1
ATOM 1591 C C . ARG A 1 195 ? -7.552 12.483 22.828 1.00 82.56 195 ARG A C 1
ATOM 1593 O O . ARG A 1 195 ? -8.298 13.453 22.738 1.00 82.56 195 ARG A O 1
ATOM 1600 N N . VAL A 1 196 ? -7.577 11.485 21.941 1.00 84.25 196 VAL A N 1
ATOM 1601 C CA . VAL A 1 196 ? -8.592 11.423 20.870 1.00 84.25 196 VAL A CA 1
ATOM 1602 C C . VAL A 1 196 ? -9.980 11.216 21.481 1.00 84.25 196 VAL A C 1
ATOM 1604 O O . VAL A 1 196 ? -10.957 11.809 21.026 1.00 84.25 196 VAL A O 1
ATOM 1607 N N . LEU A 1 197 ? -10.064 10.421 22.551 1.00 87.44 197 LEU A N 1
ATOM 1608 C CA . LEU A 1 197 ? -11.300 10.231 23.304 1.00 87.44 197 LEU A CA 1
ATOM 1609 C C . LEU A 1 197 ? -11.745 11.523 24.007 1.00 87.44 197 LEU A C 1
ATOM 1611 O O . LEU A 1 197 ? -12.913 11.887 23.917 1.00 87.44 197 LEU A O 1
ATOM 1615 N N . GLU A 1 198 ? -10.832 12.246 24.659 1.00 88.94 198 GLU A N 1
ATOM 1616 C CA . GLU A 1 198 ? -11.098 13.560 25.263 1.00 88.94 198 GLU A CA 1
ATOM 1617 C C . GLU A 1 198 ? -11.617 14.555 24.224 1.00 88.94 198 GLU A C 1
ATOM 1619 O O . GLU A 1 198 ? -12.616 15.230 24.466 1.00 88.94 198 GLU A O 1
ATOM 1624 N N . PHE A 1 199 ? -11.001 14.586 23.039 1.00 89.56 199 PHE A N 1
ATOM 1625 C CA . PHE A 1 199 ? -11.478 15.383 21.915 1.00 89.56 199 PHE A CA 1
ATOM 1626 C C . PHE A 1 199 ? -12.924 15.034 21.533 1.00 89.56 199 PHE A C 1
ATOM 1628 O O . PHE A 1 199 ? -13.759 15.933 21.433 1.00 89.56 199 PHE A O 1
ATOM 1635 N N . ALA A 1 200 ? -13.247 13.745 21.381 1.00 92.19 200 ALA A N 1
ATOM 1636 C CA . ALA A 1 200 ? -14.610 13.308 21.086 1.00 92.19 200 ALA A CA 1
ATOM 1637 C C . ALA A 1 200 ? -15.598 13.732 22.188 1.00 92.19 200 ALA A C 1
ATOM 1639 O O . ALA A 1 200 ? -16.664 14.267 21.887 1.00 92.19 200 ALA A O 1
ATOM 1640 N N . ILE A 1 201 ? -15.229 13.559 23.461 1.00 94.31 201 ILE A N 1
ATOM 1641 C CA . ILE A 1 201 ? -16.048 13.962 24.613 1.00 94.31 201 ILE A CA 1
ATOM 1642 C C . ILE A 1 201 ? -16.316 15.472 24.601 1.00 94.31 201 ILE A C 1
ATOM 1644 O O . ILE A 1 201 ? -17.444 15.896 24.855 1.00 94.31 201 ILE A O 1
ATOM 1648 N N . GLU A 1 202 ? -15.302 16.296 24.334 1.00 93.56 202 GLU A N 1
ATOM 1649 C CA . GLU A 1 202 ? -15.457 17.751 24.254 1.00 93.56 202 GLU A CA 1
ATOM 1650 C C . GLU A 1 202 ? -16.434 18.170 23.155 1.00 93.56 202 GLU A C 1
ATOM 1652 O O . GLU A 1 202 ? -17.306 19.002 23.401 1.00 93.56 202 GLU A O 1
ATOM 1657 N N . GLU A 1 203 ? -16.308 17.606 21.953 1.00 93.56 203 GLU A N 1
ATOM 1658 C CA . GLU A 1 203 ? -17.182 17.967 20.832 1.00 93.56 203 GLU A CA 1
ATOM 1659 C C . GLU A 1 203 ? -18.629 17.509 21.061 1.00 93.56 203 GLU A C 1
ATOM 1661 O O . GLU A 1 203 ? -19.565 18.269 20.799 1.00 93.56 203 GLU A O 1
ATOM 1666 N N . VAL A 1 204 ? -18.832 16.325 21.652 1.00 96.19 204 VAL A N 1
ATOM 1667 C CA . VAL A 1 204 ? -20.172 15.866 22.057 1.00 96.19 204 VAL A CA 1
ATOM 1668 C C . VAL A 1 204 ? -20.779 16.798 23.105 1.00 96.19 204 VAL A C 1
ATOM 1670 O O . VAL A 1 204 ? -21.928 17.215 22.958 1.00 96.19 204 VAL A O 1
ATOM 1673 N N . LYS A 1 205 ? -20.017 17.184 24.137 1.00 96.56 205 LYS A N 1
ATOM 1674 C CA . LYS A 1 205 ? -20.500 18.108 25.178 1.00 96.56 205 LYS A CA 1
ATOM 1675 C C . LYS A 1 205 ? -20.949 19.442 24.595 1.00 96.56 205 LYS A C 1
ATOM 1677 O O . LYS A 1 205 ? -22.054 19.880 24.902 1.00 96.56 205 LYS A O 1
ATOM 1682 N N . LYS A 1 206 ? -20.145 20.041 23.712 1.00 94.94 206 LYS A N 1
ATOM 1683 C CA . LYS A 1 206 ? -20.499 21.298 23.033 1.00 94.94 206 LYS A CA 1
ATOM 1684 C C . LYS A 1 206 ? -21.810 21.183 22.260 1.00 94.94 206 LYS A C 1
ATOM 1686 O O . LYS A 1 206 ? -22.660 22.064 22.368 1.00 94.94 206 LYS A O 1
ATOM 1691 N N . ARG A 1 207 ? -21.994 20.097 21.499 1.00 95.69 207 ARG A N 1
ATOM 1692 C CA . ARG A 1 207 ? -23.233 19.854 20.745 1.00 95.69 207 ARG A CA 1
ATOM 1693 C C . ARG A 1 207 ? -24.434 19.721 21.677 1.00 95.69 207 ARG A C 1
ATOM 1695 O O . ARG A 1 207 ? -25.450 20.369 21.448 1.00 95.69 207 ARG A O 1
ATOM 1702 N N . VAL A 1 208 ? -24.309 18.936 22.746 1.00 95.94 208 VAL A N 1
ATOM 1703 C CA . VAL A 1 208 ? -25.371 18.757 23.749 1.00 95.94 208 VAL A CA 1
ATOM 1704 C C . VAL A 1 208 ? -25.719 20.079 24.443 1.00 95.94 208 VAL A C 1
ATOM 1706 O O . VAL A 1 208 ? -26.892 20.349 24.688 1.00 95.94 208 VAL A O 1
ATOM 1709 N N . GLU A 1 209 ? -24.732 20.921 24.750 1.00 96.94 209 GLU A N 1
ATOM 1710 C CA . GLU A 1 209 ? -24.953 22.268 25.294 1.00 96.94 209 GLU A CA 1
ATOM 1711 C C . GLU A 1 209 ? -25.682 23.170 24.290 1.00 96.94 209 GLU A C 1
ATOM 1713 O O . GLU A 1 209 ? -26.687 23.776 24.651 1.00 96.94 209 GLU A O 1
ATOM 1718 N N . SER A 1 210 ? -25.276 23.172 23.016 1.00 96.44 210 SER A N 1
ATOM 1719 C CA . SER A 1 210 ? -25.952 23.950 21.962 1.00 96.44 210 SER A CA 1
ATOM 1720 C C . SER A 1 210 ? -27.411 23.523 21.751 1.00 96.44 210 SER A C 1
ATOM 1722 O O . SER A 1 210 ? -28.285 24.363 21.538 1.00 96.44 210 SER A O 1
ATOM 1724 N N . ILE A 1 211 ? -27.704 22.224 21.872 1.00 95.81 211 ILE A N 1
ATOM 1725 C CA . ILE A 1 211 ? -29.081 21.706 21.837 1.00 95.81 211 ILE A CA 1
ATOM 1726 C C . ILE A 1 211 ? -29.878 22.215 23.046 1.00 95.81 211 ILE A C 1
ATOM 1728 O O . ILE A 1 211 ? -30.996 22.702 22.888 1.00 95.81 211 ILE A O 1
ATOM 1732 N N . LYS A 1 212 ? -29.302 22.164 24.256 1.00 95.12 212 LYS A N 1
ATOM 1733 C CA . LYS A 1 212 ? -29.953 22.659 25.486 1.00 95.12 212 LYS A CA 1
ATOM 1734 C C . LYS A 1 212 ? -30.227 24.162 25.450 1.00 95.12 212 LYS A C 1
ATOM 1736 O O . LYS A 1 212 ? -31.242 24.605 25.982 1.00 95.12 212 LYS A O 1
ATOM 1741 N N . GLU A 1 213 ? -29.334 24.936 24.844 1.00 96.50 213 GLU A N 1
ATOM 1742 C CA . GLU A 1 213 ? -29.482 26.384 24.662 1.00 96.50 213 GLU A CA 1
ATOM 1743 C C . GLU A 1 213 ? -30.449 26.752 23.523 1.00 96.50 213 GLU A C 1
ATOM 1745 O O . GLU A 1 213 ? -30.824 27.917 23.391 1.00 96.50 213 GLU A O 1
ATOM 1750 N N . GLY A 1 214 ? -30.870 25.780 22.707 1.00 94.38 214 GLY A N 1
ATOM 1751 C CA . GLY A 1 214 ? -31.741 25.992 21.550 1.00 94.38 214 GLY A CA 1
ATOM 1752 C C . GLY A 1 214 ? -31.040 26.633 20.347 1.00 94.38 214 GLY A C 1
ATOM 1753 O O . GLY A 1 214 ? -31.711 27.113 19.436 1.00 94.38 214 GLY A O 1
ATOM 1754 N N . THR A 1 215 ? -29.703 26.662 20.331 1.00 95.75 215 THR A N 1
ATOM 1755 C CA . THR A 1 215 ? -28.892 27.197 19.221 1.00 95.75 215 THR A CA 1
ATOM 1756 C C . THR A 1 215 ? -28.609 26.153 18.139 1.00 95.75 215 THR A C 1
ATOM 1758 O O . THR A 1 215 ? -28.208 26.513 17.032 1.00 95.75 215 THR A O 1
ATOM 1761 N N . TRP A 1 216 ? -28.863 24.873 18.427 1.00 95.50 216 TRP A N 1
ATOM 1762 C CA . TRP A 1 216 ? -28.772 23.758 17.486 1.00 95.50 216 TRP A CA 1
ATOM 1763 C C . TRP A 1 216 ? -30.012 22.868 17.587 1.00 95.50 216 TRP A C 1
ATOM 1765 O O . TRP A 1 216 ? -30.478 22.584 18.689 1.00 95.50 216 TRP A O 1
ATOM 1775 N N . SER A 1 217 ? -30.527 22.397 16.451 1.00 93.31 217 SER A N 1
ATOM 1776 C CA . SER A 1 217 ? -31.633 21.437 16.405 1.00 93.31 217 SER A CA 1
ATOM 1777 C C . SER A 1 217 ? -31.190 20.156 15.716 1.00 93.31 217 SER A C 1
ATOM 1779 O O . SER A 1 217 ? -30.568 20.202 14.656 1.00 93.31 217 SER A O 1
ATOM 1781 N N . ILE A 1 218 ? -31.554 19.026 16.320 1.00 93.44 218 ILE A N 1
ATOM 1782 C CA . ILE A 1 218 ? -31.389 17.688 15.747 1.00 93.44 218 ILE A CA 1
ATOM 1783 C C . ILE A 1 218 ? -32.712 17.144 15.196 1.00 93.44 218 ILE A C 1
ATOM 1785 O O . ILE A 1 218 ? -32.841 15.946 14.983 1.00 93.44 218 ILE A O 1
ATOM 1789 N N . GLU A 1 219 ? -33.723 17.985 14.980 1.00 90.44 219 GLU A N 1
ATOM 1790 C CA . GLU A 1 219 ? -34.977 17.545 14.366 1.00 90.44 219 GLU A CA 1
ATOM 1791 C C . GLU A 1 219 ? -34.829 17.377 12.845 1.00 90.44 219 GLU A C 1
ATOM 1793 O O . GLU A 1 219 ? -34.268 18.228 12.157 1.00 90.44 219 GLU A O 1
ATOM 1798 N N . GLY A 1 220 ? -35.401 16.300 12.299 1.00 90.00 220 GLY A N 1
ATOM 1799 C CA . GLY A 1 220 ? -35.399 16.033 10.860 1.00 90.00 220 GLY A CA 1
ATOM 1800 C C . GLY A 1 220 ? -34.187 15.229 10.389 1.00 90.00 220 GLY A C 1
ATOM 1801 O O . GLY A 1 220 ? -33.758 14.284 11.053 1.00 90.00 220 GLY A O 1
ATOM 1802 N N . GLU A 1 221 ? -33.679 15.543 9.195 1.00 89.62 221 GLU A N 1
ATOM 1803 C CA . GLU A 1 221 ? -32.510 14.848 8.651 1.00 89.62 221 GLU A CA 1
ATOM 1804 C C . GLU A 1 221 ? -31.231 15.275 9.397 1.00 89.62 221 GLU A C 1
ATOM 1806 O O . GLU A 1 221 ? -30.976 16.472 9.514 1.00 89.62 221 GLU A O 1
ATOM 1811 N N . PRO A 1 222 ? -30.411 14.326 9.889 1.00 92.94 222 PRO A N 1
ATOM 1812 C CA . PRO A 1 222 ? -29.193 14.643 10.624 1.00 92.94 222 PRO A CA 1
ATOM 1813 C C . PRO A 1 222 ? -28.158 15.327 9.724 1.00 92.94 222 PRO A C 1
ATOM 1815 O O . PRO A 1 222 ? -27.890 14.875 8.605 1.00 92.94 222 PRO A O 1
ATOM 1818 N N . HIS A 1 223 ? -27.526 16.386 10.235 1.00 91.31 223 HIS A N 1
ATOM 1819 C CA . HIS A 1 223 ? -26.502 17.135 9.498 1.00 91.31 223 HIS A CA 1
ATOM 1820 C C . HIS A 1 223 ? -25.168 16.373 9.429 1.00 91.31 223 HIS A C 1
ATOM 1822 O O . HIS A 1 223 ? -24.428 16.448 8.434 1.00 91.31 223 HIS A O 1
ATOM 1828 N N . ASP A 1 224 ? -24.868 15.632 10.496 1.00 94.12 224 ASP A N 1
ATOM 1829 C CA . ASP A 1 224 ? -23.640 14.878 10.710 1.00 94.12 224 ASP A CA 1
ATOM 1830 C C . ASP A 1 224 ? -23.884 13.599 11.532 1.00 94.12 224 ASP A C 1
ATOM 1832 O O . ASP A 1 224 ? -25.014 13.250 11.884 1.00 94.12 224 ASP A O 1
ATOM 1836 N N . PHE A 1 225 ? -22.815 12.838 11.768 1.00 95.88 225 PHE A N 1
ATOM 1837 C CA . PHE A 1 225 ? -22.882 11.567 12.484 1.00 95.88 225 PHE A CA 1
ATOM 1838 C C . PHE A 1 225 ? -23.329 11.744 13.936 1.00 95.88 225 PHE A C 1
ATOM 1840 O O . PHE A 1 225 ? -24.081 10.911 14.441 1.00 95.88 225 PHE A O 1
ATOM 1847 N N . LEU A 1 226 ? -22.878 12.815 14.595 1.00 97.12 226 LEU A N 1
ATOM 1848 C CA . LEU A 1 226 ? -23.234 13.103 15.976 1.00 97.12 226 LEU A CA 1
ATOM 1849 C C . LEU A 1 226 ? -24.739 13.354 16.121 1.00 97.12 226 LEU A C 1
ATOM 1851 O O . LEU A 1 226 ? -25.362 12.731 16.977 1.00 97.12 226 LEU A O 1
ATOM 1855 N N . ASP A 1 227 ? -25.339 14.167 15.248 1.00 96.00 227 ASP A N 1
ATOM 1856 C CA . ASP A 1 227 ? -26.795 14.365 15.222 1.00 96.00 227 ASP A CA 1
ATOM 1857 C C . ASP A 1 227 ? -27.535 13.033 15.061 1.00 96.00 227 ASP A C 1
ATOM 1859 O O . ASP A 1 227 ? -28.442 12.723 15.832 1.00 96.00 227 ASP A O 1
ATOM 1863 N N . ALA A 1 228 ? -27.112 12.214 14.093 1.00 96.12 228 ALA A N 1
ATOM 1864 C CA . ALA A 1 228 ? -27.744 10.926 13.827 1.00 96.12 228 ALA A CA 1
ATOM 1865 C C . ALA A 1 228 ? -27.656 9.971 15.027 1.00 96.12 228 ALA A C 1
ATOM 1867 O O . ALA A 1 228 ? -28.569 9.175 15.251 1.00 96.12 228 ALA A O 1
ATOM 1868 N N . TYR A 1 229 ? -26.556 10.018 15.783 1.00 96.50 229 TYR A N 1
ATOM 1869 C CA . TYR A 1 229 ? -26.385 9.174 16.960 1.00 96.50 229 TYR A CA 1
ATOM 1870 C C . TYR A 1 229 ? -27.256 9.661 18.115 1.00 96.50 229 TYR A C 1
ATOM 1872 O O . TYR A 1 229 ? -27.960 8.850 18.708 1.00 96.50 229 TYR A O 1
ATOM 1880 N N . LEU A 1 230 ? -27.278 10.968 18.395 1.00 95.50 230 LEU A N 1
ATOM 1881 C CA . LEU A 1 230 ? -28.135 11.544 19.438 1.00 95.50 230 LEU A CA 1
ATOM 1882 C C . LEU A 1 230 ? -29.622 11.242 19.169 1.00 95.50 230 LEU A C 1
ATOM 1884 O O . LEU A 1 230 ? -30.335 10.815 20.076 1.00 95.50 230 LEU A O 1
ATOM 1888 N N . GLN A 1 231 ? -30.067 11.353 17.912 1.00 93.88 231 GLN A N 1
ATOM 1889 C CA . GLN A 1 231 ? -31.413 10.939 17.490 1.00 93.88 231 GLN A CA 1
ATOM 1890 C C . GLN A 1 231 ? -31.684 9.447 17.768 1.00 93.88 231 GLN A C 1
ATOM 1892 O O . GLN A 1 231 ? -32.773 9.074 18.208 1.00 93.88 231 GLN A O 1
ATOM 1897 N N . GLU A 1 232 ? -30.709 8.567 17.517 1.00 92.62 232 GLU A N 1
ATOM 1898 C CA . GLU A 1 232 ? -30.848 7.133 17.802 1.00 92.62 232 GLU A CA 1
ATOM 1899 C C . GLU A 1 232 ? -30.909 6.859 19.310 1.00 92.62 232 GLU A C 1
ATOM 1901 O O . GLU A 1 232 ? -31.698 6.013 19.732 1.00 92.62 232 GLU A O 1
ATOM 1906 N N . GLN A 1 233 ? -30.163 7.599 20.139 1.00 91.56 233 GLN A N 1
ATOM 1907 C CA . GLN A 1 233 ? -30.270 7.496 21.601 1.00 91.56 233 GLN A CA 1
ATOM 1908 C C . GLN A 1 233 ? -31.683 7.853 22.084 1.00 91.56 233 GLN A C 1
ATOM 1910 O O . GLN A 1 233 ? -32.267 7.108 22.875 1.00 91.56 233 GLN A O 1
ATOM 1915 N N . GLU A 1 234 ? -32.282 8.930 21.562 1.00 89.56 234 GLU A N 1
ATOM 1916 C CA . GLU A 1 234 ? -33.670 9.311 21.871 1.00 89.56 234 GLU A CA 1
ATOM 1917 C C . GLU A 1 234 ? -34.676 8.231 21.428 1.00 89.56 234 GLU A C 1
ATOM 1919 O O . GLU A 1 234 ? -35.595 7.857 22.169 1.00 89.56 234 GLU A O 1
ATOM 1924 N N . LEU A 1 235 ? -34.477 7.658 20.238 1.00 87.50 235 LEU A N 1
ATOM 1925 C CA . LEU A 1 235 ? -35.318 6.582 19.712 1.00 87.50 235 LEU A CA 1
ATOM 1926 C C . LEU A 1 235 ? -35.205 5.289 20.536 1.00 87.50 235 LEU A C 1
ATOM 1928 O O . LEU A 1 235 ? -36.189 4.571 20.731 1.00 87.50 235 LEU A O 1
ATOM 1932 N N . VAL A 1 236 ? -34.014 4.948 21.019 1.00 84.44 236 VAL A N 1
ATOM 1933 C CA . VAL A 1 236 ? -33.806 3.749 21.841 1.00 84.44 236 VAL A CA 1
ATOM 1934 C C . VAL A 1 236 ? -34.390 3.943 23.240 1.00 84.44 236 VAL A C 1
ATOM 1936 O O . VAL A 1 236 ? -35.060 3.032 23.738 1.00 84.44 236 VAL A O 1
ATOM 1939 N N . ALA A 1 237 ? -34.226 5.129 23.834 1.00 82.25 237 ALA A N 1
ATOM 1940 C CA . ALA A 1 237 ? -34.787 5.472 25.141 1.00 82.25 237 ALA A CA 1
ATOM 1941 C C . ALA A 1 237 ? -36.324 5.392 25.158 1.00 82.25 237 ALA A C 1
ATOM 1943 O O . ALA A 1 237 ? -36.917 4.899 26.119 1.00 82.25 237 ALA A O 1
ATOM 1944 N N . THR A 1 238 ? -36.983 5.809 24.073 1.00 80.31 238 THR A N 1
ATOM 1945 C CA . THR A 1 238 ? -38.451 5.725 23.940 1.00 80.31 238 THR A CA 1
ATOM 1946 C C . THR A 1 238 ? -38.967 4.291 23.768 1.00 80.31 238 THR A C 1
ATOM 1948 O O . THR A 1 238 ? -40.068 3.980 24.221 1.00 80.31 238 THR A O 1
ATOM 1951 N N . ASN A 1 239 ? -38.170 3.391 23.183 1.00 77.31 239 ASN A N 1
ATOM 1952 C CA . ASN A 1 239 ? -38.561 2.006 22.887 1.00 77.31 239 ASN A CA 1
ATOM 1953 C C . ASN A 1 239 ? -38.334 0.998 24.037 1.00 77.31 239 ASN A C 1
ATOM 1955 O O . ASN A 1 239 ? -38.512 -0.201 23.822 1.00 77.31 239 ASN A O 1
ATOM 1959 N N . GLN A 1 240 ? -37.949 1.446 25.242 1.00 61.12 240 GLN A N 1
ATOM 1960 C CA . GLN A 1 240 ? -37.786 0.614 26.454 1.00 61.12 240 GLN A CA 1
ATOM 1961 C C . GLN A 1 240 ? -36.978 -0.688 26.243 1.00 61.12 240 GLN A C 1
ATOM 1963 O O . GLN A 1 240 ? -37.311 -1.741 26.796 1.00 61.12 240 GLN A O 1
ATOM 1968 N N . LYS A 1 241 ? -35.908 -0.655 25.435 1.00 61.28 241 LYS A N 1
ATOM 1969 C CA . LYS A 1 241 ? -35.011 -1.816 25.300 1.00 61.28 241 LYS A CA 1
ATOM 1970 C C . LYS A 1 241 ? -34.328 -2.111 26.645 1.00 61.28 241 LYS A C 1
ATOM 1972 O O . LYS A 1 241 ? -33.939 -1.204 27.369 1.00 61.28 241 LYS A O 1
ATOM 1977 N N . THR A 1 242 ? -34.158 -3.394 26.969 1.00 52.59 242 THR A N 1
ATOM 1978 C CA . THR A 1 242 ? -33.611 -3.874 28.256 1.00 52.59 242 THR A CA 1
ATOM 1979 C C . THR A 1 242 ? -32.106 -3.647 28.436 1.00 52.59 242 THR A C 1
ATOM 1981 O O . THR A 1 242 ? -31.589 -3.893 29.522 1.00 52.59 242 THR A O 1
ATOM 1984 N N . TRP A 1 243 ? -31.395 -3.227 27.386 1.00 64.62 243 TRP A N 1
ATOM 1985 C CA . TRP A 1 243 ? -29.949 -3.009 27.388 1.00 64.62 243 TRP A CA 1
ATOM 1986 C C . TRP A 1 243 ? -29.599 -1.751 26.584 1.00 64.62 243 TRP A C 1
ATOM 1988 O O . TRP A 1 243 ? -30.016 -1.615 25.431 1.00 64.62 243 TRP A O 1
ATOM 1998 N N . ASP A 1 244 ? -28.845 -0.846 27.211 1.00 75.38 244 ASP A N 1
ATOM 1999 C CA . ASP A 1 244 ? -28.426 0.444 26.661 1.00 75.38 244 ASP A CA 1
ATOM 2000 C C . ASP A 1 244 ? -27.168 0.315 25.782 1.00 75.38 244 ASP A C 1
ATOM 2002 O O . ASP A 1 244 ? -26.046 0.615 26.192 1.00 75.38 244 ASP A O 1
ATOM 2006 N N . ILE A 1 245 ? -27.361 -0.214 24.571 1.00 84.56 245 ILE A N 1
ATOM 2007 C CA . ILE A 1 245 ? -26.290 -0.396 23.576 1.00 84.56 245 ILE A CA 1
ATOM 2008 C C . ILE A 1 245 ? -25.808 0.965 23.039 1.00 84.56 245 ILE A C 1
ATOM 2010 O O . ILE A 1 245 ? -24.614 1.155 22.838 1.00 84.56 245 ILE A O 1
ATOM 2014 N N . PHE A 1 246 ? -26.721 1.926 22.860 1.00 90.25 246 PHE A N 1
ATOM 2015 C CA . PHE A 1 246 ? -26.428 3.265 22.340 1.00 90.25 246 PHE A CA 1
ATOM 2016 C C . PHE A 1 246 ? -26.254 4.271 23.482 1.00 90.25 246 PHE A C 1
ATOM 2018 O O . PHE A 1 246 ? -27.062 5.174 23.680 1.00 90.25 246 PHE A O 1
ATOM 2025 N N . ASN A 1 247 ? -25.163 4.130 24.225 1.00 90.44 247 ASN A N 1
ATOM 2026 C CA . ASN A 1 247 ? -24.801 5.049 25.303 1.00 90.44 247 ASN A CA 1
ATOM 2027 C C . ASN A 1 247 ? -23.679 6.016 24.880 1.00 90.44 247 ASN A C 1
ATOM 2029 O O . ASN A 1 247 ? -23.075 5.873 23.811 1.00 90.44 247 ASN A O 1
ATOM 2033 N N . ASP A 1 248 ? -23.391 6.997 25.736 1.00 92.12 248 ASP A N 1
ATOM 2034 C CA . ASP A 1 248 ? -22.362 8.017 25.501 1.00 92.12 248 ASP A CA 1
ATOM 2035 C C . ASP A 1 248 ? -20.963 7.413 25.352 1.00 92.12 248 ASP A C 1
ATOM 2037 O O . ASP A 1 248 ? -20.183 7.839 24.503 1.00 92.12 248 ASP A O 1
ATOM 2041 N N . PHE A 1 249 ? -20.635 6.391 26.148 1.00 91.44 249 PHE A N 1
ATOM 2042 C CA . PHE A 1 249 ? -19.338 5.727 26.047 1.00 91.44 249 PHE A CA 1
ATOM 2043 C C . PHE A 1 249 ? -19.171 5.069 24.673 1.00 91.44 249 PHE A C 1
ATOM 2045 O O . PHE A 1 249 ? -18.116 5.186 24.046 1.00 91.44 249 PHE A O 1
ATOM 2052 N N . ALA A 1 250 ? -20.225 4.441 24.159 1.00 92.81 250 ALA A N 1
ATOM 2053 C CA . ALA A 1 250 ? -20.237 3.852 22.832 1.00 92.81 250 ALA A CA 1
ATOM 2054 C C . ALA A 1 250 ? -20.150 4.910 21.712 1.00 92.81 250 ALA A C 1
ATOM 2056 O O . ALA A 1 250 ? -19.390 4.713 20.762 1.00 92.81 250 ALA A O 1
ATOM 2057 N N . LEU A 1 251 ? -20.813 6.065 21.872 1.00 94.81 251 LEU A N 1
ATOM 2058 C CA . LEU A 1 251 ? -20.709 7.216 20.962 1.00 94.81 251 LEU A CA 1
ATOM 2059 C C . LEU A 1 251 ? -19.263 7.700 20.832 1.00 94.81 251 LEU A C 1
ATOM 2061 O O . LEU A 1 251 ? -18.750 7.844 19.720 1.00 94.81 251 LEU A O 1
ATOM 2065 N N . TYR A 1 252 ? -18.588 7.931 21.961 1.00 93.75 252 TYR A N 1
ATOM 2066 C CA . TYR A 1 252 ? -17.208 8.415 21.948 1.00 93.75 252 TYR A CA 1
ATOM 2067 C C . TYR A 1 252 ? -16.287 7.439 21.212 1.00 93.75 252 TYR A C 1
ATOM 2069 O O . TYR A 1 252 ? -15.470 7.856 20.393 1.00 93.75 252 TYR A O 1
ATOM 2077 N N . ASN A 1 253 ? -16.449 6.136 21.452 1.00 92.75 253 ASN A N 1
ATOM 2078 C CA . ASN A 1 253 ? -15.638 5.109 20.802 1.00 92.75 253 ASN A CA 1
ATOM 2079 C C . ASN A 1 253 ? -15.930 4.980 19.299 1.00 92.75 253 ASN A C 1
ATOM 2081 O O . ASN A 1 253 ? -14.992 4.823 18.520 1.00 92.75 253 ASN A O 1
ATOM 2085 N N . ASP A 1 254 ? -17.186 5.111 18.866 1.00 94.38 254 ASP A N 1
ATOM 2086 C CA . ASP A 1 254 ? -17.529 5.133 17.439 1.00 94.38 254 ASP A CA 1
ATOM 2087 C C . ASP A 1 254 ? -16.913 6.331 16.712 1.00 94.38 254 ASP A C 1
ATOM 2089 O O . ASP A 1 254 ? -16.337 6.167 15.635 1.00 94.38 254 ASP A O 1
ATOM 2093 N N . ILE A 1 255 ? -16.975 7.522 17.314 1.00 93.88 255 ILE A N 1
ATOM 2094 C CA . ILE A 1 255 ? -16.334 8.732 16.780 1.00 93.88 255 ILE A CA 1
ATOM 2095 C C . ILE A 1 255 ? -14.824 8.520 16.645 1.00 93.88 255 ILE A C 1
ATOM 2097 O O . ILE A 1 255 ? -14.261 8.781 15.579 1.00 93.88 255 ILE A O 1
ATOM 2101 N N . VAL A 1 256 ? -14.168 8.024 17.700 1.00 91.06 256 VAL A N 1
ATOM 2102 C CA . VAL A 1 256 ? -12.719 7.759 17.705 1.00 91.06 256 VAL A CA 1
ATOM 2103 C C . VAL A 1 256 ? -12.346 6.737 16.631 1.00 91.06 256 VAL A C 1
ATOM 2105 O O . VAL A 1 256 ? -11.346 6.924 15.933 1.00 91.06 256 VAL A O 1
ATOM 2108 N N . ASP A 1 257 ? -13.135 5.674 16.477 1.00 91.31 257 ASP A N 1
ATOM 2109 C CA . ASP A 1 257 ? -12.894 4.620 15.493 1.00 91.31 257 ASP A CA 1
ATOM 2110 C C . ASP A 1 257 ? -13.025 5.144 14.058 1.00 91.31 257 ASP A C 1
ATOM 2112 O O . ASP A 1 257 ? -12.153 4.879 13.228 1.00 91.31 257 ASP A O 1
ATOM 2116 N N . ILE A 1 258 ? -14.066 5.930 13.764 1.00 92.25 258 ILE A N 1
ATOM 2117 C CA . ILE A 1 258 ? -14.277 6.528 12.438 1.00 92.25 258 ILE A CA 1
ATOM 2118 C C . ILE A 1 258 ? -13.178 7.550 12.123 1.00 92.25 258 ILE A C 1
ATOM 2120 O O . ILE A 1 258 ? -12.618 7.528 11.023 1.00 92.25 258 ILE A O 1
ATOM 2124 N N . TRP A 1 259 ? -12.838 8.413 13.085 1.00 90.81 259 TRP A N 1
ATOM 2125 C CA . TRP A 1 259 ? -11.807 9.437 12.916 1.00 90.81 259 TRP A CA 1
ATOM 2126 C C . TRP A 1 259 ? -10.430 8.808 12.681 1.00 90.81 259 TRP A C 1
ATOM 2128 O O . TRP A 1 259 ? -9.788 9.084 11.670 1.00 90.81 259 TRP A O 1
ATOM 2138 N N . THR A 1 260 ? -10.012 7.884 13.550 1.00 86.25 260 THR A N 1
ATOM 2139 C CA . THR A 1 260 ? -8.691 7.237 13.468 1.00 86.25 260 THR A CA 1
ATOM 2140 C C . THR A 1 260 ? -8.548 6.391 12.202 1.00 86.25 260 THR A C 1
ATOM 2142 O O . THR A 1 260 ? -7.522 6.459 11.525 1.00 86.25 260 THR A O 1
ATOM 2145 N N . ALA A 1 261 ? -9.571 5.601 11.851 1.00 86.69 261 ALA A N 1
ATOM 2146 C CA . ALA A 1 261 ? -9.516 4.747 10.666 1.00 86.69 261 ALA A CA 1
ATOM 2147 C C . ALA A 1 261 ? -9.488 5.563 9.364 1.00 86.69 261 ALA A C 1
ATOM 2149 O O . ALA A 1 261 ? -8.755 5.209 8.437 1.00 86.69 261 ALA A O 1
ATOM 2150 N N . GLY A 1 262 ? -10.273 6.644 9.298 1.00 87.12 262 GLY A N 1
ATOM 2151 C CA . GLY A 1 262 ? -10.381 7.504 8.120 1.00 87.12 262 GLY A CA 1
ATOM 2152 C C . GLY A 1 262 ? -9.180 8.427 7.913 1.00 87.12 262 GLY A C 1
ATOM 2153 O O . GLY A 1 262 ? -8.843 8.712 6.763 1.00 87.12 262 GLY A O 1
ATOM 2154 N N . GLN A 1 263 ? -8.524 8.848 8.998 1.00 88.25 263 GLN A N 1
ATOM 2155 C CA . GLN A 1 263 ? -7.424 9.809 8.967 1.00 88.25 263 GLN A CA 1
ATOM 2156 C C . GLN A 1 263 ? -6.117 9.198 8.449 1.00 88.25 263 GLN A C 1
ATOM 2158 O O . GLN A 1 263 ? -5.660 9.525 7.351 1.00 88.25 263 GLN A O 1
ATOM 2163 N N . GLU A 1 264 ? -5.510 8.308 9.236 1.00 80.38 264 GLU A N 1
ATOM 2164 C CA . GLU A 1 264 ? -4.112 7.912 9.025 1.00 80.38 264 GLU A CA 1
ATOM 2165 C C . GLU A 1 264 ? -3.904 7.172 7.710 1.00 80.38 264 GLU A C 1
ATOM 2167 O O . GLU A 1 264 ? -2.984 7.456 6.943 1.00 80.38 264 GLU A O 1
ATOM 2172 N N . THR A 1 265 ? -4.795 6.226 7.418 1.00 83.00 265 THR A N 1
ATOM 2173 C CA . THR A 1 265 ? -4.654 5.357 6.247 1.00 83.00 265 THR A CA 1
ATOM 2174 C C . THR A 1 265 ? -4.791 6.137 4.940 1.00 83.00 265 THR A C 1
ATOM 2176 O O . THR A 1 265 ? -4.013 5.926 4.005 1.00 83.00 265 THR A O 1
ATOM 2179 N N . THR A 1 266 ? -5.733 7.081 4.883 1.00 89.88 266 THR A N 1
ATOM 2180 C CA . THR A 1 266 ? -5.980 7.904 3.695 1.00 89.88 266 THR A CA 1
ATOM 2181 C C . THR A 1 266 ? -4.871 8.930 3.498 1.00 89.88 266 THR A C 1
ATOM 2183 O O . THR A 1 266 ? -4.350 9.035 2.387 1.00 89.88 266 THR A O 1
ATOM 2186 N N . SER A 1 267 ? -4.458 9.638 4.558 1.00 88.94 267 SER A N 1
ATOM 2187 C CA . SER A 1 267 ? -3.366 10.619 4.469 1.00 88.94 267 SER A CA 1
ATOM 2188 C C . SER A 1 267 ? -2.065 9.957 4.014 1.00 88.94 267 SER A C 1
ATOM 2190 O O . SER A 1 267 ? -1.443 10.394 3.043 1.00 88.94 267 SER A O 1
ATOM 2192 N N . LEU A 1 268 ? -1.707 8.816 4.616 1.00 82.94 268 LEU A N 1
ATOM 2193 C CA . LEU A 1 268 ? -0.525 8.054 4.219 1.00 82.94 268 LEU A CA 1
ATOM 2194 C C . LEU A 1 268 ? -0.591 7.608 2.753 1.00 82.94 268 LEU A C 1
ATOM 2196 O O . LEU A 1 268 ? 0.402 7.704 2.033 1.00 82.94 268 LEU A O 1
ATOM 2200 N N . THR A 1 269 ? -1.758 7.158 2.288 1.00 86.19 269 THR A N 1
ATOM 2201 C CA . THR A 1 269 ? -1.953 6.764 0.885 1.00 86.19 269 THR A CA 1
ATOM 2202 C C . THR A 1 269 ? -1.779 7.951 -0.063 1.00 86.19 269 THR A C 1
ATOM 2204 O O . THR A 1 269 ? -1.152 7.801 -1.111 1.00 86.19 269 THR A O 1
ATOM 2207 N N . LEU A 1 270 ? -2.274 9.139 0.298 1.00 90.94 270 LEU A N 1
ATOM 2208 C CA . LEU A 1 270 ? -2.072 10.362 -0.486 1.00 90.94 270 LEU A CA 1
ATOM 2209 C C . LEU A 1 270 ? -0.601 10.787 -0.507 1.00 90.94 270 LEU A C 1
ATOM 2211 O O . LEU A 1 270 ? -0.095 11.163 -1.562 1.00 90.94 270 LEU A O 1
ATOM 2215 N N . ASN A 1 271 ? 0.109 10.682 0.616 1.00 85.62 271 ASN A N 1
ATOM 2216 C CA . ASN A 1 271 ? 1.543 10.975 0.668 1.00 85.62 271 ASN A CA 1
ATOM 2217 C C . ASN A 1 271 ? 2.327 10.041 -0.266 1.00 85.62 271 ASN A C 1
ATOM 2219 O O . ASN A 1 271 ? 3.131 10.508 -1.074 1.00 85.62 271 ASN A O 1
ATOM 2223 N N . TRP A 1 272 ? 2.022 8.739 -0.254 1.00 82.69 272 TRP A N 1
ATOM 2224 C CA . TRP A 1 272 ? 2.580 7.788 -1.221 1.00 82.69 272 TRP A CA 1
ATOM 2225 C C . TRP A 1 272 ? 2.197 8.111 -2.663 1.00 82.69 272 TRP A C 1
ATOM 2227 O O . TRP A 1 272 ? 3.055 8.048 -3.541 1.00 82.69 272 TRP A O 1
ATOM 2237 N N . ALA A 1 273 ? 0.944 8.493 -2.916 1.00 90.31 273 ALA A N 1
ATOM 2238 C CA . ALA A 1 273 ? 0.493 8.906 -4.241 1.00 90.31 273 ALA A CA 1
ATOM 2239 C C . ALA A 1 273 ? 1.363 10.045 -4.783 1.00 90.31 273 ALA A C 1
ATOM 2241 O O . ALA A 1 273 ? 1.858 9.959 -5.903 1.00 90.31 273 ALA A O 1
ATOM 2242 N N . PHE A 1 274 ? 1.607 11.079 -3.976 1.00 88.38 274 PHE A N 1
ATOM 2243 C CA . PHE A 1 274 ? 2.440 12.214 -4.369 1.00 88.38 274 PHE A CA 1
ATOM 2244 C C . PHE A 1 274 ? 3.906 11.825 -4.575 1.00 88.38 274 PHE A C 1
ATOM 2246 O O . PHE A 1 274 ? 4.512 12.237 -5.566 1.00 88.38 274 PHE A O 1
ATOM 2253 N N . ILE A 1 275 ? 4.475 10.990 -3.704 1.00 82.69 275 ILE A N 1
ATOM 2254 C CA . ILE A 1 275 ? 5.850 10.492 -3.867 1.00 82.69 275 ILE A CA 1
ATOM 2255 C C . ILE A 1 275 ? 5.984 9.703 -5.176 1.00 82.69 275 ILE A C 1
ATOM 2257 O O . ILE A 1 275 ? 6.903 9.944 -5.952 1.00 82.69 275 ILE A O 1
ATOM 2261 N N . LEU A 1 276 ? 5.057 8.789 -5.459 1.00 84.56 276 LEU A N 1
ATOM 2262 C CA . LEU A 1 276 ? 5.094 7.974 -6.673 1.00 84.56 276 LEU A CA 1
ATOM 2263 C C . LEU A 1 276 ? 4.880 8.829 -7.925 1.00 84.56 276 LEU A C 1
ATOM 2265 O O . LEU A 1 276 ? 5.648 8.729 -8.878 1.00 84.56 276 LEU A O 1
ATOM 2269 N N . LEU A 1 277 ? 3.889 9.721 -7.921 1.00 90.12 277 LEU A N 1
ATOM 2270 C CA . LEU A 1 277 ? 3.591 10.574 -9.072 1.00 90.12 277 LEU A CA 1
ATOM 2271 C C . LEU A 1 277 ? 4.745 11.534 -9.387 1.00 90.12 277 LEU A C 1
ATOM 2273 O O . LEU A 1 277 ? 5.094 11.692 -10.554 1.00 90.12 277 LEU A O 1
ATOM 2277 N N . THR A 1 278 ? 5.396 12.121 -8.378 1.00 85.31 278 THR A N 1
ATOM 2278 C CA . THR A 1 278 ? 6.550 13.019 -8.603 1.00 85.31 278 THR A CA 1
ATOM 2279 C C . THR A 1 278 ? 7.755 12.304 -9.216 1.00 85.31 278 THR A C 1
ATOM 2281 O O . THR A 1 278 ? 8.524 12.930 -9.945 1.00 85.31 278 THR A O 1
ATOM 2284 N N . ARG A 1 279 ? 7.900 10.992 -8.990 1.00 83.50 279 ARG A N 1
ATOM 2285 C CA . ARG A 1 279 ? 8.924 10.151 -9.635 1.00 83.50 279 ARG A CA 1
ATOM 2286 C C . ARG A 1 279 ? 8.520 9.641 -11.019 1.00 83.50 279 ARG A C 1
ATOM 2288 O O . ARG A 1 279 ? 9.386 9.177 -11.757 1.00 83.50 279 ARG A O 1
ATOM 2295 N N . HIS A 1 280 ? 7.245 9.756 -11.389 1.00 89.94 280 HIS A N 1
ATOM 2296 C CA . HIS A 1 280 ? 6.707 9.295 -12.670 1.00 89.94 280 HIS A CA 1
ATOM 2297 C C . HIS A 1 280 ? 5.902 10.396 -13.389 1.00 89.94 280 HIS A C 1
ATOM 2299 O O . HIS A 1 280 ? 4.677 10.286 -13.524 1.00 89.94 280 HIS A O 1
ATOM 2305 N N . PRO A 1 281 ? 6.557 11.464 -13.891 1.00 92.69 281 PRO A N 1
ATOM 2306 C CA . PRO A 1 281 ? 5.861 12.567 -14.559 1.00 92.69 281 PRO A CA 1
ATOM 2307 C C . PRO A 1 281 ? 5.051 12.136 -15.789 1.00 92.69 281 PRO A C 1
ATOM 2309 O O . PRO A 1 281 ? 3.997 12.701 -16.063 1.00 92.69 281 PRO A O 1
ATOM 2312 N N . ASP A 1 282 ? 5.488 11.102 -16.513 1.00 95.62 282 ASP A N 1
ATOM 2313 C CA . ASP A 1 282 ? 4.755 10.573 -17.668 1.00 95.62 282 ASP A CA 1
ATOM 2314 C C . ASP A 1 282 ? 3.388 9.983 -17.270 1.00 95.62 282 ASP A C 1
ATOM 2316 O O . ASP A 1 282 ? 2.418 10.084 -18.025 1.00 95.62 282 ASP A O 1
ATOM 2320 N N . VAL A 1 283 ? 3.291 9.401 -16.069 1.00 96.19 283 VAL A N 1
ATOM 2321 C CA . VAL A 1 283 ? 2.035 8.902 -15.495 1.00 96.19 283 VAL A CA 1
ATOM 2322 C C . VAL A 1 283 ? 1.123 10.071 -15.132 1.00 96.19 283 VAL A C 1
ATOM 2324 O O . VAL A 1 283 ? -0.073 10.005 -15.419 1.00 96.19 283 VAL A O 1
ATOM 2327 N N . ILE A 1 284 ? 1.676 11.158 -14.575 1.00 95.62 284 ILE A N 1
ATOM 2328 C CA . ILE A 1 284 ? 0.918 12.391 -14.307 1.00 95.62 284 ILE A CA 1
ATOM 2329 C C . ILE A 1 284 ? 0.296 12.922 -15.599 1.00 95.62 284 ILE A C 1
ATOM 2331 O O . ILE A 1 284 ? -0.903 13.198 -15.612 1.00 95.62 284 ILE A O 1
ATOM 2335 N N . GLU A 1 285 ? 1.069 13.047 -16.682 1.00 96.44 285 GLU A N 1
ATOM 2336 C CA . GLU A 1 285 ? 0.558 13.598 -17.944 1.00 96.44 285 GLU A CA 1
ATOM 2337 C C . GLU A 1 285 ? -0.569 12.748 -18.537 1.00 96.44 285 GLU A C 1
ATOM 2339 O O . GLU A 1 285 ? -1.577 13.289 -18.992 1.00 96.44 285 GLU A O 1
ATOM 2344 N N . LYS A 1 286 ? -0.455 11.417 -18.475 1.00 97.06 286 LYS A N 1
ATOM 2345 C CA . LYS A 1 286 ? -1.507 10.504 -18.949 1.00 97.06 286 LYS A CA 1
ATOM 2346 C C . LYS A 1 286 ? -2.785 10.622 -18.113 1.00 97.06 286 LYS A C 1
ATOM 2348 O O . LYS A 1 286 ? -3.866 10.766 -18.682 1.00 97.06 286 LYS A O 1
ATOM 2353 N N . CYS A 1 287 ? -2.669 10.633 -16.782 1.00 95.69 287 CYS A N 1
ATOM 2354 C CA . CYS A 1 287 ? -3.809 10.871 -15.889 1.00 95.69 287 CYS A CA 1
ATOM 2355 C C . CYS A 1 287 ? -4.448 12.241 -16.156 1.00 95.69 287 CYS A C 1
ATOM 2357 O O . CYS A 1 287 ? -5.667 12.350 -16.265 1.00 95.69 287 CYS A O 1
ATOM 2359 N N . ARG A 1 288 ? -3.634 13.291 -16.308 1.00 94.56 288 ARG A N 1
ATOM 2360 C CA . ARG A 1 288 ? -4.110 14.650 -16.582 1.00 94.56 288 ARG A CA 1
ATOM 2361 C C . ARG A 1 288 ? -4.838 14.730 -17.920 1.00 94.56 288 ARG A C 1
ATOM 2363 O O . ARG A 1 288 ? -5.904 15.333 -17.975 1.00 94.56 288 ARG A O 1
ATOM 2370 N N . ALA A 1 289 ? -4.303 14.118 -18.975 1.00 95.19 289 ALA A N 1
ATOM 2371 C CA . ALA A 1 289 ? -4.941 14.083 -20.288 1.00 95.19 289 ALA A CA 1
ATOM 2372 C C . ALA A 1 289 ? -6.326 13.420 -20.230 1.00 95.19 289 ALA A C 1
ATOM 2374 O O . ALA A 1 289 ? -7.283 13.944 -20.797 1.00 95.19 289 ALA A O 1
ATOM 2375 N N . GLU A 1 290 ? -6.452 12.313 -19.496 1.00 94.81 290 GLU A N 1
ATOM 2376 C CA . GLU A 1 290 ? -7.719 11.600 -19.312 1.00 94.81 290 GLU A CA 1
ATOM 2377 C C . GLU A 1 290 ? -8.752 12.442 -18.542 1.00 94.81 290 GLU A C 1
ATOM 2379 O O . GLU A 1 290 ? -9.906 12.554 -18.959 1.00 94.81 290 GLU A O 1
ATOM 2384 N N . VAL A 1 291 ? -8.325 13.112 -17.465 1.00 92.94 291 VAL A N 1
ATOM 2385 C CA . VAL A 1 291 ? -9.181 14.034 -16.698 1.00 92.94 291 VAL A CA 1
ATOM 2386 C C . VAL A 1 291 ? -9.617 15.221 -17.564 1.00 92.94 291 VAL A C 1
ATOM 2388 O O . VAL A 1 291 ? -10.811 15.517 -17.642 1.00 92.94 291 VAL A O 1
ATOM 2391 N N . LEU A 1 292 ? -8.681 15.879 -18.255 1.00 94.12 292 LEU A N 1
ATOM 2392 C CA . LEU A 1 292 ? -8.961 17.045 -19.101 1.00 94.12 292 LEU A CA 1
ATOM 2393 C C . LEU A 1 292 ? -9.861 16.708 -20.291 1.00 94.12 292 LEU A C 1
ATOM 2395 O O . LEU A 1 292 ? -10.693 17.532 -20.667 1.00 94.12 292 LEU A O 1
ATOM 2399 N N . ALA A 1 293 ? -9.751 15.507 -20.860 1.00 93.38 293 ALA A N 1
ATOM 2400 C CA . ALA A 1 293 ? -10.632 15.065 -21.938 1.00 93.38 293 ALA A CA 1
ATOM 2401 C C . ALA A 1 293 ? -12.110 15.030 -21.510 1.00 93.38 293 ALA A C 1
ATOM 2403 O O . ALA A 1 293 ? -12.993 15.263 -22.334 1.00 93.38 293 ALA A O 1
ATOM 2404 N N . LEU A 1 294 ? -12.385 14.772 -20.227 1.00 92.56 294 LEU A N 1
ATOM 2405 C CA . LEU A 1 294 ? -13.743 14.713 -19.682 1.00 92.56 294 LEU A CA 1
ATOM 2406 C C . LEU A 1 294 ? -14.223 16.050 -19.118 1.00 92.56 294 LEU A C 1
ATOM 2408 O O . LEU A 1 294 ? -15.415 16.362 -19.202 1.00 92.56 294 LEU A O 1
ATOM 2412 N N . THR A 1 295 ? -13.336 16.812 -18.480 1.00 91.88 295 THR A N 1
ATOM 2413 C CA . THR A 1 295 ? -13.699 18.063 -17.797 1.00 91.88 295 THR A CA 1
ATOM 2414 C C . THR A 1 295 ? -13.551 19.297 -18.676 1.00 91.88 295 THR A C 1
ATOM 2416 O O . THR A 1 295 ? -14.110 20.344 -18.350 1.00 91.88 295 THR A O 1
ATOM 2419 N N . HIS A 1 296 ? -12.786 19.199 -19.765 1.00 89.38 296 HIS A N 1
ATOM 2420 C CA . HIS A 1 296 ? -12.360 20.321 -20.603 1.00 89.38 296 HIS A CA 1
ATOM 2421 C C . HIS A 1 296 ? -11.658 21.443 -19.817 1.00 89.38 296 HIS A C 1
ATOM 2423 O O . HIS A 1 296 ? -11.586 22.571 -20.287 1.00 89.38 296 HIS A O 1
ATOM 2429 N N . GLY A 1 297 ? -11.163 21.155 -18.606 1.00 85.25 297 GLY A N 1
ATOM 2430 C CA . GLY A 1 297 ? -10.525 22.146 -17.734 1.00 85.25 297 GLY A CA 1
ATOM 2431 C C . GLY A 1 297 ? -11.471 23.190 -17.124 1.00 85.25 297 GLY A C 1
ATOM 2432 O O . GLY A 1 297 ? -10.993 24.153 -16.536 1.00 85.25 297 GLY A O 1
ATOM 2433 N N . HIS A 1 298 ? -12.794 23.028 -17.246 1.00 88.31 298 HIS A N 1
ATOM 2434 C CA . HIS A 1 298 ? -13.778 24.022 -16.782 1.00 88.31 298 HIS A CA 1
ATOM 2435 C C . HIS A 1 298 ? -14.676 23.534 -15.638 1.00 88.31 298 HIS A C 1
ATOM 2437 O O . HIS A 1 298 ? -15.552 24.268 -15.187 1.00 88.31 298 HIS A O 1
ATOM 2443 N N . ARG A 1 299 ? -14.500 22.289 -15.187 1.00 87.81 299 ARG A N 1
ATOM 2444 C CA . ARG A 1 299 ? -15.287 21.692 -14.101 1.00 87.81 299 ARG A CA 1
ATOM 2445 C C . ARG A 1 299 ? -14.4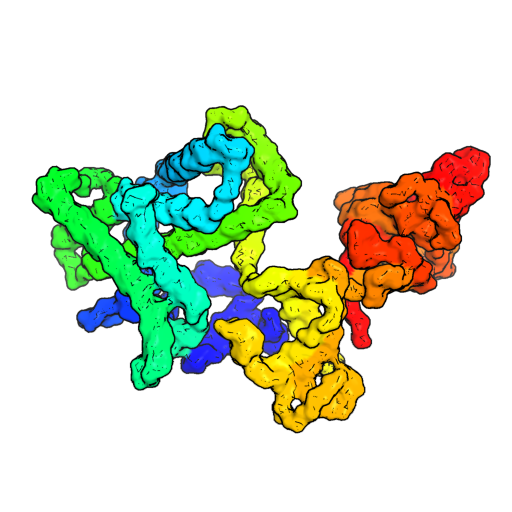95 20.623 -13.357 1.00 87.81 299 ARG A C 1
ATOM 2447 O O . ARG A 1 299 ? -13.548 20.061 -13.905 1.00 87.81 299 ARG A O 1
ATOM 2454 N N . HIS A 1 300 ? -14.960 20.278 -12.162 1.00 87.62 300 HIS A N 1
ATOM 2455 C CA . HIS A 1 300 ? -14.440 19.147 -11.399 1.00 87.62 300 HIS A CA 1
ATOM 2456 C C . HIS A 1 300 ? -14.727 17.796 -12.062 1.00 87.62 300 HIS A C 1
ATOM 2458 O O . HIS A 1 300 ? -15.696 17.626 -12.821 1.00 87.62 300 HIS A O 1
ATOM 2464 N N . ILE A 1 301 ? -13.864 16.823 -11.762 1.00 87.75 301 ILE A N 1
ATOM 2465 C CA . ILE A 1 301 ? -14.141 15.409 -12.013 1.00 87.75 301 ILE A CA 1
ATOM 2466 C C . ILE A 1 301 ? -15.114 14.893 -10.948 1.00 87.75 301 ILE A C 1
ATOM 2468 O O . ILE A 1 301 ? -15.027 15.296 -9.795 1.00 87.75 301 ILE A O 1
ATOM 2472 N N . ASN A 1 302 ? -16.024 14.004 -11.347 1.00 84.50 302 ASN A N 1
ATOM 2473 C CA . ASN A 1 302 ? -17.019 13.415 -10.456 1.00 84.50 302 ASN A CA 1
ATOM 2474 C C . ASN A 1 302 ? -16.955 11.890 -10.439 1.00 84.50 302 ASN A C 1
ATOM 2476 O O . ASN A 1 302 ? -16.342 11.277 -11.316 1.00 84.50 302 ASN A O 1
ATOM 2480 N N . MET A 1 303 ? -17.632 11.253 -9.484 1.00 85.12 303 MET A N 1
ATOM 2481 C CA . MET A 1 303 ? -17.657 9.790 -9.372 1.00 85.12 303 MET A CA 1
ATOM 2482 C C . MET A 1 303 ? -18.281 9.114 -10.600 1.00 85.12 303 MET A C 1
ATOM 2484 O O . MET A 1 303 ? -17.916 7.987 -10.930 1.00 85.12 303 MET A O 1
ATOM 2488 N N . GLY A 1 304 ? -19.160 9.809 -11.330 1.00 84.44 304 GLY A N 1
ATOM 2489 C CA . GLY A 1 304 ? -19.710 9.341 -12.608 1.00 84.44 304 GLY A CA 1
ATOM 2490 C C . GLY A 1 304 ? -18.686 9.274 -13.749 1.00 84.44 304 GLY A C 1
ATOM 2491 O O . GLY A 1 304 ? -18.935 8.622 -14.764 1.00 84.44 304 GLY A O 1
ATOM 2492 N N . ALA A 1 305 ? -17.525 9.916 -13.603 1.00 86.69 305 ALA A N 1
ATOM 2493 C CA . ALA A 1 305 ? -16.420 9.824 -14.551 1.00 86.69 305 ALA A CA 1
ATOM 2494 C C . ALA A 1 305 ? -15.580 8.554 -14.368 1.00 86.69 305 ALA A C 1
ATOM 2496 O O . ALA A 1 305 ? -14.803 8.235 -15.263 1.00 86.69 305 ALA A O 1
ATOM 2497 N N . ARG A 1 306 ? -15.746 7.817 -13.259 1.00 87.94 306 ARG A N 1
ATOM 2498 C CA . ARG A 1 306 ? -14.889 6.680 -12.902 1.00 87.94 306 ARG A CA 1
ATOM 2499 C C . ARG A 1 306 ? -14.781 5.647 -14.023 1.00 87.94 306 ARG A C 1
ATOM 2501 O O . ARG A 1 306 ? -13.675 5.286 -14.391 1.00 87.94 306 ARG A O 1
ATOM 2508 N N . ASP A 1 307 ? -15.883 5.235 -14.642 1.00 90.94 307 ASP A N 1
ATOM 2509 C CA . ASP A 1 307 ? -15.841 4.232 -15.725 1.00 90.94 307 ASP A CA 1
ATOM 2510 C C . ASP A 1 307 ? -15.217 4.764 -17.030 1.00 90.94 307 ASP A C 1
ATOM 2512 O O . ASP A 1 307 ? -14.900 3.998 -17.939 1.00 90.94 307 ASP A O 1
ATOM 2516 N N . LYS A 1 308 ? -15.033 6.084 -17.127 1.00 93.44 308 LYS A N 1
ATOM 2517 C CA . LYS A 1 308 ? -14.446 6.784 -18.275 1.00 93.44 308 LYS A CA 1
ATOM 2518 C C . LYS A 1 308 ? -12.985 7.173 -18.045 1.00 93.44 308 LYS A C 1
ATOM 2520 O O . LYS A 1 308 ? -12.397 7.773 -18.939 1.00 93.44 308 LYS A O 1
ATOM 2525 N N . THR A 1 309 ? -12.412 6.840 -16.886 1.00 93.56 309 THR A N 1
ATOM 2526 C CA . THR A 1 309 ? -11.010 7.115 -16.544 1.00 93.56 309 THR A CA 1
ATOM 2527 C C . THR A 1 309 ? -10.212 5.841 -16.208 1.00 93.56 309 THR A C 1
ATOM 2529 O O . THR A 1 309 ? -9.700 5.684 -15.091 1.00 93.56 309 THR A O 1
ATOM 2532 N N . PRO A 1 310 ? -10.134 4.849 -17.120 1.00 94.69 310 PRO A N 1
ATOM 2533 C CA . PRO A 1 310 ? -9.432 3.592 -16.861 1.00 94.69 310 PRO A CA 1
ATOM 2534 C C . PRO A 1 310 ? -7.958 3.766 -16.462 1.00 94.69 310 PRO A C 1
ATOM 2536 O O . PRO A 1 310 ? -7.490 3.023 -15.597 1.00 94.69 310 PRO A O 1
ATOM 2539 N N . TYR A 1 311 ? -7.229 4.731 -17.033 1.00 95.31 311 TYR A N 1
ATOM 2540 C CA . TYR A 1 311 ? -5.810 4.926 -16.717 1.00 95.31 311 TYR A CA 1
ATOM 2541 C C . TYR A 1 311 ? -5.615 5.502 -15.309 1.00 95.31 311 TYR A C 1
ATOM 2543 O O . TYR A 1 311 ? -4.791 5.006 -14.533 1.00 95.31 311 TYR A O 1
ATOM 2551 N N . MET A 1 312 ? -6.419 6.495 -14.932 1.00 93.81 312 MET A N 1
ATOM 2552 C CA . MET A 1 312 ? -6.442 7.055 -13.582 1.00 93.81 312 MET A CA 1
ATOM 2553 C C . MET A 1 312 ? -6.837 5.994 -12.549 1.00 93.81 312 MET A C 1
ATOM 2555 O O . MET A 1 312 ? -6.184 5.884 -11.512 1.00 93.81 312 MET A O 1
ATOM 2559 N N . ASN A 1 313 ? -7.844 5.159 -12.831 1.00 91.81 313 ASN A N 1
ATOM 2560 C CA . ASN A 1 313 ? -8.217 4.055 -11.937 1.00 91.81 313 ASN A CA 1
ATOM 2561 C C . ASN A 1 313 ? -7.089 3.035 -11.763 1.00 91.81 313 ASN A C 1
ATOM 2563 O O . ASN A 1 313 ? -6.836 2.593 -10.640 1.00 91.81 313 ASN A O 1
ATOM 2567 N N . ALA A 1 314 ? -6.414 2.656 -12.853 1.00 91.81 314 ALA A N 1
ATOM 2568 C CA . ALA A 1 314 ? -5.270 1.752 -12.794 1.00 91.81 314 ALA A CA 1
ATOM 2569 C C . ALA A 1 314 ? -4.135 2.360 -11.960 1.00 91.81 314 ALA A C 1
ATOM 2571 O O . ALA A 1 314 ? -3.575 1.681 -11.105 1.00 91.81 314 ALA A O 1
ATOM 2572 N N . THR A 1 315 ? -3.871 3.657 -12.132 1.00 93.44 315 THR A N 1
ATOM 2573 C CA . THR A 1 315 ? -2.861 4.400 -11.366 1.00 93.44 315 THR A CA 1
ATOM 2574 C C . THR A 1 315 ? -3.191 4.431 -9.874 1.00 93.44 315 THR A C 1
ATOM 2576 O O . THR A 1 315 ? -2.344 4.083 -9.058 1.00 93.44 315 THR A O 1
ATOM 2579 N N . ILE A 1 316 ? -4.427 4.775 -9.494 1.00 90.38 316 ILE A N 1
ATOM 2580 C CA . ILE A 1 316 ? -4.869 4.767 -8.087 1.00 90.38 316 ILE A CA 1
ATOM 2581 C C . ILE A 1 316 ? -4.764 3.356 -7.494 1.00 90.38 316 ILE A C 1
ATOM 2583 O O . ILE A 1 316 ? -4.294 3.184 -6.371 1.00 90.38 316 ILE A O 1
ATOM 2587 N N . THR A 1 317 ? -5.164 2.334 -8.254 1.00 85.44 317 THR A N 1
ATOM 2588 C CA . THR A 1 317 ? -5.061 0.931 -7.826 1.00 85.44 317 THR A CA 1
ATOM 2589 C C . THR A 1 317 ? -3.609 0.524 -7.602 1.00 85.44 317 THR A C 1
ATOM 2591 O O . THR A 1 317 ? -3.306 -0.127 -6.604 1.00 85.44 317 THR A O 1
ATOM 2594 N N . GLU A 1 318 ? -2.704 0.945 -8.483 1.00 86.88 318 GLU A N 1
ATOM 2595 C CA . GLU A 1 318 ? -1.279 0.648 -8.370 1.00 86.88 318 GLU A CA 1
ATOM 2596 C C . GLU A 1 318 ? -0.625 1.394 -7.204 1.00 86.88 318 GLU A C 1
ATOM 2598 O O . GLU A 1 318 ? 0.150 0.798 -6.461 1.00 86.88 318 GLU A O 1
ATOM 2603 N N . ILE A 1 319 ? -1.007 2.650 -6.959 1.00 84.75 319 ILE A N 1
ATOM 2604 C CA . ILE A 1 319 ? -0.590 3.398 -5.765 1.00 84.75 319 ILE A CA 1
ATOM 2605 C C . ILE A 1 319 ? -1.011 2.647 -4.500 1.00 84.75 319 ILE A C 1
ATOM 2607 O O . ILE A 1 319 ? -0.176 2.413 -3.631 1.00 84.75 319 ILE A O 1
ATOM 2611 N N . MET A 1 320 ? -2.270 2.207 -4.403 1.00 77.31 320 MET A N 1
ATOM 2612 C CA . MET A 1 320 ? -2.738 1.421 -3.251 1.00 77.31 320 MET A CA 1
ATOM 2613 C C . MET A 1 320 ? -2.003 0.080 -3.125 1.00 77.31 320 MET A C 1
ATOM 2615 O O . MET A 1 320 ? -1.744 -0.378 -2.013 1.00 77.31 320 MET A O 1
ATOM 2619 N N . ARG A 1 321 ? -1.639 -0.552 -4.249 1.00 78.94 321 ARG A N 1
ATOM 2620 C CA . ARG A 1 321 ? -0.859 -1.798 -4.268 1.00 78.94 321 ARG A CA 1
ATOM 2621 C C . ARG A 1 321 ? 0.574 -1.585 -3.767 1.00 78.94 321 ARG A C 1
ATOM 2623 O O . ARG A 1 321 ? 1.117 -2.479 -3.119 1.00 78.94 321 ARG A O 1
ATOM 2630 N N . LEU A 1 322 ? 1.181 -0.440 -4.082 1.00 71.62 322 LEU A N 1
ATOM 2631 C CA . LEU A 1 322 ? 2.564 -0.090 -3.742 1.00 71.62 322 LEU A CA 1
ATOM 2632 C C . LEU A 1 322 ? 2.716 0.528 -2.347 1.00 71.62 322 LEU A C 1
ATOM 2634 O O . LEU A 1 322 ? 3.722 0.279 -1.694 1.00 71.62 322 LEU A O 1
ATOM 2638 N N . ALA A 1 323 ? 1.719 1.274 -1.863 1.00 66.00 323 ALA A N 1
ATOM 2639 C CA . ALA A 1 323 ? 1.740 1.943 -0.556 1.00 66.00 323 ALA A CA 1
ATOM 2640 C C . ALA A 1 323 ? 1.851 0.971 0.641 1.00 66.00 323 ALA A C 1
ATOM 2642 O O . ALA A 1 323 ? 2.104 1.381 1.775 1.00 66.00 323 ALA A O 1
ATOM 2643 N N . VAL A 1 324 ? 1.703 -0.335 0.407 1.00 51.28 324 VAL A N 1
ATOM 2644 C CA . VAL A 1 324 ? 1.960 -1.384 1.394 1.00 51.28 324 VAL A CA 1
ATOM 2645 C C . VAL A 1 324 ? 3.445 -1.794 1.326 1.00 51.28 324 VAL A C 1
ATOM 2647 O O . VAL A 1 324 ? 3.750 -2.741 0.606 1.00 51.28 324 VAL A O 1
ATOM 2650 N N . LEU A 1 325 ? 4.343 -1.086 2.056 1.00 41.38 325 LEU A N 1
ATOM 2651 C CA . LEU A 1 325 ? 5.609 -1.524 2.734 1.00 41.38 325 LEU A CA 1
ATOM 2652 C C . LEU A 1 325 ? 6.606 -0.346 3.026 1.00 41.38 325 LEU A C 1
ATOM 2654 O O . LEU A 1 325 ? 6.680 0.606 2.263 1.00 41.38 325 LEU A O 1
ATOM 2658 N N . ARG A 1 326 ? 7.349 -0.412 4.160 1.00 41.41 326 ARG A N 1
ATOM 2659 C CA . ARG A 1 326 ? 8.217 0.623 4.822 1.00 41.41 326 ARG A CA 1
ATOM 2660 C C . ARG A 1 326 ? 9.716 0.629 4.416 1.00 41.41 326 ARG A C 1
ATOM 2662 O O . ARG A 1 326 ? 10.251 -0.436 4.122 1.00 41.41 326 ARG A O 1
ATOM 2669 N N . GLY A 1 327 ? 10.409 1.754 4.707 1.00 35.81 327 GLY A N 1
ATOM 2670 C CA . GLY A 1 327 ? 11.824 1.833 5.158 1.00 35.81 327 GLY A CA 1
ATOM 2671 C C . GLY A 1 327 ? 12.389 3.268 5.345 1.00 35.81 327 GLY A C 1
ATOM 2672 O O . GLY A 1 327 ? 12.334 4.064 4.418 1.00 35.81 327 GLY A O 1
ATOM 2673 N N . GLU A 1 328 ? 12.929 3.612 6.530 1.00 43.78 328 GLU A N 1
ATOM 2674 C CA . GLU A 1 328 ? 13.626 4.885 6.846 1.00 43.78 328 GLU A CA 1
ATOM 2675 C C . GLU A 1 328 ? 15.075 4.941 6.306 1.00 43.78 328 GLU A C 1
ATOM 2677 O O . GLU A 1 328 ? 15.744 3.917 6.198 1.00 43.78 328 GLU A O 1
ATOM 2682 N N . LYS A 1 329 ? 15.581 6.172 6.097 1.00 45.72 329 LYS A N 1
ATOM 2683 C CA . LYS A 1 329 ? 16.946 6.574 5.664 1.00 45.72 329 LYS A CA 1
ATOM 2684 C C . LYS A 1 329 ? 17.297 6.453 4.178 1.00 45.72 329 LYS A C 1
ATOM 2686 O O . LYS A 1 329 ? 18.476 6.453 3.844 1.00 45.72 329 LYS A O 1
ATOM 2691 N N . GLY A 1 330 ? 16.315 6.408 3.280 1.00 50.94 330 GLY A N 1
ATOM 2692 C CA . GLY A 1 330 ? 16.574 6.487 1.834 1.00 50.94 330 GLY A CA 1
ATOM 2693 C C . GLY A 1 330 ? 17.375 5.312 1.257 1.00 50.94 330 GLY A C 1
ATOM 2694 O O . GLY A 1 330 ? 17.657 5.320 0.066 1.00 50.94 330 GLY A O 1
ATOM 2695 N N . VAL A 1 331 ? 17.702 4.310 2.085 1.00 53.59 331 VAL A N 1
ATOM 2696 C CA . VAL A 1 331 ? 18.172 2.990 1.676 1.00 53.59 331 VAL A CA 1
ATOM 2697 C C . VAL A 1 331 ? 16.979 2.060 1.795 1.00 53.59 331 VAL A C 1
ATOM 2699 O O . VAL A 1 331 ? 16.534 1.747 2.899 1.00 53.59 331 VAL A O 1
ATOM 2702 N N . GLU A 1 332 ? 16.437 1.632 0.668 1.00 57.72 332 GLU A N 1
ATOM 2703 C CA . GLU A 1 332 ? 15.285 0.742 0.638 1.00 57.72 332 GLU A CA 1
ATOM 2704 C C . GLU A 1 332 ? 15.610 -0.498 -0.178 1.00 57.72 332 GLU A C 1
ATOM 2706 O O . GLU A 1 332 ? 16.432 -0.489 -1.089 1.00 57.72 332 GLU A O 1
ATOM 2711 N N . GLY A 1 333 ? 15.011 -1.621 0.183 1.00 54.09 333 GLY A N 1
ATOM 2712 C CA . GLY A 1 333 ? 15.340 -2.857 -0.485 1.00 54.09 333 GLY A CA 1
ATOM 2713 C C . GLY A 1 333 ? 14.547 -4.040 0.014 1.00 54.09 333 GLY A C 1
ATOM 2714 O O . GLY A 1 333 ? 14.101 -4.090 1.155 1.00 54.09 333 GLY A O 1
ATOM 2715 N N . THR A 1 334 ? 14.374 -5.022 -0.858 1.00 47.41 334 THR A N 1
ATOM 2716 C CA . THR A 1 334 ? 13.768 -6.302 -0.504 1.00 47.41 334 THR A CA 1
ATOM 2717 C C . THR A 1 334 ? 14.858 -7.350 -0.471 1.00 47.41 334 THR A C 1
ATOM 2719 O O . THR A 1 334 ? 15.482 -7.597 -1.496 1.00 47.41 334 THR A O 1
ATOM 2722 N N . VAL A 1 335 ? 15.053 -8.000 0.677 1.00 48.94 335 VAL A N 1
ATOM 2723 C CA . VAL A 1 335 ? 15.908 -9.185 0.815 1.00 48.94 335 VAL A CA 1
ATOM 2724 C C . VAL A 1 335 ? 15.014 -10.403 1.045 1.00 48.94 335 VAL A C 1
ATOM 2726 O O . VAL A 1 335 ? 14.150 -10.403 1.922 1.00 48.94 335 VAL A O 1
ATOM 2729 N N . TRP A 1 336 ? 15.200 -11.458 0.263 1.00 50.88 336 TRP A N 1
ATOM 2730 C CA . TRP A 1 336 ? 14.537 -12.743 0.421 1.00 50.88 336 TRP A CA 1
ATOM 2731 C C . TRP A 1 336 ? 15.555 -13.866 0.603 1.00 50.88 336 TRP A C 1
ATOM 2733 O O . TRP A 1 336 ? 16.609 -13.915 -0.026 1.00 50.88 336 TRP A O 1
ATOM 2743 N N . LEU A 1 337 ? 15.204 -14.805 1.479 1.00 51.19 337 LEU A N 1
ATOM 2744 C CA . LEU A 1 337 ? 15.983 -16.008 1.735 1.00 51.19 337 LEU A CA 1
ATOM 2745 C C . LEU A 1 337 ? 15.350 -17.172 0.973 1.00 51.19 337 LEU A C 1
ATOM 2747 O O . LEU A 1 337 ? 14.143 -17.412 1.088 1.00 51.19 337 LEU A O 1
ATOM 2751 N N . ARG A 1 338 ? 16.155 -17.914 0.219 1.00 51.34 338 ARG A N 1
ATOM 2752 C CA . ARG A 1 338 ? 15.754 -19.135 -0.477 1.00 51.34 338 ARG A CA 1
ATOM 2753 C C . ARG A 1 338 ? 16.615 -20.285 0.014 1.00 51.34 338 ARG A C 1
ATOM 2755 O O . ARG A 1 338 ? 17.825 -20.258 -0.138 1.00 51.34 338 ARG A O 1
ATOM 2762 N N . GLN A 1 339 ? 15.992 -21.317 0.569 1.00 52.34 339 GLN A N 1
ATOM 2763 C CA . GLN A 1 339 ? 16.716 -22.540 0.886 1.00 52.34 339 GLN A CA 1
ATOM 2764 C C . GLN A 1 339 ? 16.943 -23.350 -0.393 1.00 52.34 339 GLN A C 1
ATOM 2766 O O . GLN A 1 339 ? 16.002 -23.609 -1.151 1.00 52.34 339 GLN A O 1
ATOM 2771 N N . ASP A 1 340 ? 18.196 -23.700 -0.641 1.00 45.72 340 ASP A N 1
ATOM 2772 C CA . ASP A 1 340 ? 18.615 -24.568 -1.726 1.00 45.72 340 ASP A CA 1
ATOM 2773 C C . ASP A 1 340 ? 18.222 -26.018 -1.413 1.00 45.72 340 ASP A C 1
ATOM 2775 O O . ASP A 1 340 ? 18.394 -26.492 -0.287 1.00 45.72 340 ASP A O 1
ATOM 2779 N N . LYS A 1 341 ? 17.616 -26.707 -2.385 1.00 45.97 341 LYS A N 1
ATOM 2780 C CA . LYS A 1 341 ? 17.015 -28.030 -2.155 1.00 45.97 341 LYS A CA 1
ATOM 2781 C C . LYS A 1 341 ? 18.042 -29.161 -2.112 1.00 45.97 341 LYS A C 1
ATOM 2783 O O . LYS A 1 341 ? 17.739 -30.185 -1.511 1.00 45.97 341 LYS A O 1
ATOM 2788 N N . GLU A 1 342 ? 19.209 -28.979 -2.725 1.00 48.69 342 GLU A N 1
ATOM 2789 C CA . GLU A 1 342 ? 20.231 -30.023 -2.857 1.00 48.69 342 GLU A CA 1
ATOM 2790 C C . GLU A 1 342 ? 21.349 -29.850 -1.827 1.00 48.69 342 GLU A C 1
ATOM 2792 O O . GLU A 1 342 ? 21.737 -30.806 -1.163 1.00 48.69 342 GLU A O 1
ATOM 2797 N N . SER A 1 343 ? 21.820 -28.619 -1.623 1.00 49.53 343 SER A N 1
ATOM 2798 C CA . SER A 1 343 ? 22.890 -28.309 -0.661 1.00 49.53 343 SER A CA 1
ATOM 2799 C C . SER A 1 343 ? 22.390 -28.007 0.756 1.00 49.53 343 SER A C 1
ATOM 2801 O O . SER A 1 343 ? 23.194 -27.846 1.672 1.00 49.53 343 SER A O 1
ATOM 2803 N N . HIS A 1 344 ? 21.071 -27.873 0.946 1.00 55.00 344 HIS A N 1
ATOM 2804 C CA . HIS A 1 344 ? 20.419 -27.401 2.178 1.00 55.00 344 HIS A CA 1
ATOM 2805 C C . HIS A 1 344 ? 20.842 -25.998 2.661 1.00 55.00 344 HIS A C 1
ATOM 2807 O O . HIS A 1 344 ? 20.344 -25.536 3.696 1.00 55.00 344 HIS A O 1
ATOM 2813 N N . ALA A 1 345 ? 21.696 -25.294 1.913 1.00 49.47 345 ALA A N 1
ATOM 2814 C CA . ALA A 1 345 ? 22.162 -23.950 2.227 1.00 49.47 345 ALA A CA 1
ATOM 2815 C C . ALA A 1 345 ? 21.036 -22.908 2.104 1.00 49.47 345 ALA A C 1
ATOM 2817 O O . ALA A 1 345 ? 20.095 -23.059 1.324 1.00 49.47 345 ALA A O 1
ATOM 2818 N N . VAL A 1 346 ? 21.130 -21.816 2.865 1.00 50.44 346 VAL A N 1
ATOM 2819 C CA . VAL A 1 346 ? 20.219 -20.668 2.748 1.00 50.44 346 VAL A CA 1
ATOM 2820 C C . VAL A 1 346 ? 20.866 -19.621 1.843 1.00 50.44 346 VAL A C 1
ATOM 2822 O O . VAL A 1 346 ? 21.831 -18.971 2.235 1.00 50.44 346 VAL A O 1
ATOM 2825 N N . LYS A 1 347 ? 20.332 -19.450 0.631 1.00 54.16 347 LYS A N 1
ATOM 2826 C CA . LYS A 1 347 ? 20.699 -18.378 -0.303 1.00 54.16 347 LYS A CA 1
ATOM 2827 C C . LYS A 1 347 ? 20.001 -17.085 0.105 1.00 54.16 347 LYS A C 1
ATOM 2829 O O . LYS A 1 347 ? 18.807 -17.091 0.405 1.00 54.16 347 LYS A O 1
ATOM 2834 N N . ILE A 1 348 ? 20.742 -15.985 0.107 1.00 52.12 348 ILE A N 1
ATOM 2835 C CA . ILE A 1 348 ? 20.254 -14.650 0.466 1.00 52.12 348 ILE A CA 1
ATOM 2836 C C . ILE A 1 348 ? 20.319 -13.801 -0.788 1.00 52.12 348 ILE A C 1
ATOM 2838 O O . ILE A 1 348 ? 21.389 -13.617 -1.357 1.00 52.12 348 ILE A O 1
ATOM 2842 N N . CYS A 1 349 ? 19.171 -13.322 -1.240 1.00 52.59 349 CYS A N 1
ATOM 2843 C CA . CYS A 1 349 ? 19.055 -12.495 -2.430 1.00 52.59 349 CYS A CA 1
ATOM 2844 C C . CYS A 1 349 ? 18.379 -11.195 -2.031 1.00 52.59 349 CYS A C 1
ATOM 2846 O O . CYS A 1 349 ? 17.456 -11.221 -1.224 1.00 52.59 349 CYS A O 1
ATOM 2848 N N . GLY A 1 350 ? 18.775 -10.065 -2.596 1.00 52.62 350 GLY A N 1
ATOM 2849 C CA . GLY A 1 350 ? 18.027 -8.843 -2.370 1.00 52.62 350 GLY A CA 1
ATOM 2850 C C . GLY A 1 350 ? 18.261 -7.795 -3.433 1.00 52.62 350 GLY A C 1
ATOM 2851 O O . GLY A 1 350 ? 19.296 -7.795 -4.088 1.00 52.62 350 GLY A O 1
ATOM 2852 N N . LYS A 1 351 ? 17.279 -6.913 -3.595 1.00 51.81 351 LYS A N 1
ATOM 2853 C CA . LYS A 1 351 ? 17.424 -5.644 -4.303 1.00 51.81 351 LYS A CA 1
ATOM 2854 C C . LYS A 1 351 ? 17.519 -4.571 -3.236 1.00 51.81 351 LYS A C 1
ATOM 2856 O O . LYS A 1 351 ? 16.569 -4.441 -2.475 1.00 51.81 351 LYS A O 1
ATOM 2861 N N . ILE A 1 352 ? 18.632 -3.855 -3.167 1.00 60.16 352 ILE A N 1
ATOM 2862 C CA . ILE A 1 352 ? 18.837 -2.735 -2.247 1.00 60.16 352 ILE A CA 1
ATOM 2863 C C . ILE A 1 352 ? 19.195 -1.532 -3.112 1.00 60.16 352 ILE A C 1
ATOM 2865 O O . ILE A 1 352 ? 20.001 -1.670 -4.029 1.00 60.16 352 ILE A O 1
ATOM 2869 N N . ILE A 1 353 ? 18.542 -0.407 -2.860 1.00 52.88 353 ILE A N 1
ATOM 2870 C CA . ILE A 1 353 ? 18.733 0.869 -3.540 1.00 52.88 353 ILE A CA 1
ATOM 2871 C C . ILE A 1 353 ? 19.018 1.949 -2.496 1.00 52.88 353 ILE A C 1
ATOM 2873 O O . ILE A 1 353 ? 18.565 1.847 -1.356 1.00 52.88 353 ILE A O 1
ATOM 2877 N N . GLY A 1 354 ? 19.795 2.964 -2.872 1.00 57.09 354 GLY A N 1
ATOM 2878 C CA . GLY A 1 354 ? 20.144 4.084 -1.991 1.00 57.09 354 GLY A CA 1
ATOM 2879 C C . GLY A 1 354 ? 21.372 3.870 -1.099 1.00 57.09 354 GLY A C 1
ATOM 2880 O O . GLY A 1 354 ? 21.648 4.706 -0.242 1.00 57.09 354 GLY A O 1
ATOM 2881 N N . LEU A 1 355 ? 22.137 2.787 -1.288 1.00 64.62 355 LEU A N 1
ATOM 2882 C CA . LEU A 1 355 ? 23.437 2.619 -0.624 1.00 64.62 355 LEU A CA 1
ATOM 2883 C C . LEU A 1 355 ? 24.432 3.685 -1.108 1.00 64.62 355 LEU A C 1
ATOM 2885 O O . LEU A 1 355 ? 24.467 4.015 -2.290 1.00 64.62 355 LEU A O 1
ATOM 2889 N N . ALA A 1 356 ? 25.282 4.193 -0.210 1.00 69.31 356 ALA A N 1
ATOM 2890 C CA . ALA A 1 356 ? 26.414 5.023 -0.625 1.00 69.31 356 ALA A CA 1
ATOM 2891 C C . ALA A 1 356 ? 27.362 4.208 -1.534 1.00 69.31 356 ALA A C 1
ATOM 2893 O O . ALA A 1 356 ? 27.475 3.003 -1.332 1.00 69.31 356 ALA A O 1
ATOM 2894 N N . PRO A 1 357 ? 28.086 4.800 -2.493 1.00 66.44 357 PRO A N 1
ATOM 2895 C CA . PRO A 1 357 ? 29.011 4.033 -3.326 1.00 66.44 357 PRO A CA 1
ATOM 2896 C C . PRO A 1 357 ? 30.084 3.310 -2.496 1.00 66.44 357 PRO A C 1
ATOM 2898 O O . PRO A 1 357 ? 30.644 3.880 -1.554 1.00 66.44 357 PRO A O 1
ATOM 2901 N N . GLY A 1 358 ? 30.391 2.060 -2.850 1.00 65.25 358 GLY A N 1
ATOM 2902 C CA . GLY A 1 358 ? 31.445 1.268 -2.209 1.00 65.25 358 GLY A CA 1
ATOM 2903 C C . GLY A 1 358 ? 30.959 0.001 -1.502 1.00 65.25 358 GLY A C 1
ATOM 2904 O O . GLY A 1 358 ? 29.874 -0.518 -1.761 1.00 65.25 358 GLY A O 1
ATOM 2905 N N . LYS A 1 359 ? 31.819 -0.554 -0.640 1.00 61.25 359 LYS A N 1
ATOM 2906 C CA . LYS A 1 359 ? 31.576 -1.840 0.029 1.00 61.25 359 LYS A CA 1
ATOM 2907 C C . LYS A 1 359 ? 30.735 -1.659 1.287 1.00 61.25 359 LYS A C 1
ATOM 2909 O O . LYS A 1 359 ? 31.148 -0.944 2.196 1.00 61.25 359 LYS A O 1
ATOM 2914 N N . HIS A 1 360 ? 29.644 -2.409 1.379 1.00 65.94 360 HIS A N 1
ATOM 2915 C CA . HIS A 1 360 ? 28.787 -2.470 2.562 1.00 65.94 360 HIS A CA 1
ATOM 2916 C C . HIS A 1 360 ? 28.746 -3.881 3.116 1.00 65.94 360 HIS A C 1
ATOM 2918 O O . HIS A 1 360 ? 28.601 -4.845 2.365 1.00 65.94 360 HIS A O 1
ATOM 2924 N N . GLY A 1 361 ? 28.868 -3.998 4.435 1.00 64.94 361 GLY A N 1
ATOM 2925 C CA . GLY A 1 361 ? 28.652 -5.263 5.124 1.00 64.94 361 GLY A CA 1
ATOM 2926 C C . GLY A 1 361 ? 27.166 -5.600 5.152 1.00 64.94 361 GLY A C 1
ATOM 2927 O O . GLY A 1 361 ? 26.331 -4.735 5.413 1.00 64.94 361 GLY A O 1
ATOM 2928 N N . ILE A 1 362 ? 26.838 -6.861 4.900 1.00 67.06 362 ILE A N 1
ATOM 2929 C CA . ILE A 1 362 ? 25.509 -7.411 5.159 1.00 67.06 362 ILE A CA 1
ATOM 2930 C C . ILE A 1 362 ? 25.671 -8.513 6.196 1.00 67.06 362 ILE A C 1
ATOM 2932 O O . ILE A 1 362 ? 26.574 -9.336 6.095 1.00 67.06 362 ILE A O 1
ATOM 2936 N N . HIS A 1 363 ? 24.827 -8.519 7.221 1.00 69.56 363 HIS A N 1
ATOM 2937 C CA . HIS A 1 363 ? 24.932 -9.485 8.309 1.00 69.56 363 HIS A CA 1
ATOM 2938 C C . HIS A 1 363 ? 23.551 -10.021 8.671 1.00 69.56 363 HIS A C 1
ATOM 2940 O O . HIS A 1 363 ? 22.538 -9.327 8.549 1.00 69.56 363 HIS A O 1
ATOM 2946 N N . ILE A 1 364 ? 23.509 -11.264 9.142 1.00 65.19 364 ILE A N 1
ATOM 2947 C CA . ILE A 1 364 ? 22.344 -11.805 9.839 1.00 65.19 364 ILE A CA 1
ATOM 2948 C C . ILE A 1 364 ? 22.594 -11.615 11.322 1.00 65.19 364 ILE A C 1
ATOM 2950 O O . ILE A 1 364 ? 23.566 -12.137 11.865 1.00 65.19 364 ILE A O 1
ATOM 2954 N N . HIS A 1 365 ? 21.703 -10.893 11.980 1.00 69.44 365 HIS A N 1
ATOM 2955 C CA . HIS A 1 365 ? 21.771 -10.666 13.414 1.00 69.44 365 HIS A CA 1
ATOM 2956 C C . HIS A 1 365 ? 20.870 -11.645 14.176 1.00 69.44 365 HIS A C 1
ATOM 2958 O O . HIS A 1 365 ? 19.969 -12.261 13.600 1.00 69.44 365 HIS A O 1
ATOM 2964 N N . VAL A 1 366 ? 21.134 -11.818 15.474 1.00 64.75 366 VAL A N 1
ATOM 2965 C CA . VAL A 1 366 ? 20.405 -12.769 16.333 1.00 64.75 366 VAL A CA 1
ATOM 2966 C C . VAL A 1 366 ? 18.923 -12.396 16.468 1.00 64.75 366 VAL A C 1
ATOM 2968 O O . VAL A 1 366 ? 18.076 -13.288 16.558 1.00 64.75 366 VAL A O 1
ATOM 2971 N N . TYR A 1 367 ? 18.589 -11.103 16.440 1.00 66.62 367 TYR A N 1
ATOM 2972 C CA . TYR A 1 367 ? 17.223 -10.618 16.617 1.00 66.62 367 TYR A CA 1
ATOM 2973 C C . TYR A 1 367 ? 16.702 -9.939 15.347 1.00 66.62 367 TYR A C 1
ATOM 2975 O O . TYR A 1 367 ? 17.362 -9.097 14.747 1.00 66.62 367 TYR A O 1
ATOM 2983 N N . GLY A 1 368 ? 15.464 -10.260 14.964 1.00 54.66 368 GLY A N 1
ATOM 2984 C CA . GLY A 1 368 ? 14.728 -9.556 13.905 1.00 54.66 368 GLY A CA 1
ATOM 2985 C C . GLY A 1 368 ? 14.120 -8.227 14.369 1.00 54.66 368 GLY A C 1
ATOM 2986 O O . GLY A 1 368 ? 13.053 -7.851 13.890 1.00 54.66 368 GLY A O 1
ATOM 2987 N N . ASP A 1 369 ? 14.738 -7.578 15.356 1.00 48.59 369 ASP A N 1
ATOM 2988 C CA . ASP A 1 369 ? 14.266 -6.350 15.991 1.00 48.59 369 ASP A CA 1
ATOM 2989 C C . ASP A 1 369 ? 14.975 -5.136 15.373 1.00 48.59 369 ASP A C 1
ATOM 2991 O O . ASP A 1 369 ? 16.173 -4.933 15.560 1.00 48.59 369 ASP A O 1
ATOM 2995 N N . ALA A 1 370 ? 14.223 -4.320 14.635 1.00 55.62 370 ALA A N 1
ATOM 2996 C CA . ALA A 1 370 ? 14.708 -3.097 13.989 1.00 55.62 370 ALA A CA 1
ATOM 2997 C C . ALA A 1 370 ? 14.129 -1.817 14.628 1.00 55.62 370 ALA A C 1
ATOM 2999 O O . ALA A 1 370 ? 14.110 -0.760 13.999 1.00 55.62 370 ALA A O 1
ATOM 3000 N N . THR A 1 371 ? 13.615 -1.903 15.861 1.00 47.47 371 THR A N 1
ATOM 3001 C CA . THR A 1 371 ? 12.935 -0.791 16.553 1.00 47.47 371 THR A CA 1
ATOM 3002 C C . THR A 1 371 ? 13.845 0.394 16.883 1.00 47.47 371 THR A C 1
ATOM 3004 O O . THR A 1 371 ? 13.344 1.495 17.095 1.00 47.47 371 THR A O 1
ATOM 3007 N N . LYS A 1 372 ? 15.172 0.206 16.895 1.00 56.38 372 LYS A N 1
ATOM 3008 C CA . LYS A 1 372 ? 16.179 1.276 17.040 1.00 56.38 372 LYS A CA 1
ATOM 3009 C C . LYS A 1 372 ? 17.193 1.248 15.894 1.00 56.38 372 LYS A C 1
ATOM 3011 O O . LYS A 1 372 ? 18.400 1.360 16.103 1.00 56.38 372 LYS A O 1
ATOM 3016 N N . GLY A 1 373 ? 16.715 1.026 14.671 1.00 60.66 373 GLY A N 1
ATOM 3017 C CA . GLY A 1 373 ? 17.587 0.776 13.524 1.00 60.66 373 GLY A CA 1
ATOM 3018 C C . GLY A 1 373 ? 18.381 -0.525 13.690 1.00 60.66 373 GLY A C 1
ATOM 3019 O O . GLY A 1 373 ? 17.881 -1.496 14.253 1.00 60.66 373 GLY A O 1
ATOM 3020 N N . CYS A 1 374 ? 19.627 -0.556 13.207 1.00 55.66 374 CYS A N 1
ATOM 3021 C CA . CYS A 1 374 ? 20.466 -1.762 13.254 1.00 55.66 374 CYS A CA 1
ATOM 3022 C C . CYS A 1 374 ? 20.974 -2.116 14.667 1.00 55.66 374 CYS A C 1
ATOM 3024 O O . CYS A 1 374 ? 21.444 -3.230 14.876 1.00 55.66 374 CYS A O 1
ATOM 3026 N N . GLU A 1 375 ? 20.880 -1.206 15.644 1.00 64.06 375 GLU A N 1
ATOM 3027 C CA . GLU A 1 375 ? 21.390 -1.427 17.007 1.00 64.06 375 GLU A CA 1
ATOM 3028 C C . GLU A 1 375 ? 20.558 -2.453 17.791 1.00 64.06 375 GLU A C 1
ATOM 3030 O O . GLU A 1 375 ? 21.100 -3.238 18.571 1.00 64.06 375 GLU A O 1
ATOM 3035 N N . SER A 1 376 ? 19.241 -2.492 17.564 1.00 69.06 376 SER A N 1
ATOM 3036 C CA . SER A 1 376 ? 18.331 -3.436 18.228 1.00 69.06 376 SER A CA 1
ATOM 3037 C C . SER A 1 376 ? 18.415 -4.861 17.673 1.00 69.06 376 SER A C 1
ATOM 3039 O O . SER A 1 376 ? 17.912 -5.790 18.301 1.00 69.06 376 SER A O 1
ATOM 3041 N N . ALA A 1 377 ? 19.100 -5.064 16.543 1.00 60.25 377 ALA A N 1
ATOM 3042 C CA . ALA A 1 377 ? 19.245 -6.378 15.923 1.00 60.25 377 ALA A CA 1
ATOM 3043 C C . ALA A 1 377 ? 20.163 -7.316 16.743 1.00 60.25 377 ALA A C 1
ATOM 3045 O O . ALA A 1 377 ? 20.103 -8.540 16.605 1.00 60.25 377 ALA A O 1
ATOM 3046 N N . GLY A 1 378 ? 20.965 -6.762 17.663 1.00 72.31 378 GLY A N 1
ATOM 3047 C CA . GLY A 1 378 ? 21.885 -7.512 18.522 1.00 72.31 378 GLY A CA 1
ATOM 3048 C C . GLY A 1 378 ? 23.165 -7.954 17.802 1.00 72.31 378 GLY A C 1
ATOM 3049 O O . GLY A 1 378 ? 23.464 -7.452 16.717 1.00 72.31 378 GLY A O 1
ATOM 3050 N N . PRO A 1 379 ? 23.962 -8.870 18.390 1.00 76.00 379 PRO A N 1
ATOM 3051 C CA . PRO A 1 379 ? 25.179 -9.365 17.749 1.00 76.00 379 PRO A CA 1
ATOM 3052 C C . PRO A 1 379 ? 24.857 -10.162 16.475 1.00 76.00 379 PRO A C 1
ATOM 3054 O O . PRO A 1 379 ? 23.711 -10.557 16.240 1.00 76.00 379 PRO A O 1
ATOM 3057 N N . HIS A 1 380 ? 25.875 -10.418 15.649 1.00 75.00 380 HIS A N 1
ATOM 3058 C CA . HIS A 1 380 ? 25.729 -11.301 14.490 1.00 75.00 380 HIS A CA 1
ATOM 3059 C C . HIS A 1 380 ? 25.310 -12.697 14.970 1.00 75.00 380 HIS A C 1
ATOM 3061 O O . HIS A 1 380 ? 25.684 -13.139 16.059 1.00 75.00 380 HIS A O 1
ATOM 3067 N N . LEU A 1 381 ? 24.522 -13.397 14.159 1.00 72.38 381 LEU A N 1
ATOM 3068 C CA . LEU A 1 381 ? 24.076 -14.756 14.427 1.00 72.38 381 LEU A CA 1
ATOM 3069 C C . LEU A 1 381 ? 25.292 -15.678 14.609 1.00 72.38 381 LEU A C 1
ATOM 3071 O O . LEU A 1 381 ? 25.921 -16.098 13.643 1.00 72.38 381 LEU A O 1
ATOM 3075 N N . ASN A 1 382 ? 25.624 -16.001 15.856 1.00 79.75 382 ASN A N 1
ATOM 3076 C CA . ASN A 1 382 ? 26.802 -16.796 16.188 1.00 79.75 382 ASN A CA 1
ATOM 3077 C C . ASN A 1 382 ? 26.472 -17.908 17.197 1.00 79.75 382 ASN A C 1
ATOM 3079 O O . ASN A 1 382 ? 26.933 -17.862 18.334 1.00 79.75 382 ASN A O 1
ATOM 3083 N N . PRO A 1 383 ? 25.649 -18.901 16.813 1.00 71.62 383 PRO A N 1
ATOM 3084 C CA . PRO A 1 383 ? 25.269 -19.985 17.720 1.00 71.62 383 PRO A CA 1
ATOM 3085 C C . PRO A 1 383 ? 26.434 -20.924 18.076 1.00 71.62 383 PRO A C 1
ATOM 3087 O O . PRO A 1 383 ? 26.318 -21.677 19.035 1.00 71.62 383 PRO A O 1
ATOM 3090 N N . ASP A 1 384 ? 27.537 -20.867 17.323 1.00 75.94 384 ASP A N 1
ATOM 3091 C CA . ASP A 1 384 ? 28.700 -21.747 17.480 1.00 75.94 384 ASP A CA 1
ATOM 3092 C C . ASP A 1 384 ? 29.908 -21.045 18.142 1.00 75.94 384 ASP A C 1
ATOM 3094 O O . ASP A 1 384 ? 31.002 -21.606 18.137 1.00 75.94 384 ASP A O 1
ATOM 3098 N N . GLU A 1 385 ? 29.747 -19.807 18.632 1.00 77.88 385 GLU A N 1
ATOM 3099 C CA . GLU A 1 385 ? 30.810 -18.987 19.258 1.00 77.88 385 GLU A CA 1
ATOM 3100 C C . GLU A 1 385 ? 32.101 -18.858 18.419 1.00 77.88 385 GLU A C 1
ATOM 3102 O O . GLU A 1 385 ? 33.223 -18.817 18.922 1.00 77.88 385 GLU A O 1
ATOM 3107 N N . LYS A 1 386 ? 31.939 -18.778 17.100 1.00 76.44 386 LYS A N 1
ATOM 3108 C CA . LYS A 1 386 ? 33.024 -18.671 16.119 1.00 76.44 386 LYS A CA 1
ATOM 3109 C C . LYS A 1 386 ? 33.558 -17.242 15.984 1.00 76.44 386 LYS A C 1
ATOM 3111 O O . LYS A 1 386 ? 32.870 -16.281 16.326 1.00 76.44 386 LYS A O 1
ATOM 3116 N N . SER A 1 387 ? 34.773 -17.101 15.459 1.00 75.31 387 SER A N 1
ATOM 3117 C CA . SER A 1 387 ? 35.416 -15.809 15.171 1.00 75.31 387 SER A CA 1
ATOM 3118 C C . SER A 1 387 ? 34.781 -15.121 13.954 1.00 75.31 387 SER A C 1
ATOM 3120 O O . SER A 1 387 ? 34.246 -15.798 13.078 1.00 75.31 387 SER A O 1
ATOM 3122 N N . HIS A 1 388 ? 34.860 -13.790 13.866 1.00 65.75 388 HIS A N 1
ATOM 3123 C CA . HIS A 1 388 ? 34.430 -13.051 12.670 1.00 65.75 388 HIS A CA 1
ATOM 3124 C C . HIS A 1 388 ? 35.329 -13.399 11.476 1.00 65.75 388 HIS A C 1
ATOM 3126 O O . HIS A 1 388 ? 36.549 -13.481 11.644 1.00 65.75 388 HIS A O 1
ATOM 3132 N N . GLY A 1 389 ? 34.759 -13.580 10.282 1.00 63.31 389 GLY A N 1
ATOM 3133 C CA . GLY A 1 389 ? 35.545 -13.971 9.108 1.00 63.31 389 GLY A CA 1
ATOM 3134 C C . GLY A 1 389 ? 34.859 -13.782 7.755 1.00 63.31 389 GLY A C 1
ATOM 3135 O O . GLY A 1 389 ? 33.633 -13.754 7.634 1.00 63.31 389 GLY A O 1
ATOM 3136 N N . GLY A 1 390 ? 35.668 -13.656 6.704 1.00 58.47 390 GLY A N 1
ATOM 3137 C CA . GLY A 1 390 ? 35.201 -13.484 5.327 1.00 58.47 390 GLY A CA 1
ATOM 3138 C C . GLY A 1 390 ? 34.411 -14.697 4.802 1.00 58.47 390 GLY A C 1
ATOM 3139 O O . GLY A 1 390 ? 34.536 -15.798 5.333 1.00 58.47 390 GLY A O 1
ATOM 3140 N N . PRO A 1 391 ? 33.627 -14.570 3.712 1.00 53.34 391 PRO A N 1
ATOM 3141 C CA . PRO A 1 391 ? 32.702 -15.618 3.246 1.00 53.34 391 PRO A CA 1
ATOM 3142 C C . PRO A 1 391 ? 33.318 -16.988 2.957 1.00 53.34 391 PRO A C 1
ATOM 3144 O O . PRO A 1 391 ? 32.610 -17.993 2.968 1.00 53.34 391 PRO A O 1
ATOM 3147 N N . LYS A 1 392 ? 34.627 -17.016 2.683 1.00 54.81 392 LYS A N 1
ATOM 3148 C CA . LYS A 1 392 ? 35.410 -18.216 2.364 1.00 54.81 392 LYS A CA 1
ATOM 3149 C C . LYS A 1 392 ? 36.334 -18.660 3.506 1.00 54.81 392 LYS A C 1
ATOM 3151 O O . LYS A 1 392 ? 37.064 -19.632 3.339 1.00 54.81 392 LYS A O 1
ATOM 3156 N N . GLU A 1 393 ? 36.330 -17.965 4.642 1.00 65.50 393 GLU A N 1
ATOM 3157 C CA . GLU A 1 393 ? 37.180 -18.301 5.784 1.00 65.50 393 GLU A CA 1
ATOM 3158 C C . GLU A 1 393 ? 36.551 -19.421 6.618 1.00 65.50 393 GLU A C 1
ATOM 3160 O O . GLU A 1 393 ? 35.399 -19.355 7.058 1.00 65.50 393 GLU A O 1
ATOM 3165 N N . VAL A 1 394 ? 37.330 -20.484 6.823 1.00 59.22 394 VAL A N 1
ATOM 3166 C CA . VAL A 1 394 ? 36.936 -21.626 7.648 1.00 59.22 394 VAL A CA 1
ATOM 3167 C C . VAL A 1 394 ? 36.936 -21.182 9.109 1.00 59.22 394 VAL A C 1
ATOM 3169 O O . VAL A 1 394 ? 37.971 -20.787 9.636 1.00 59.22 394 VAL A O 1
ATOM 3172 N N . GLY A 1 395 ? 35.775 -21.260 9.761 1.00 60.19 395 GLY A N 1
ATOM 3173 C CA . GLY A 1 395 ? 35.612 -20.846 11.158 1.00 60.19 395 GLY A CA 1
ATOM 3174 C C . GLY A 1 395 ? 34.959 -19.479 11.362 1.00 60.19 395 GLY A C 1
ATOM 3175 O O . GLY A 1 395 ? 34.927 -19.031 12.502 1.00 60.19 395 GLY A O 1
ATOM 3176 N N . ARG A 1 396 ? 34.407 -18.849 10.311 1.00 68.50 396 ARG A N 1
ATOM 3177 C CA . ARG A 1 396 ? 33.557 -17.650 10.439 1.00 68.50 396 ARG A CA 1
ATOM 3178 C C . ARG A 1 396 ? 32.259 -17.942 11.194 1.00 68.50 396 ARG A C 1
ATOM 3180 O O . ARG A 1 396 ? 31.721 -19.053 11.088 1.00 68.50 396 ARG A O 1
ATOM 3187 N N . HIS A 1 397 ? 31.712 -16.957 11.898 1.00 70.94 397 HIS A N 1
ATOM 3188 C CA . HIS A 1 397 ? 30.391 -17.111 12.496 1.00 70.94 397 HIS A CA 1
ATOM 3189 C C . HIS A 1 397 ? 29.253 -16.951 11.484 1.00 70.94 397 HIS A C 1
ATOM 3191 O O . HIS A 1 397 ? 29.366 -16.283 10.459 1.00 70.94 397 HIS A O 1
ATOM 3197 N N . MET A 1 398 ? 28.132 -17.614 11.771 1.00 66.75 398 MET A N 1
ATOM 3198 C CA . MET A 1 398 ? 27.066 -17.904 10.803 1.00 66.75 398 MET A CA 1
ATOM 3199 C C . MET A 1 398 ? 26.325 -16.662 10.278 1.00 66.75 398 MET A C 1
ATOM 3201 O O . MET A 1 398 ? 25.691 -16.721 9.227 1.00 66.75 398 MET A O 1
ATOM 3205 N N . GLY A 1 399 ? 26.405 -15.551 11.010 1.00 57.91 399 GLY A N 1
ATOM 3206 C CA . GLY A 1 399 ? 25.809 -14.267 10.667 1.00 57.91 399 GLY A CA 1
ATOM 3207 C C . GLY A 1 399 ? 26.666 -13.378 9.776 1.00 57.91 399 GLY A C 1
ATOM 3208 O O . GLY A 1 399 ? 26.148 -12.380 9.280 1.00 57.91 399 GLY A O 1
ATOM 3209 N N . ASP A 1 400 ? 27.930 -13.731 9.536 1.00 65.50 400 ASP A N 1
ATOM 3210 C CA . ASP A 1 400 ? 28.763 -12.981 8.601 1.00 65.50 400 ASP A CA 1
ATOM 3211 C C . ASP A 1 400 ? 28.322 -13.293 7.180 1.00 65.50 400 ASP A C 1
ATOM 3213 O O . ASP A 1 400 ? 28.206 -14.457 6.787 1.00 65.50 400 ASP A O 1
ATOM 3217 N N . LEU A 1 401 ? 28.091 -12.265 6.376 1.00 62.44 401 LEU A N 1
ATOM 3218 C CA . LEU A 1 401 ? 27.918 -12.408 4.937 1.00 62.44 401 LEU A CA 1
ATOM 3219 C C . LEU A 1 401 ? 28.969 -11.542 4.239 1.00 62.44 401 LEU A C 1
ATOM 3221 O O . LEU A 1 401 ? 29.616 -10.691 4.845 1.00 62.44 401 LEU A O 1
ATOM 3225 N N . GLY A 1 402 ? 29.202 -11.821 2.959 1.00 60.12 402 GLY A N 1
ATOM 3226 C CA . GLY A 1 402 ? 30.162 -11.050 2.174 1.00 60.12 402 GLY A CA 1
ATOM 3227 C C . GLY A 1 402 ? 29.704 -9.618 1.976 1.00 60.12 402 GLY A C 1
ATOM 3228 O O . GLY A 1 402 ? 28.511 -9.340 2.004 1.00 60.12 402 GLY A O 1
ATOM 3229 N N . ASN A 1 403 ? 30.652 -8.719 1.729 1.00 63.59 403 ASN A N 1
ATOM 3230 C CA . ASN A 1 403 ? 30.297 -7.348 1.396 1.00 63.59 403 ASN A CA 1
ATOM 3231 C C . ASN A 1 403 ? 29.548 -7.304 0.060 1.00 63.59 403 ASN A C 1
ATOM 3233 O O . ASN A 1 403 ? 29.935 -7.983 -0.893 1.00 63.59 403 ASN A O 1
ATOM 3237 N N . ILE A 1 404 ? 28.523 -6.462 -0.006 1.00 58.78 404 ILE A N 1
ATOM 3238 C CA . ILE A 1 404 ? 27.906 -6.036 -1.261 1.00 58.78 404 ILE A CA 1
ATOM 3239 C C . ILE A 1 404 ? 28.637 -4.788 -1.758 1.00 58.78 404 ILE A C 1
ATOM 3241 O O . ILE A 1 404 ? 29.050 -3.945 -0.960 1.00 58.78 404 ILE A O 1
ATOM 3245 N N . GLU A 1 405 ? 28.843 -4.691 -3.066 1.00 60.06 405 GLU A N 1
ATOM 3246 C CA . GLU A 1 405 ? 29.434 -3.512 -3.700 1.00 60.06 405 GLU A CA 1
ATOM 3247 C C . GLU A 1 405 ? 28.296 -2.737 -4.361 1.00 60.06 405 GLU A C 1
ATOM 3249 O O . GLU A 1 405 ? 27.638 -3.252 -5.263 1.00 60.06 405 GLU A O 1
ATOM 3254 N N . ALA A 1 406 ? 28.011 -1.551 -3.829 1.00 58.19 406 ALA A N 1
ATOM 3255 C CA . ALA A 1 406 ? 27.024 -0.640 -4.384 1.00 58.19 406 ALA A CA 1
ATOM 3256 C C . ALA A 1 406 ? 27.699 0.234 -5.444 1.00 58.19 406 ALA A C 1
ATOM 3258 O O . ALA A 1 406 ? 28.764 0.811 -5.176 1.00 58.19 406 ALA A O 1
ATOM 3259 N N . ASP A 1 407 ? 27.097 0.304 -6.632 1.00 53.66 407 ASP A N 1
ATOM 3260 C CA . ASP A 1 407 ? 27.567 1.175 -7.710 1.00 53.66 407 ASP A CA 1
ATOM 3261 C C . ASP A 1 407 ? 27.338 2.665 -7.390 1.00 53.66 407 ASP A C 1
ATOM 3263 O O . ASP A 1 407 ? 26.866 3.033 -6.308 1.00 53.66 407 ASP A O 1
ATOM 3267 N N . SER A 1 408 ? 27.710 3.549 -8.319 1.00 46.72 408 SER A N 1
ATOM 3268 C CA . SER A 1 408 ? 27.564 5.001 -8.157 1.00 46.72 408 SER A CA 1
ATOM 3269 C C . SER A 1 408 ? 26.112 5.460 -7.925 1.00 46.72 408 SER A C 1
ATOM 3271 O O . SER A 1 408 ? 25.902 6.554 -7.398 1.00 46.72 408 SER A O 1
ATOM 3273 N N . ASN A 1 409 ? 25.128 4.608 -8.241 1.00 44.69 409 ASN A N 1
ATOM 3274 C CA . ASN A 1 409 ? 23.691 4.844 -8.089 1.00 44.69 409 ASN A CA 1
ATOM 3275 C C . ASN A 1 409 ? 23.067 4.064 -6.915 1.00 44.69 409 ASN A C 1
ATOM 3277 O O . ASN A 1 409 ? 21.864 4.176 -6.664 1.00 44.69 409 ASN A O 1
ATOM 3281 N N . GLY A 1 410 ? 23.863 3.292 -6.170 1.00 49.97 410 GLY A N 1
ATOM 3282 C CA . GLY A 1 410 ? 23.412 2.544 -5.003 1.00 49.97 410 GLY A CA 1
ATOM 3283 C C . GLY A 1 410 ? 22.687 1.227 -5.310 1.00 49.97 410 GLY A C 1
ATOM 3284 O O . GLY A 1 410 ? 22.007 0.732 -4.409 1.00 49.97 410 GLY A O 1
ATOM 3285 N N . GLU A 1 411 ? 22.803 0.666 -6.525 1.00 52.81 411 GLU A N 1
ATOM 3286 C CA . GLU A 1 411 ? 22.223 -0.633 -6.924 1.00 52.81 411 GLU A CA 1
ATOM 3287 C C . GLU A 1 411 ? 23.239 -1.795 -6.811 1.00 52.81 411 GLU A C 1
ATOM 3289 O O . GLU A 1 411 ? 24.448 -1.606 -6.946 1.00 52.81 411 GLU A O 1
ATOM 3294 N N . ALA A 1 412 ? 22.757 -3.025 -6.561 1.00 54.06 412 ALA A N 1
ATOM 3295 C CA . ALA A 1 412 ? 23.600 -4.221 -6.399 1.00 54.06 412 ALA A CA 1
ATOM 3296 C C . ALA A 1 412 ? 23.047 -5.462 -7.148 1.00 54.06 412 ALA A C 1
ATOM 3298 O O . ALA A 1 412 ? 22.306 -6.265 -6.577 1.00 54.06 412 ALA A O 1
ATOM 3299 N N . SER A 1 413 ? 23.414 -5.650 -8.426 1.00 60.03 413 SER A N 1
ATOM 3300 C CA . SER A 1 413 ? 23.302 -6.934 -9.158 1.00 60.03 413 SER A CA 1
ATOM 3301 C C . SER A 1 413 ? 24.254 -6.987 -10.360 1.00 60.03 413 SER A C 1
ATOM 3303 O O . SER A 1 413 ? 23.992 -6.358 -11.372 1.00 60.03 413 SER A O 1
ATOM 3305 N N . ASN A 1 414 ? 25.328 -7.778 -10.291 1.00 69.69 414 ASN A N 1
ATOM 3306 C CA . ASN A 1 414 ? 26.370 -7.845 -11.330 1.00 69.69 414 ASN A CA 1
ATOM 3307 C C . ASN A 1 414 ? 26.037 -8.763 -12.528 1.00 69.69 414 ASN A C 1
ATOM 3309 O O . ASN A 1 414 ? 26.939 -9.156 -13.276 1.00 69.69 414 ASN A O 1
ATOM 3313 N N . ARG A 1 415 ? 24.769 -9.174 -12.690 1.00 82.38 415 ARG A N 1
ATOM 3314 C CA . ARG A 1 415 ? 24.325 -10.141 -13.708 1.00 82.38 415 ARG A CA 1
ATOM 3315 C C . ARG A 1 415 ? 22.969 -9.791 -14.313 1.00 82.38 415 ARG A C 1
ATOM 3317 O O . ARG A 1 415 ? 22.051 -9.368 -13.616 1.00 82.38 415 ARG A O 1
ATOM 3324 N N . ALA A 1 416 ? 22.813 -10.081 -15.600 1.00 85.12 416 ALA A N 1
ATOM 3325 C CA . ALA A 1 416 ? 21.548 -9.979 -16.324 1.00 85.12 416 ALA A CA 1
ATOM 3326 C C . ALA A 1 416 ? 21.298 -11.220 -17.197 1.00 85.12 416 ALA A C 1
ATOM 3328 O O . ALA A 1 416 ? 22.198 -12.027 -17.430 1.00 85.12 416 ALA A O 1
ATOM 3329 N N . VAL A 1 417 ? 20.058 -11.405 -17.642 1.00 92.38 417 VAL A N 1
ATOM 3330 C CA . VAL A 1 417 ? 19.611 -12.525 -18.471 1.00 92.38 417 VAL A CA 1
ATOM 3331 C C . VAL A 1 417 ? 18.546 -12.057 -19.458 1.00 92.38 417 VAL A C 1
ATOM 3333 O O . VAL A 1 417 ? 17.646 -11.301 -19.098 1.00 92.38 417 VAL A O 1
ATOM 3336 N N . ALA A 1 418 ? 18.618 -12.537 -20.693 1.00 94.81 418 ALA A N 1
ATOM 3337 C CA . ALA A 1 418 ? 17.555 -12.448 -21.683 1.00 94.81 418 ALA A CA 1
ATOM 3338 C C . ALA A 1 418 ? 17.116 -13.860 -22.076 1.00 94.81 418 ALA A C 1
ATOM 3340 O O . ALA A 1 418 ? 17.925 -14.676 -22.521 1.00 94.81 418 ALA A O 1
ATOM 3341 N N . VAL A 1 419 ? 15.824 -14.143 -21.917 1.00 94.56 419 VAL A N 1
ATOM 3342 C CA . VAL A 1 419 ? 15.207 -15.383 -22.400 1.00 94.56 419 VAL A CA 1
ATOM 3343 C C . VAL A 1 419 ? 14.595 -15.086 -23.761 1.00 94.56 419 VAL A C 1
ATOM 3345 O O . VAL A 1 419 ? 13.574 -14.403 -23.846 1.00 94.56 419 VAL A O 1
ATOM 3348 N N . LEU A 1 420 ? 15.245 -15.560 -24.820 1.00 96.06 420 LEU A N 1
ATOM 3349 C CA . LEU A 1 420 ? 14.831 -15.337 -26.197 1.00 96.06 420 LEU A CA 1
ATOM 3350 C C . LEU A 1 420 ? 13.697 -16.285 -26.563 1.00 96.06 420 LEU A C 1
ATOM 3352 O O . LEU A 1 420 ? 13.802 -17.500 -26.376 1.00 96.06 420 LEU A O 1
ATOM 3356 N N . ARG A 1 421 ? 12.632 -15.725 -27.131 1.00 93.81 421 ARG A N 1
ATOM 3357 C CA . ARG A 1 421 ? 11.547 -16.481 -27.754 1.00 93.81 421 ARG A CA 1
ATOM 3358 C C . ARG A 1 421 ? 11.266 -15.917 -29.134 1.00 93.81 421 ARG A C 1
ATOM 3360 O O . ARG A 1 421 ? 11.272 -14.702 -29.327 1.00 93.81 421 ARG A O 1
ATOM 3367 N N . GLY A 1 422 ? 11.050 -16.813 -30.079 1.00 88.31 422 GLY A N 1
ATOM 3368 C CA . GLY A 1 422 ? 10.925 -16.486 -31.484 1.00 88.31 422 GLY A CA 1
ATOM 3369 C C . GLY A 1 422 ? 9.956 -17.386 -32.221 1.00 88.31 422 GLY A C 1
ATOM 3370 O O . GLY A 1 422 ? 9.434 -18.367 -31.682 1.00 88.31 422 GLY A O 1
ATOM 3371 N N . ASP A 1 423 ? 9.731 -17.046 -33.482 1.00 76.69 423 ASP A N 1
ATOM 3372 C CA . ASP A 1 423 ? 8.894 -17.843 -34.365 1.00 76.69 423 ASP A CA 1
ATOM 3373 C C . ASP A 1 423 ? 9.621 -19.122 -34.800 1.00 76.69 423 ASP A C 1
ATOM 3375 O O . ASP A 1 423 ? 10.845 -19.235 -34.737 1.00 76.69 423 ASP A O 1
ATOM 3379 N N . LYS A 1 424 ? 8.852 -20.116 -35.263 1.00 79.12 424 LYS A N 1
ATOM 3380 C CA . LYS A 1 424 ? 9.374 -21.384 -35.815 1.00 79.12 424 LYS A CA 1
ATOM 3381 C C . LYS A 1 424 ? 10.286 -22.178 -34.860 1.00 79.12 424 LYS A C 1
ATOM 3383 O O . LYS A 1 424 ? 11.055 -23.017 -35.316 1.00 79.12 424 LYS A O 1
ATOM 3388 N N . GLY A 1 425 ? 10.150 -21.970 -33.549 1.00 86.12 425 GLY A N 1
ATOM 3389 C CA . GLY A 1 425 ? 10.860 -22.743 -32.526 1.00 86.12 425 GLY A CA 1
ATOM 3390 C C . GLY A 1 425 ? 12.267 -22.240 -32.202 1.00 86.12 425 GLY A C 1
ATOM 3391 O O . GLY A 1 425 ? 13.016 -22.969 -31.557 1.00 86.12 425 GLY A O 1
ATOM 3392 N N . VAL A 1 426 ? 12.629 -21.020 -32.624 1.00 96.19 426 VAL A N 1
ATOM 3393 C CA . VAL A 1 426 ? 13.887 -20.389 -32.204 1.00 96.19 426 VAL A CA 1
ATOM 3394 C C . VAL A 1 426 ? 13.749 -19.890 -30.766 1.00 96.19 426 VAL A C 1
ATOM 3396 O O . VAL A 1 426 ? 12.918 -19.031 -30.466 1.00 96.19 426 VAL A O 1
ATOM 3399 N N . GLU A 1 427 ? 14.572 -20.411 -29.864 1.00 96.50 427 GLU A N 1
ATOM 3400 C CA . GLU A 1 427 ? 14.577 -20.030 -28.449 1.00 96.50 427 GLU A CA 1
ATOM 3401 C C . GLU A 1 427 ? 15.983 -20.107 -27.859 1.00 96.50 427 GLU A C 1
ATOM 3403 O O . GLU A 1 427 ? 16.863 -20.781 -28.391 1.00 96.50 427 GLU A O 1
ATOM 3408 N N . GLY A 1 428 ? 16.221 -19.406 -26.755 1.00 94.88 428 GLY A N 1
ATOM 3409 C CA . GLY A 1 428 ? 17.526 -19.435 -26.112 1.00 94.88 428 GLY A CA 1
ATOM 3410 C C . GLY A 1 428 ? 17.597 -18.634 -24.828 1.00 94.88 428 GLY A C 1
ATOM 3411 O O . GLY A 1 428 ? 16.684 -17.885 -24.488 1.00 94.88 428 GLY A O 1
ATOM 3412 N N . THR A 1 429 ? 18.716 -18.765 -24.128 1.00 95.19 429 THR A N 1
ATOM 3413 C CA . THR A 1 429 ? 19.010 -17.967 -22.936 1.00 95.19 429 THR A CA 1
ATOM 3414 C C . THR A 1 429 ? 20.385 -17.343 -23.082 1.00 95.19 429 THR A C 1
ATOM 3416 O O . THR A 1 429 ? 21.362 -18.041 -23.365 1.00 95.19 429 THR A O 1
ATOM 3419 N N . VAL A 1 430 ? 20.444 -16.033 -22.863 1.00 97.06 430 VAL A N 1
ATOM 3420 C CA . VAL A 1 430 ? 21.649 -15.208 -22.940 1.00 97.06 430 VAL A CA 1
ATOM 3421 C C . VAL A 1 430 ? 21.881 -14.589 -21.576 1.00 97.06 430 VAL A C 1
ATOM 3423 O O . VAL A 1 430 ? 20.984 -13.961 -21.025 1.00 97.06 430 VAL A O 1
ATOM 3426 N N . TRP A 1 431 ? 23.069 -14.762 -21.032 1.00 94.62 431 TRP A N 1
ATOM 3427 C CA . TRP A 1 431 ? 23.486 -14.243 -19.741 1.00 94.62 431 TRP A CA 1
ATOM 3428 C C . TRP A 1 431 ? 24.521 -13.151 -19.928 1.00 94.62 431 TRP A C 1
ATOM 3430 O O . TRP A 1 431 ? 25.323 -13.206 -20.855 1.00 94.62 431 TRP A O 1
ATOM 3440 N N . PHE A 1 432 ? 24.507 -12.184 -19.021 1.00 93.56 432 PHE A N 1
ATOM 3441 C CA . PHE A 1 432 ? 25.419 -11.053 -18.987 1.00 93.56 432 PHE A CA 1
ATOM 3442 C C . PHE A 1 432 ? 26.016 -10.952 -17.591 1.00 93.56 432 PHE A C 1
ATOM 3444 O O . PHE A 1 432 ? 25.320 -11.180 -16.596 1.00 93.56 432 PHE A O 1
ATOM 3451 N N . ARG A 1 433 ? 27.285 -10.564 -17.499 1.00 90.19 433 ARG A N 1
ATOM 3452 C CA . ARG A 1 433 ? 27.954 -10.274 -16.233 1.00 90.19 433 ARG A CA 1
ATOM 3453 C C . ARG A 1 433 ? 28.888 -9.089 -16.385 1.00 90.19 433 ARG A C 1
ATOM 3455 O O . ARG A 1 433 ? 29.695 -9.063 -17.310 1.00 90.19 433 ARG A O 1
ATOM 3462 N N . GLN A 1 434 ? 28.811 -8.168 -15.436 1.00 84.75 434 GLN A N 1
ATOM 3463 C CA . GLN A 1 434 ? 29.714 -7.032 -15.321 1.00 84.75 434 GLN A CA 1
ATOM 3464 C C . GLN A 1 434 ? 30.102 -6.892 -13.858 1.00 84.75 434 GLN A C 1
ATOM 3466 O O . GLN A 1 434 ? 29.243 -6.625 -13.027 1.00 84.75 434 GLN A O 1
ATOM 3471 N N . ASP A 1 435 ? 31.370 -7.125 -13.527 1.00 75.81 435 ASP A N 1
ATOM 3472 C CA . ASP A 1 435 ? 31.783 -7.160 -12.124 1.00 75.81 435 ASP A CA 1
ATOM 3473 C C . ASP A 1 435 ? 31.730 -5.768 -11.472 1.00 75.81 435 ASP A C 1
ATOM 3475 O O . ASP A 1 435 ? 31.349 -5.678 -10.303 1.00 75.81 435 ASP A O 1
ATOM 3479 N N . LYS A 1 436 ? 32.055 -4.697 -12.215 1.00 73.62 436 LYS A N 1
ATOM 3480 C CA . LYS A 1 436 ? 31.980 -3.297 -11.762 1.00 73.62 436 LYS A CA 1
ATOM 3481 C C . LYS A 1 436 ? 31.581 -2.336 -12.878 1.00 73.62 436 LYS A C 1
ATOM 3483 O O . LYS A 1 436 ? 31.766 -2.619 -14.060 1.00 73.62 436 LYS A O 1
ATOM 3488 N N . GLU A 1 437 ? 31.091 -1.156 -12.504 1.00 69.38 437 GLU A N 1
ATOM 3489 C CA . GLU A 1 437 ? 30.884 -0.059 -13.453 1.00 69.38 437 GLU A CA 1
ATOM 3490 C C . GLU A 1 437 ? 32.212 0.301 -14.147 1.00 69.38 437 GLU A C 1
ATOM 3492 O O . GLU A 1 437 ? 33.228 0.531 -13.494 1.00 69.38 437 GLU A O 1
ATOM 3497 N N . GLY A 1 438 ? 32.206 0.300 -15.482 1.00 74.50 438 GLY A N 1
ATOM 3498 C CA . GLY A 1 438 ? 33.398 0.494 -16.314 1.00 74.50 438 GLY A CA 1
ATOM 3499 C C . GLY A 1 438 ? 34.008 -0.802 -16.853 1.00 74.50 438 GLY A C 1
ATOM 3500 O O . GLY A 1 438 ? 34.534 -0.778 -17.965 1.00 74.50 438 GLY A O 1
ATOM 3501 N N . ASP A 1 439 ? 33.840 -1.937 -16.165 1.00 84.38 439 ASP A N 1
ATOM 3502 C CA . ASP A 1 439 ? 34.367 -3.221 -16.639 1.00 84.38 439 ASP A CA 1
ATOM 3503 C C . ASP A 1 439 ? 33.688 -3.659 -17.954 1.00 84.38 439 ASP A C 1
ATOM 3505 O O . ASP A 1 439 ? 32.539 -3.270 -18.225 1.00 84.38 439 ASP A O 1
ATOM 3509 N N . PRO A 1 440 ? 34.369 -4.485 -18.767 1.00 89.75 440 PRO A N 1
ATOM 3510 C CA . PRO A 1 440 ? 33.758 -5.174 -19.898 1.00 89.75 440 PRO A CA 1
ATOM 3511 C C . PRO A 1 440 ? 32.613 -6.091 -19.456 1.00 89.75 440 PRO A C 1
ATOM 3513 O O . PRO A 1 440 ? 32.666 -6.708 -18.387 1.00 89.75 440 PRO A O 1
ATOM 3516 N N . VAL A 1 441 ? 31.589 -6.228 -20.294 1.00 93.56 441 VAL A N 1
ATOM 3517 C CA . VAL A 1 441 ? 30.473 -7.146 -20.055 1.00 93.56 441 VAL A CA 1
ATOM 3518 C C . VAL A 1 441 ? 30.771 -8.481 -20.719 1.00 93.56 441 VAL A C 1
ATOM 3520 O O . VAL A 1 441 ? 30.933 -8.563 -21.935 1.00 93.56 441 VAL A O 1
ATOM 3523 N N . LYS A 1 442 ? 30.795 -9.552 -19.926 1.00 95.12 442 LYS A N 1
ATOM 3524 C CA . LYS A 1 442 ? 30.818 -10.923 -20.447 1.00 95.12 442 LYS A CA 1
ATOM 3525 C C . LYS A 1 442 ? 29.410 -11.357 -20.808 1.00 95.12 442 LYS A C 1
ATOM 3527 O O . LYS A 1 442 ? 28.503 -11.195 -19.993 1.00 95.12 442 LYS A O 1
ATOM 3532 N N . ILE A 1 443 ? 29.245 -11.946 -21.986 1.00 96.88 443 IL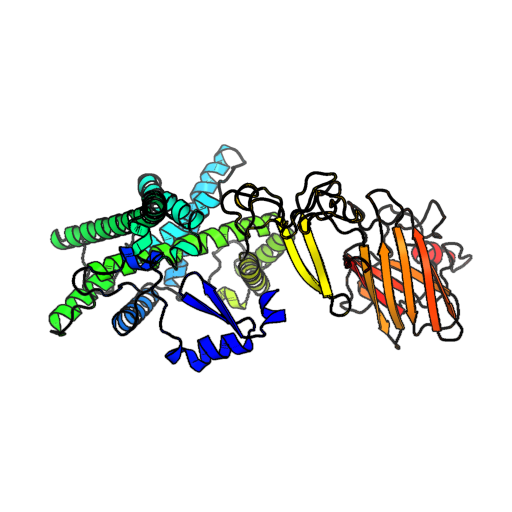E A N 1
ATOM 3533 C CA . ILE A 1 443 ? 27.967 -12.413 -22.517 1.00 96.88 443 ILE A CA 1
ATOM 3534 C C . ILE A 1 443 ? 28.120 -13.867 -22.942 1.00 96.88 443 ILE A C 1
ATOM 3536 O O . ILE A 1 443 ? 29.019 -14.190 -23.711 1.00 96.88 443 ILE A O 1
ATOM 3540 N N . TRP A 1 444 ? 27.256 -14.757 -22.470 1.00 97.44 444 TRP A N 1
ATOM 3541 C CA . TRP A 1 444 ? 27.303 -16.168 -22.857 1.00 97.44 444 TRP A CA 1
ATOM 3542 C C . TRP A 1 444 ? 25.910 -16.760 -22.940 1.00 97.44 444 TRP A C 1
ATOM 3544 O O . TRP A 1 444 ? 24.978 -16.296 -22.285 1.00 97.44 444 TRP A O 1
ATOM 3554 N N . GLY A 1 445 ? 25.738 -17.800 -23.741 1.00 96.12 445 GLY A N 1
ATOM 3555 C CA . GLY A 1 445 ? 24.413 -18.363 -23.910 1.00 96.12 445 GLY A CA 1
ATOM 3556 C C . GLY A 1 445 ? 24.336 -19.529 -24.864 1.00 96.12 445 GLY A C 1
ATOM 3557 O O . GLY A 1 445 ? 25.329 -20.011 -25.414 1.00 96.12 445 GLY A O 1
ATOM 3558 N N . LYS A 1 446 ? 23.097 -19.980 -25.029 1.00 97.50 446 LYS A N 1
ATOM 3559 C CA . LYS A 1 446 ? 22.717 -21.016 -25.978 1.00 97.50 446 LYS A CA 1
ATOM 3560 C C . LYS A 1 446 ? 21.415 -20.622 -26.661 1.00 97.50 446 LYS A C 1
ATOM 3562 O O . LYS A 1 446 ? 20.451 -20.287 -25.972 1.00 97.50 446 LYS A O 1
ATOM 3567 N N . ILE A 1 447 ? 21.393 -20.710 -27.986 1.00 98.06 447 ILE A N 1
ATOM 3568 C CA . ILE A 1 447 ? 20.209 -20.524 -28.831 1.00 98.06 447 ILE A CA 1
ATOM 3569 C C . ILE A 1 447 ? 20.024 -21.790 -29.667 1.00 98.06 447 ILE A C 1
ATOM 3571 O O . ILE A 1 447 ? 20.997 -22.350 -30.164 1.00 98.06 447 ILE A O 1
ATOM 3575 N N . THR A 1 448 ? 18.792 -22.260 -29.798 1.00 97.50 448 THR A N 1
ATOM 3576 C CA . THR A 1 448 ? 18.414 -23.455 -30.562 1.00 97.50 448 THR A CA 1
ATOM 3577 C C . THR A 1 448 ? 17.332 -23.129 -31.581 1.00 97.50 448 THR A C 1
ATOM 3579 O O . THR A 1 448 ? 16.609 -22.148 -31.422 1.00 97.50 448 THR A O 1
ATOM 3582 N N . GLY A 1 449 ? 17.200 -23.971 -32.608 1.00 96.00 449 GLY A N 1
ATOM 3583 C CA . GLY A 1 449 ? 16.200 -23.815 -33.671 1.00 96.00 449 GLY A CA 1
ATOM 3584 C C . GLY A 1 449 ? 16.656 -22.928 -34.834 1.00 96.00 449 GLY A C 1
ATOM 3585 O O . GLY A 1 449 ? 15.853 -22.617 -35.711 1.00 96.00 449 GLY A O 1
ATOM 3586 N N . LEU A 1 450 ? 17.929 -22.524 -34.856 1.00 96.75 450 LEU A N 1
ATOM 3587 C CA . LEU A 1 450 ? 18.524 -21.742 -35.940 1.00 96.75 450 LEU A CA 1
ATOM 3588 C C . LEU A 1 450 ? 18.817 -22.622 -37.167 1.00 96.75 450 LEU A C 1
ATOM 3590 O O . LEU A 1 450 ? 18.881 -23.848 -37.075 1.00 96.75 450 LEU A O 1
ATOM 3594 N N . CYS A 1 451 ? 19.019 -22.000 -38.327 1.00 95.62 451 CYS A N 1
ATOM 3595 C CA . CYS A 1 451 ? 19.633 -22.701 -39.457 1.00 95.62 451 CYS A CA 1
ATOM 3596 C C . CYS A 1 451 ? 21.155 -22.791 -39.235 1.00 95.62 451 CYS A C 1
ATOM 3598 O O . CYS A 1 451 ? 21.702 -21.933 -38.553 1.00 95.62 451 CYS A O 1
ATOM 3600 N N . PRO A 1 452 ? 21.865 -23.786 -39.793 1.00 97.81 452 PRO A N 1
ATOM 3601 C CA . PRO A 1 452 ? 23.322 -23.828 -39.686 1.00 97.81 452 PRO A CA 1
ATOM 3602 C C . PRO A 1 452 ? 23.977 -22.592 -40.316 1.00 97.81 452 PRO A C 1
ATOM 3604 O O . PRO A 1 452 ? 23.602 -22.189 -41.422 1.00 97.81 452 PRO A O 1
ATOM 3607 N N . GLY A 1 453 ? 24.985 -22.033 -39.645 1.00 97.94 453 GLY A N 1
ATOM 3608 C CA . GLY A 1 453 ? 25.714 -20.843 -40.091 1.00 97.94 453 GLY A CA 1
ATOM 3609 C C . GLY A 1 453 ? 25.621 -19.666 -39.121 1.00 97.94 453 GLY A C 1
ATOM 3610 O O . GLY A 1 453 ? 25.242 -19.812 -37.960 1.00 97.94 453 GLY A O 1
ATOM 3611 N N . LYS A 1 454 ? 26.029 -18.486 -39.589 1.00 98.25 454 LYS A N 1
ATOM 3612 C CA . LYS A 1 454 ? 26.090 -17.271 -38.772 1.00 98.25 454 LYS A CA 1
ATOM 3613 C C . LYS A 1 454 ? 24.781 -16.495 -38.785 1.00 98.25 454 LYS A C 1
ATOM 3615 O O . LYS A 1 454 ? 24.123 -16.379 -39.816 1.00 98.25 454 LYS A O 1
ATOM 3620 N N . HIS A 1 455 ? 24.482 -15.907 -37.637 1.00 98.25 455 HIS A N 1
ATOM 3621 C CA . HIS A 1 455 ? 23.293 -15.116 -37.375 1.00 98.25 455 HIS A CA 1
ATOM 3622 C C . HIS A 1 455 ? 23.678 -13.821 -36.659 1.00 98.25 455 HIS A C 1
ATOM 3624 O O . HIS A 1 455 ? 24.343 -13.874 -35.621 1.00 98.25 455 HIS A O 1
ATOM 3630 N N . GLY A 1 456 ? 23.232 -12.679 -37.188 1.00 97.94 456 GLY A N 1
ATOM 3631 C CA . GLY A 1 456 ? 23.424 -11.372 -36.560 1.00 97.94 456 GLY A CA 1
ATOM 3632 C C . GLY A 1 456 ? 22.811 -11.320 -35.161 1.00 97.94 456 GLY A C 1
ATOM 3633 O O . GLY A 1 456 ? 21.754 -11.908 -34.909 1.00 97.94 456 GLY A O 1
ATOM 3634 N N . PHE A 1 457 ? 23.478 -10.640 -34.239 1.00 98.00 457 PHE A N 1
ATOM 3635 C CA . PHE A 1 457 ? 23.161 -10.668 -32.818 1.00 98.00 457 PHE A CA 1
ATOM 3636 C C . PHE A 1 457 ? 23.302 -9.270 -32.223 1.00 98.00 457 PHE A C 1
ATOM 3638 O O . PHE A 1 457 ? 24.407 -8.737 -32.115 1.00 98.00 457 PHE A O 1
ATOM 3645 N N . HIS A 1 458 ? 22.173 -8.658 -31.861 1.00 98.06 458 HIS A N 1
ATOM 3646 C CA . HIS A 1 458 ? 22.127 -7.232 -31.541 1.00 98.06 458 HIS A CA 1
ATOM 3647 C C . HIS A 1 458 ? 21.250 -6.923 -30.328 1.00 98.06 458 HIS A C 1
ATOM 3649 O O . HIS A 1 458 ? 20.248 -7.590 -30.059 1.00 98.06 458 HIS A O 1
ATOM 3655 N N . ILE A 1 459 ? 21.587 -5.838 -29.630 1.00 98.00 459 ILE A N 1
ATOM 3656 C CA . ILE A 1 459 ? 20.723 -5.215 -28.624 1.00 98.00 459 ILE A CA 1
ATOM 3657 C C . ILE A 1 459 ? 19.935 -4.084 -29.279 1.00 98.00 459 ILE A C 1
ATOM 3659 O O . ILE A 1 459 ? 20.497 -3.183 -29.899 1.00 98.00 459 ILE A O 1
ATOM 3663 N N . HIS A 1 460 ? 18.622 -4.112 -29.101 1.00 97.06 460 HIS A N 1
ATOM 3664 C CA . HIS A 1 460 ? 17.678 -3.157 -29.665 1.00 97.06 460 HIS A CA 1
ATOM 3665 C C . HIS A 1 460 ? 17.141 -2.196 -28.604 1.00 97.06 460 HIS A C 1
ATOM 3667 O O . HIS A 1 460 ? 17.125 -2.506 -27.414 1.00 97.06 460 HIS A O 1
ATOM 3673 N N . VAL A 1 461 ? 16.696 -1.014 -29.034 1.00 90.19 461 VAL A N 1
ATOM 3674 C CA . VAL A 1 461 ? 16.384 0.116 -28.141 1.00 90.19 461 VAL A CA 1
ATOM 3675 C C . VAL A 1 461 ? 15.325 -0.217 -27.086 1.00 90.19 461 VAL A C 1
ATOM 3677 O O . VAL A 1 461 ? 15.515 0.155 -25.924 1.00 90.19 461 VAL A O 1
ATOM 3680 N N . TYR A 1 462 ? 14.240 -0.897 -27.465 1.00 87.12 462 TYR A N 1
ATOM 3681 C CA . TYR A 1 462 ? 13.073 -1.111 -26.607 1.00 87.12 462 TYR A CA 1
ATOM 3682 C C . TYR A 1 462 ? 12.992 -2.550 -26.089 1.00 87.12 462 TYR A C 1
ATOM 3684 O O . TYR A 1 462 ? 13.127 -3.509 -26.848 1.00 87.12 462 TYR A O 1
ATOM 3692 N N . GLY A 1 463 ? 12.685 -2.713 -24.801 1.00 85.12 463 GLY A N 1
ATOM 3693 C CA . GLY A 1 463 ? 12.279 -3.985 -24.189 1.00 85.12 463 GLY A CA 1
ATOM 3694 C C . GLY A 1 463 ? 10.830 -4.372 -24.493 1.00 85.12 463 GLY A C 1
ATOM 3695 O O . GLY A 1 463 ? 10.120 -4.820 -23.597 1.00 85.12 463 GLY A O 1
ATOM 3696 N N . ASP A 1 464 ? 10.357 -4.132 -25.715 1.00 80.19 464 ASP A N 1
ATOM 3697 C CA . ASP A 1 464 ? 8.971 -4.364 -26.115 1.00 80.19 464 ASP A CA 1
ATOM 3698 C C . ASP A 1 464 ? 8.877 -5.556 -27.080 1.00 80.19 464 ASP A C 1
ATOM 3700 O O . ASP A 1 464 ? 9.546 -5.598 -28.111 1.00 80.19 464 ASP A O 1
ATOM 3704 N N . SER A 1 465 ? 8.021 -6.519 -26.733 1.00 82.88 465 SER A N 1
ATOM 3705 C CA . SER A 1 465 ? 7.711 -7.718 -27.527 1.00 82.88 465 SER A CA 1
ATOM 3706 C C . SER A 1 465 ? 6.215 -7.850 -27.855 1.00 82.88 465 SER A C 1
ATOM 3708 O O . SER A 1 465 ? 5.753 -8.904 -28.293 1.00 82.88 465 SER A O 1
ATOM 3710 N N . THR A 1 466 ? 5.432 -6.781 -27.666 1.00 83.31 466 THR A N 1
ATOM 3711 C CA . THR A 1 466 ? 3.968 -6.751 -27.863 1.00 83.31 466 THR A CA 1
ATOM 3712 C C . THR A 1 466 ? 3.524 -7.097 -29.285 1.00 83.31 466 THR A C 1
ATOM 3714 O O . THR A 1 466 ? 2.404 -7.574 -29.471 1.00 83.31 466 THR A O 1
ATOM 3717 N N . LYS A 1 467 ? 4.390 -6.897 -30.286 1.00 87.69 467 LYS A N 1
ATOM 3718 C CA . LYS A 1 467 ? 4.194 -7.320 -31.684 1.00 87.69 467 LYS A CA 1
ATOM 3719 C C . LYS A 1 467 ? 5.319 -8.252 -32.142 1.00 87.69 467 LYS A C 1
ATOM 3721 O O . LYS A 1 467 ? 5.862 -8.107 -33.233 1.00 87.69 467 LYS A O 1
ATOM 3726 N N . GLY A 1 468 ? 5.723 -9.171 -31.267 1.00 88.69 468 GLY A N 1
ATOM 3727 C CA . GLY A 1 468 ? 6.918 -9.980 -31.482 1.00 88.69 468 GLY A CA 1
ATOM 3728 C C . GLY A 1 468 ? 8.173 -9.109 -31.521 1.00 88.69 468 GLY A C 1
ATOM 3729 O O . GLY A 1 468 ? 8.220 -8.028 -30.930 1.00 88.69 468 GLY A O 1
ATOM 3730 N N . CYS A 1 469 ? 9.198 -9.564 -32.236 1.00 92.25 469 CYS A N 1
ATOM 3731 C CA . CYS A 1 469 ? 10.497 -8.895 -32.230 1.00 92.25 469 CYS A CA 1
ATOM 3732 C C . CYS A 1 469 ? 10.536 -7.578 -33.007 1.00 92.25 469 CYS A C 1
ATOM 3734 O O . CYS A 1 469 ? 11.520 -6.851 -32.894 1.00 92.25 469 CYS A O 1
ATOM 3736 N N . GLU A 1 470 ? 9.489 -7.227 -33.757 1.00 91.31 470 GLU A N 1
ATOM 3737 C CA . GLU A 1 470 ? 9.391 -5.941 -34.459 1.00 91.31 470 GLU A CA 1
ATOM 3738 C C . GLU A 1 470 ? 9.348 -4.756 -33.485 1.00 91.31 470 GLU A C 1
ATOM 3740 O O . GLU A 1 470 ? 10.032 -3.751 -33.700 1.00 91.31 470 GLU A O 1
ATOM 3745 N N . SER A 1 471 ? 8.628 -4.905 -32.366 1.00 91.44 471 SER A N 1
ATOM 3746 C CA . SER A 1 471 ? 8.480 -3.859 -31.344 1.00 91.44 471 SER A CA 1
ATOM 3747 C C . SER A 1 471 ? 9.791 -3.479 -30.642 1.00 91.44 471 SER A C 1
ATOM 3749 O O . SER A 1 471 ? 9.862 -2.416 -30.030 1.00 91.44 471 SER A O 1
ATOM 3751 N N . ALA A 1 472 ? 10.860 -4.273 -30.778 1.00 91.00 472 ALA A N 1
ATOM 3752 C CA . ALA A 1 472 ? 12.157 -3.977 -30.169 1.00 91.00 472 ALA A CA 1
ATOM 3753 C C . ALA A 1 472 ? 12.809 -2.680 -30.708 1.00 91.00 472 ALA A C 1
ATOM 3755 O O . ALA A 1 472 ? 13.695 -2.115 -30.067 1.00 91.00 472 ALA A O 1
ATOM 3756 N N . GLY A 1 473 ? 12.360 -2.167 -31.863 1.00 94.69 473 GLY A N 1
ATOM 3757 C CA . GLY A 1 473 ? 12.892 -0.936 -32.466 1.00 94.69 473 GLY A CA 1
ATOM 3758 C C . GLY A 1 473 ? 14.229 -1.140 -33.195 1.00 94.69 473 GLY A C 1
ATOM 3759 O O . GLY A 1 473 ? 14.544 -2.275 -33.552 1.00 94.69 473 GLY A O 1
ATOM 3760 N N . PRO A 1 474 ? 14.996 -0.077 -33.498 1.00 95.81 474 PRO A N 1
ATOM 3761 C CA . PRO A 1 474 ? 16.308 -0.181 -34.150 1.00 95.81 474 PRO A CA 1
ATOM 3762 C C . PRO A 1 474 ? 17.390 -0.713 -33.191 1.00 95.81 474 PRO A C 1
ATOM 3764 O O . PRO A 1 474 ? 17.117 -0.931 -32.007 1.00 95.81 474 PRO A O 1
ATOM 3767 N N . HIS A 1 475 ? 18.612 -0.917 -33.695 1.00 96.81 475 HIS A N 1
ATOM 3768 C CA . HIS A 1 475 ? 19.773 -1.239 -32.856 1.00 96.81 475 HIS A CA 1
ATOM 3769 C C . HIS A 1 475 ? 20.016 -0.110 -31.843 1.00 96.81 475 HIS A C 1
ATOM 3771 O O . HIS A 1 475 ? 19.735 1.063 -32.107 1.00 96.81 475 HIS A O 1
ATOM 3777 N N . LEU A 1 476 ? 20.534 -0.455 -30.666 1.00 95.94 476 LEU A N 1
ATOM 3778 C CA . LEU A 1 476 ? 20.880 0.513 -29.633 1.00 95.94 476 LEU A CA 1
ATOM 3779 C C . LEU A 1 476 ? 22.048 1.398 -30.094 1.00 95.94 476 LEU A C 1
ATOM 3781 O O . LEU A 1 476 ? 23.197 0.965 -30.091 1.00 95.94 476 LEU A O 1
ATOM 3785 N N . ASN A 1 477 ? 21.755 2.652 -30.443 1.00 95.19 477 ASN A N 1
ATOM 3786 C CA . ASN A 1 477 ? 22.737 3.606 -30.962 1.00 95.19 477 ASN A CA 1
ATOM 3787 C C . ASN A 1 477 ? 22.621 4.993 -30.298 1.00 95.19 477 ASN A C 1
ATOM 3789 O O . ASN A 1 477 ? 22.148 5.942 -30.923 1.00 95.19 477 ASN A O 1
ATOM 3793 N N . PRO A 1 478 ? 23.029 5.145 -29.027 1.00 91.69 478 PRO A N 1
ATOM 3794 C CA . PRO A 1 478 ? 22.972 6.439 -28.344 1.00 91.69 478 PRO A CA 1
ATOM 3795 C C . PRO A 1 478 ? 23.992 7.463 -28.878 1.00 91.69 478 PRO A C 1
ATOM 3797 O O . PRO A 1 478 ? 23.893 8.639 -28.545 1.00 91.69 478 PRO A O 1
ATOM 3800 N N . PHE A 1 479 ? 24.964 7.037 -29.693 1.00 92.56 479 PHE A N 1
ATOM 3801 C CA . PHE A 1 479 ? 26.090 7.865 -30.146 1.00 92.56 479 PHE A CA 1
ATOM 3802 C C . PHE A 1 479 ? 26.034 8.241 -31.632 1.00 92.56 479 PHE A C 1
ATOM 3804 O O . PHE A 1 479 ? 27.036 8.721 -32.165 1.00 92.56 479 PHE A O 1
ATOM 3811 N N . ASP A 1 480 ? 24.896 7.991 -32.288 1.00 93.12 480 ASP A N 1
ATOM 3812 C CA . ASP A 1 480 ? 24.643 8.305 -33.701 1.00 93.12 480 ASP A CA 1
ATOM 3813 C C . ASP A 1 480 ? 25.769 7.821 -34.639 1.00 93.12 480 ASP A C 1
ATOM 3815 O O . ASP A 1 480 ? 26.296 8.546 -35.485 1.00 93.12 480 ASP A O 1
ATOM 3819 N N . LYS A 1 481 ? 26.211 6.576 -34.426 1.00 94.12 481 LYS A N 1
ATOM 3820 C CA . LYS A 1 481 ? 27.222 5.902 -35.253 1.00 94.12 481 LYS A CA 1
ATOM 3821 C C . LYS A 1 481 ? 26.574 5.126 -36.390 1.00 94.12 481 LYS A C 1
ATOM 3823 O O . LYS A 1 481 ? 25.383 4.843 -36.349 1.00 94.12 481 LYS A O 1
ATOM 3828 N N . THR A 1 482 ? 27.366 4.767 -37.394 1.00 95.62 482 THR A N 1
ATOM 3829 C CA . THR A 1 482 ? 26.973 3.738 -38.363 1.00 95.62 482 THR A CA 1
ATOM 3830 C C . THR A 1 482 ? 27.155 2.354 -37.760 1.00 95.62 482 THR A C 1
ATOM 3832 O O . THR A 1 482 ? 28.000 2.176 -36.882 1.00 95.62 482 THR A O 1
ATOM 3835 N N . HIS A 1 483 ? 26.425 1.378 -38.291 1.00 95.94 483 HIS A N 1
ATOM 3836 C CA . HIS A 1 483 ? 26.606 -0.032 -37.976 1.00 95.94 483 HIS A CA 1
ATOM 3837 C C . HIS A 1 483 ? 28.057 -0.476 -38.207 1.00 95.94 483 HIS A C 1
ATOM 3839 O O . HIS A 1 483 ? 28.693 -0.046 -39.177 1.00 95.94 483 HIS A O 1
ATOM 3845 N N . GLY A 1 484 ? 28.566 -1.358 -37.347 1.00 95.06 484 GLY A N 1
ATOM 3846 C CA . GLY A 1 484 ? 29.929 -1.879 -37.441 1.00 95.06 484 GLY A CA 1
ATOM 3847 C C . GLY A 1 484 ? 30.117 -3.187 -36.677 1.00 95.06 484 GLY A C 1
ATOM 3848 O O . GLY A 1 484 ? 29.268 -3.598 -35.895 1.00 95.06 484 GLY A O 1
ATOM 3849 N N . GLY A 1 485 ? 31.249 -3.856 -36.894 1.00 93.62 485 GLY A N 1
ATOM 3850 C CA . GLY A 1 485 ? 31.580 -5.068 -36.140 1.00 93.62 485 GLY A CA 1
ATOM 3851 C C . GLY A 1 485 ? 32.002 -4.772 -34.697 1.00 93.62 485 GLY A C 1
ATOM 3852 O O . GLY A 1 485 ? 32.460 -3.667 -34.423 1.00 93.62 485 GLY A O 1
ATOM 3853 N N . PRO A 1 486 ? 31.948 -5.756 -33.780 1.00 91.75 486 PRO A N 1
ATOM 3854 C CA . PRO A 1 486 ? 32.098 -5.528 -32.338 1.00 91.75 486 PRO A CA 1
ATOM 3855 C C . PRO A 1 486 ? 33.459 -4.959 -31.896 1.00 91.75 486 PRO A C 1
ATOM 3857 O O . PRO A 1 486 ? 33.575 -4.400 -30.811 1.00 91.75 486 PRO A O 1
ATOM 3860 N N . ASN A 1 487 ? 34.482 -5.060 -32.747 1.00 89.44 487 ASN A N 1
ATOM 3861 C CA . ASN A 1 487 ? 35.828 -4.538 -32.488 1.00 89.44 487 ASN A CA 1
ATOM 3862 C C . ASN A 1 487 ? 36.132 -3.228 -33.241 1.00 89.44 487 ASN A C 1
ATOM 3864 O O . ASN A 1 487 ? 37.266 -2.757 -33.208 1.00 89.44 487 ASN A O 1
ATOM 3868 N N . GLU A 1 488 ? 35.166 -2.669 -33.973 1.00 90.31 488 GLU A N 1
ATOM 3869 C CA . GLU A 1 488 ? 35.336 -1.422 -34.724 1.00 90.31 488 GLU A CA 1
ATOM 3870 C C . GLU A 1 488 ? 35.029 -0.214 -33.819 1.00 90.31 488 GLU A C 1
ATOM 3872 O O . GLU A 1 488 ? 34.093 -0.241 -33.019 1.00 90.31 488 GLU A O 1
ATOM 3877 N N . GLU A 1 489 ? 35.787 0.879 -33.964 1.00 85.62 489 GLU A N 1
ATOM 3878 C CA . GLU A 1 489 ? 35.557 2.111 -33.185 1.00 85.62 489 GLU A CA 1
ATOM 3879 C C . GLU A 1 489 ? 34.216 2.785 -33.522 1.00 85.62 489 GLU A C 1
ATOM 3881 O O . GLU A 1 489 ? 33.588 3.412 -32.668 1.00 85.62 489 GLU A O 1
ATOM 3886 N N . SER A 1 490 ? 33.779 2.674 -34.780 1.00 90.50 490 SER A N 1
ATOM 3887 C CA . SER A 1 490 ? 32.505 3.211 -35.257 1.00 90.50 490 SER A CA 1
ATOM 3888 C C . SER A 1 490 ? 31.516 2.074 -35.488 1.00 90.50 490 SER A C 1
ATOM 3890 O O . SER A 1 490 ? 31.460 1.512 -36.581 1.00 90.50 490 SER A O 1
ATOM 3892 N N . ARG A 1 491 ? 30.741 1.768 -34.448 1.00 95.62 491 ARG A N 1
ATOM 3893 C CA . ARG A 1 491 ? 29.619 0.819 -34.450 1.00 95.62 491 ARG A CA 1
ATOM 3894 C C . ARG A 1 491 ? 28.472 1.350 -33.598 1.00 95.62 491 ARG A C 1
ATOM 3896 O O . ARG A 1 491 ? 28.692 2.248 -32.775 1.00 95.62 491 ARG A O 1
ATOM 3903 N N . HIS A 1 492 ? 27.275 0.782 -33.717 1.00 96.56 492 HIS A N 1
ATOM 3904 C CA . HIS A 1 492 ? 26.272 1.004 -32.680 1.00 96.56 492 HIS A CA 1
ATOM 3905 C C . HIS A 1 492 ? 26.692 0.306 -31.384 1.00 96.56 492 HIS A C 1
ATOM 3907 O O . HIS A 1 492 ? 27.330 -0.745 -31.400 1.00 96.56 492 HIS A O 1
ATOM 3913 N N . MET A 1 493 ? 26.257 0.845 -30.245 1.00 94.88 493 MET A N 1
ATOM 3914 C CA . MET A 1 493 ? 26.488 0.217 -28.939 1.00 94.88 493 MET A CA 1
ATOM 3915 C C . MET A 1 493 ? 25.892 -1.193 -28.861 1.00 94.88 493 MET A C 1
ATOM 3917 O O . MET A 1 493 ? 26.444 -2.052 -28.186 1.00 94.88 493 MET A O 1
ATOM 3921 N N . GLY A 1 494 ? 24.766 -1.433 -29.534 1.00 95.75 494 GLY A N 1
ATOM 3922 C CA . GLY A 1 494 ? 24.102 -2.732 -29.552 1.00 95.75 494 GLY A CA 1
ATOM 3923 C C . GLY A 1 494 ? 24.663 -3.755 -30.540 1.00 95.75 494 GLY A C 1
ATOM 3924 O O . GLY A 1 494 ? 24.145 -4.869 -30.548 1.00 95.75 494 GLY A O 1
ATOM 3925 N N . ASP A 1 495 ? 25.659 -3.418 -31.367 1.00 97.56 495 ASP A N 1
ATOM 3926 C CA . ASP A 1 495 ? 26.162 -4.313 -32.418 1.00 97.56 495 ASP A CA 1
ATOM 3927 C C . ASP A 1 495 ? 27.163 -5.327 -31.832 1.00 97.56 495 ASP A C 1
ATOM 3929 O O . ASP A 1 495 ? 28.333 -5.001 -31.619 1.00 97.56 495 ASP A O 1
ATOM 3933 N N . LEU A 1 496 ? 26.726 -6.566 -31.564 1.00 97.31 496 LEU A N 1
ATOM 3934 C CA . LEU A 1 496 ? 27.585 -7.632 -31.013 1.00 97.31 496 LEU A CA 1
ATOM 3935 C C . LEU A 1 496 ? 28.146 -8.578 -32.090 1.00 97.31 496 LEU A C 1
ATOM 3937 O O . LEU A 1 496 ? 28.903 -9.498 -31.774 1.00 97.31 496 LEU A O 1
ATOM 3941 N N . GLY A 1 497 ? 27.815 -8.348 -33.364 1.00 96.94 497 GLY A N 1
ATOM 3942 C CA . GLY A 1 497 ? 28.261 -9.150 -34.498 1.00 96.94 497 GLY A CA 1
ATOM 3943 C C . GLY A 1 497 ? 27.426 -10.415 -34.686 1.00 96.94 497 GLY A C 1
ATOM 3944 O O . GLY A 1 497 ? 26.207 -10.353 -34.785 1.00 96.94 497 GLY A O 1
ATOM 3945 N N . ASN A 1 498 ? 28.081 -11.576 -34.768 1.00 98.12 498 ASN A N 1
ATOM 3946 C CA . ASN A 1 498 ? 27.431 -12.839 -35.125 1.00 98.12 498 ASN A CA 1
ATOM 3947 C C . ASN A 1 498 ? 27.576 -13.913 -34.041 1.00 98.12 498 ASN A C 1
ATOM 3949 O O . ASN A 1 498 ? 28.642 -14.061 -33.443 1.00 98.12 498 ASN A O 1
ATOM 3953 N N . VAL A 1 499 ? 26.542 -14.742 -33.895 1.00 98.00 499 VAL A N 1
ATOM 3954 C CA . VAL A 1 499 ? 26.624 -16.075 -33.274 1.00 98.00 499 VAL A CA 1
ATOM 3955 C C . VAL A 1 499 ? 26.542 -17.146 -34.361 1.00 98.00 499 VAL A C 1
ATOM 3957 O O . VAL A 1 499 ? 25.897 -16.940 -35.386 1.00 98.00 499 VAL A O 1
ATOM 3960 N N . GLU A 1 500 ? 27.199 -18.288 -34.165 1.00 98.25 500 GLU A N 1
ATOM 3961 C CA . GLU A 1 500 ? 27.262 -19.358 -35.167 1.00 98.25 500 GLU A CA 1
ATOM 3962 C C . GLU A 1 500 ? 26.536 -20.610 -34.672 1.00 98.25 500 GLU A C 1
ATOM 3964 O O . GLU A 1 500 ? 26.847 -21.141 -33.604 1.00 98.25 500 GLU A O 1
ATOM 3969 N N . ALA A 1 501 ? 25.547 -21.054 -35.444 1.00 97.94 501 ALA A N 1
ATOM 3970 C CA . ALA A 1 501 ? 24.783 -22.263 -35.200 1.00 97.94 501 ALA A CA 1
ATOM 3971 C C . ALA A 1 501 ? 25.413 -23.462 -35.916 1.00 97.94 501 ALA A C 1
ATOM 3973 O O . ALA A 1 501 ? 25.777 -23.390 -37.094 1.00 97.94 501 ALA A O 1
ATOM 3974 N N . ASP A 1 502 ? 25.512 -24.581 -35.202 1.00 97.31 502 ASP A N 1
ATOM 3975 C CA . ASP A 1 502 ? 26.013 -25.842 -35.735 1.00 97.31 502 ASP A CA 1
ATOM 3976 C C . ASP A 1 502 ? 25.007 -26.527 -36.688 1.00 97.31 502 ASP A C 1
ATOM 3978 O O . ASP A 1 502 ? 23.905 -26.042 -36.953 1.00 97.31 502 ASP A O 1
ATOM 3982 N N . ASN A 1 503 ? 25.368 -27.712 -37.192 1.00 97.12 503 ASN A N 1
ATOM 3983 C CA . ASN A 1 503 ? 24.499 -28.507 -38.070 1.00 97.12 503 ASN A CA 1
ATOM 3984 C C . ASN A 1 503 ? 23.188 -28.977 -37.406 1.00 97.12 503 ASN A C 1
ATOM 3986 O O . ASN A 1 503 ? 22.299 -29.454 -38.109 1.00 97.12 503 ASN A O 1
ATOM 3990 N N . ASN A 1 504 ? 23.062 -28.861 -36.081 1.00 94.88 504 ASN A N 1
ATOM 3991 C CA . ASN A 1 504 ? 21.842 -29.163 -35.332 1.00 94.88 504 ASN A CA 1
ATOM 3992 C C . ASN A 1 504 ? 20.989 -27.907 -35.080 1.00 94.88 504 ASN A C 1
ATOM 3994 O O . ASN A 1 504 ? 19.949 -28.002 -34.426 1.00 94.88 504 ASN A O 1
ATOM 3998 N N . GLY A 1 505 ? 21.414 -26.739 -35.573 1.00 95.75 505 GLY A N 1
ATOM 3999 C CA . GLY A 1 505 ? 20.737 -25.469 -35.336 1.00 95.75 505 GLY A CA 1
ATOM 4000 C C . GLY A 1 505 ? 20.957 -24.914 -33.930 1.00 95.75 505 GLY A C 1
ATOM 4001 O O . GLY A 1 505 ? 20.108 -24.173 -33.425 1.00 95.75 505 GLY A O 1
ATOM 4002 N N . GLU A 1 506 ? 22.054 -25.299 -33.271 1.00 97.81 506 GLU A N 1
ATOM 4003 C CA . GLU A 1 506 ? 22.427 -24.849 -31.932 1.00 97.81 506 GLU A CA 1
ATOM 4004 C C . GLU A 1 506 ? 23.634 -23.907 -31.985 1.00 97.81 506 GLU A C 1
ATOM 4006 O O . GLU A 1 506 ? 24.713 -24.284 -32.437 1.00 97.81 506 GLU A O 1
ATOM 4011 N N . ALA A 1 507 ? 23.473 -22.694 -31.457 1.00 97.75 507 ALA A N 1
ATOM 4012 C CA . ALA A 1 507 ? 24.551 -21.735 -31.249 1.00 97.75 507 ALA A CA 1
ATOM 4013 C C . ALA A 1 507 ? 24.878 -21.637 -29.754 1.00 97.75 507 ALA A C 1
ATOM 4015 O O . ALA A 1 507 ? 24.078 -21.120 -28.972 1.00 97.75 507 ALA A O 1
ATOM 4016 N N . LYS A 1 508 ? 26.056 -22.122 -29.349 1.00 97.50 508 LYS A N 1
ATOM 4017 C CA . LYS A 1 508 ? 26.648 -21.875 -28.023 1.00 97.50 508 LYS A CA 1
ATOM 4018 C C . LYS A 1 508 ? 27.757 -20.846 -28.167 1.00 97.50 508 LYS A C 1
ATOM 4020 O O . LYS A 1 508 ? 28.636 -21.022 -29.005 1.00 97.50 508 LYS A O 1
ATOM 4025 N N . PHE A 1 509 ? 27.742 -19.809 -27.342 1.00 96.50 509 PHE A N 1
ATOM 4026 C CA . PHE A 1 509 ? 28.687 -18.705 -27.474 1.00 96.50 509 PHE A CA 1
ATOM 4027 C C . PHE A 1 509 ? 29.091 -18.130 -26.120 1.00 96.50 509 PHE A C 1
ATOM 4029 O O . PHE A 1 509 ? 28.338 -18.187 -25.146 1.00 96.50 509 PHE A O 1
ATOM 4036 N N . GLU A 1 510 ? 30.282 -17.544 -26.102 1.00 96.31 510 GLU A N 1
ATOM 4037 C CA . GLU A 1 510 ? 30.806 -16.695 -25.041 1.00 96.31 510 GLU A CA 1
ATOM 4038 C C . GLU A 1 510 ? 31.582 -15.558 -25.717 1.00 96.31 510 GLU A C 1
ATOM 4040 O O . GLU A 1 510 ? 32.446 -15.806 -26.558 1.00 96.31 510 GLU A O 1
ATOM 4045 N N . LEU A 1 511 ? 31.238 -14.314 -25.396 1.00 95.31 511 LEU A N 1
ATOM 4046 C CA . LEU A 1 511 ? 31.862 -13.109 -25.931 1.00 95.31 511 LEU A CA 1
ATOM 4047 C C . LEU A 1 511 ? 32.001 -12.048 -24.836 1.00 95.31 511 LEU A C 1
ATOM 4049 O O . LEU A 1 511 ? 31.406 -12.148 -23.763 1.00 95.31 511 LEU A O 1
ATOM 4053 N N . THR A 1 512 ? 32.840 -11.047 -25.072 1.00 95.69 512 THR A N 1
ATOM 4054 C CA . THR A 1 512 ? 33.052 -9.925 -24.150 1.00 95.69 512 THR A CA 1
ATOM 4055 C C . THR A 1 512 ? 32.931 -8.629 -24.930 1.00 95.69 512 THR A C 1
ATOM 4057 O O . THR A 1 512 ? 33.452 -8.544 -26.039 1.00 95.69 512 THR A O 1
ATOM 4060 N N . ASP A 1 513 ? 32.234 -7.652 -24.360 1.00 95.38 513 ASP A N 1
ATOM 4061 C CA . ASP A 1 513 ? 31.983 -6.364 -24.992 1.00 95.38 513 ASP A CA 1
ATOM 4062 C C . ASP A 1 513 ? 32.301 -5.205 -24.041 1.00 95.38 513 ASP A C 1
ATOM 4064 O O . ASP A 1 513 ? 31.855 -5.177 -22.892 1.00 95.38 513 ASP A O 1
ATOM 4068 N N . ASP A 1 514 ? 33.084 -4.243 -24.525 1.00 91.56 514 ASP A N 1
ATOM 4069 C CA . ASP A 1 514 ? 33.548 -3.106 -23.727 1.00 91.56 514 ASP A CA 1
ATOM 4070 C C . ASP A 1 514 ? 32.579 -1.914 -23.743 1.00 91.56 514 ASP A C 1
ATOM 4072 O O . ASP A 1 514 ? 32.700 -1.013 -22.905 1.00 91.56 514 ASP A O 1
ATOM 4076 N N . MET A 1 515 ? 31.626 -1.882 -24.681 1.00 91.12 515 MET A N 1
ATOM 4077 C CA . MET A 1 515 ? 30.772 -0.722 -24.942 1.00 91.12 515 MET A CA 1
ATOM 4078 C C . MET A 1 515 ? 29.433 -0.817 -24.217 1.00 91.12 515 MET A C 1
ATOM 4080 O O . MET A 1 515 ? 28.994 0.169 -23.620 1.00 91.12 515 MET A O 1
ATOM 4084 N N . ILE A 1 516 ? 28.796 -1.988 -24.222 1.00 93.50 516 ILE A N 1
ATOM 4085 C CA . ILE A 1 516 ? 27.567 -2.196 -23.455 1.00 93.50 516 ILE A CA 1
ATOM 4086 C C . ILE A 1 516 ? 27.870 -2.177 -21.956 1.00 93.50 516 ILE A C 1
ATOM 4088 O O . ILE A 1 516 ? 28.966 -2.521 -21.509 1.00 93.50 516 ILE A O 1
ATOM 4092 N N . LYS A 1 517 ? 26.872 -1.802 -21.158 1.00 89.00 517 LYS A N 1
ATOM 4093 C CA . LYS A 1 517 ? 26.924 -1.851 -19.693 1.00 89.00 517 LYS A CA 1
ATOM 4094 C C . LYS A 1 517 ? 25.628 -2.464 -19.179 1.00 89.00 517 LYS A C 1
ATOM 4096 O O . LYS A 1 517 ? 24.585 -2.270 -19.794 1.00 89.00 517 LYS A O 1
ATOM 4101 N N . ILE A 1 518 ? 25.665 -3.205 -18.074 1.00 82.38 518 ILE A N 1
ATOM 4102 C CA . ILE A 1 518 ? 24.438 -3.630 -17.364 1.00 82.38 518 ILE A CA 1
ATOM 4103 C C . ILE A 1 518 ? 24.139 -2.718 -16.161 1.00 82.38 518 ILE A C 1
ATOM 4105 O O . ILE A 1 518 ? 23.056 -2.799 -15.586 1.00 82.38 518 ILE A O 1
ATOM 4109 N N . HIS A 1 519 ? 25.059 -1.797 -15.862 1.00 72.44 519 HIS A N 1
ATOM 4110 C CA . HIS A 1 519 ? 24.957 -0.723 -14.873 1.00 72.44 519 HIS A CA 1
ATOM 4111 C C . HIS A 1 519 ? 25.132 0.658 -15.528 1.00 72.44 519 HIS A C 1
ATOM 4113 O O . HIS A 1 519 ? 25.686 0.759 -16.623 1.00 72.44 519 HIS A O 1
ATOM 4119 N N . GLY A 1 520 ? 24.703 1.721 -14.845 1.00 65.56 520 GLY A N 1
ATOM 4120 C CA . GLY A 1 520 ? 24.934 3.110 -15.265 1.00 65.56 520 GLY A CA 1
ATOM 4121 C C . GLY A 1 520 ? 23.967 3.644 -16.333 1.00 65.56 520 GLY A C 1
ATOM 4122 O O . GLY A 1 520 ? 23.024 2.972 -16.752 1.00 65.56 520 GLY A O 1
ATOM 4123 N N . GLU A 1 521 ? 24.204 4.885 -16.774 1.00 66.06 521 GLU A N 1
ATOM 4124 C CA . GLU A 1 521 ? 23.311 5.671 -17.653 1.00 66.06 521 GLU A CA 1
ATOM 4125 C C . GLU A 1 521 ? 22.972 4.973 -18.983 1.00 66.06 521 GLU A C 1
ATOM 4127 O O . GLU A 1 521 ? 21.868 5.104 -19.513 1.00 66.06 521 GLU A O 1
ATOM 4132 N N . HIS A 1 522 ? 23.906 4.186 -19.514 1.00 76.88 522 HIS A N 1
ATOM 4133 C CA . HIS A 1 522 ? 23.736 3.447 -20.765 1.00 76.88 522 HIS A CA 1
ATOM 4134 C C . HIS A 1 522 ? 23.463 1.955 -20.549 1.00 76.88 522 HIS A C 1
ATOM 4136 O O . HIS A 1 522 ? 23.777 1.137 -21.416 1.00 76.88 522 HIS A O 1
ATOM 4142 N N . SER A 1 523 ? 22.866 1.589 -19.410 1.00 83.44 523 SER A N 1
ATOM 4143 C CA . SER A 1 523 ? 22.524 0.197 -19.132 1.00 83.44 523 SER A CA 1
ATOM 4144 C C . SER A 1 523 ? 21.644 -0.413 -20.234 1.00 83.44 523 SER A C 1
ATOM 4146 O O . SER A 1 523 ? 20.714 0.211 -20.768 1.00 83.44 523 SER A O 1
ATOM 4148 N N . VAL A 1 524 ? 21.947 -1.665 -20.583 1.00 88.75 524 VAL A N 1
ATOM 4149 C CA . VAL A 1 524 ? 21.156 -2.484 -21.509 1.00 88.75 524 VAL A CA 1
ATOM 4150 C C . VAL A 1 524 ? 20.036 -3.255 -20.811 1.00 88.75 524 VAL A C 1
ATOM 4152 O O . VAL A 1 524 ? 19.227 -3.898 -21.475 1.00 88.75 524 VAL A O 1
ATOM 4155 N N . VAL A 1 525 ? 19.943 -3.184 -19.480 1.00 85.31 525 VAL A N 1
ATOM 4156 C CA . VAL A 1 525 ? 18.821 -3.764 -18.732 1.00 85.31 525 VAL A CA 1
ATOM 4157 C C . VAL A 1 525 ? 17.523 -3.046 -19.118 1.00 85.31 525 VAL A C 1
ATOM 4159 O O . VAL A 1 525 ? 17.466 -1.823 -19.202 1.00 85.31 525 VAL A O 1
ATOM 4162 N N . GLY A 1 526 ? 16.472 -3.819 -19.385 1.00 74.56 526 GLY A N 1
ATOM 4163 C CA . GLY A 1 526 ? 15.191 -3.335 -19.905 1.00 74.56 526 GLY A CA 1
ATOM 4164 C C . GLY A 1 526 ? 15.144 -3.178 -21.429 1.00 74.56 526 GLY A C 1
ATOM 4165 O O . GLY A 1 526 ? 14.111 -2.769 -21.954 1.00 74.56 526 GLY A O 1
ATOM 4166 N N . ARG A 1 527 ? 16.221 -3.515 -22.150 1.00 91.69 527 ARG A N 1
ATOM 4167 C CA . ARG A 1 527 ? 16.288 -3.529 -23.624 1.00 91.69 527 ARG A CA 1
ATOM 4168 C C . ARG A 1 527 ? 16.126 -4.940 -24.175 1.00 91.69 527 ARG A C 1
ATOM 4170 O O . ARG A 1 527 ? 16.163 -5.901 -23.412 1.00 91.69 527 ARG A O 1
ATOM 4177 N N . SER A 1 528 ? 15.951 -5.088 -25.486 1.00 95.56 528 SER A N 1
ATOM 4178 C CA . SER A 1 528 ? 15.790 -6.412 -26.102 1.00 95.56 528 SER A CA 1
ATOM 4179 C C . SER A 1 528 ? 17.095 -6.918 -26.699 1.00 95.56 528 SER A C 1
ATOM 4181 O O . SER A 1 528 ? 17.725 -6.216 -27.480 1.00 95.56 528 SER A O 1
ATOM 4183 N N . MET A 1 529 ? 17.457 -8.159 -26.390 1.00 97.94 529 MET A N 1
ATOM 4184 C CA . MET A 1 529 ? 18.428 -8.928 -27.166 1.00 97.94 529 MET A CA 1
ATOM 4185 C C . MET A 1 529 ? 17.707 -9.598 -28.339 1.00 97.94 529 MET A C 1
ATOM 4187 O O . MET A 1 529 ? 16.615 -10.131 -28.135 1.00 97.94 529 MET A O 1
ATOM 4191 N N . VAL A 1 530 ? 18.291 -9.579 -29.538 1.00 97.81 530 VAL A N 1
ATOM 4192 C CA . VAL A 1 530 ? 17.687 -10.107 -30.771 1.00 97.81 530 VAL A CA 1
ATOM 4193 C C . VAL A 1 530 ? 18.706 -10.929 -31.559 1.00 97.81 530 VAL A C 1
ATOM 4195 O O . VAL A 1 530 ? 19.840 -10.502 -31.758 1.00 97.81 530 VAL A O 1
ATOM 4198 N N . VAL A 1 531 ? 18.279 -12.098 -32.041 1.00 98.00 531 VAL A N 1
ATOM 4199 C CA . VAL A 1 531 ? 19.017 -12.904 -33.026 1.00 98.00 531 VAL A CA 1
ATOM 4200 C C . VAL A 1 531 ? 18.316 -12.836 -34.382 1.00 98.00 531 VAL A C 1
ATOM 4202 O O . VAL A 1 531 ? 17.087 -12.938 -34.469 1.00 98.00 531 VAL A O 1
ATOM 4205 N N . HIS A 1 532 ? 19.094 -12.634 -35.438 1.00 97.31 532 HIS A N 1
ATOM 4206 C CA . HIS A 1 532 ? 18.623 -12.380 -36.795 1.00 97.31 532 HIS A CA 1
ATOM 4207 C C . HIS A 1 532 ? 18.729 -13.603 -37.711 1.00 97.31 532 HIS A C 1
ATOM 4209 O O . HIS A 1 532 ? 19.353 -14.607 -37.387 1.00 97.31 532 HIS A O 1
ATOM 4215 N N . GLU A 1 533 ? 18.080 -13.528 -38.869 1.00 96.06 533 GLU A N 1
ATOM 4216 C CA . GLU A 1 533 ? 17.958 -14.619 -39.837 1.00 96.06 533 GLU A CA 1
ATOM 4217 C C . GLU A 1 533 ? 19.259 -14.929 -40.584 1.00 96.06 533 GLU A C 1
ATOM 4219 O O . GLU A 1 533 ? 19.498 -16.089 -40.913 1.00 96.06 533 GLU A O 1
ATOM 4224 N N . LYS A 1 534 ? 20.085 -13.918 -40.857 1.00 96.81 534 LYS A N 1
ATOM 4225 C CA . LYS A 1 534 ? 21.279 -14.013 -41.707 1.00 96.81 534 LYS A CA 1
ATOM 4226 C C . LYS A 1 534 ? 22.532 -13.555 -40.969 1.00 96.81 534 LYS A C 1
ATOM 4228 O O . LYS A 1 534 ? 22.444 -12.922 -39.918 1.00 96.81 534 LYS A O 1
ATOM 4233 N N . GLU A 1 535 ? 23.684 -13.844 -41.571 1.00 97.94 535 GLU A N 1
ATOM 4234 C CA . GLU A 1 535 ? 24.970 -13.280 -41.165 1.00 97.94 535 GLU A CA 1
ATOM 4235 C C . GLU A 1 535 ? 24.916 -11.750 -41.241 1.00 97.94 535 GLU A C 1
ATOM 4237 O O . GLU A 1 535 ? 24.491 -11.180 -42.247 1.00 97.94 535 GLU A O 1
ATOM 4242 N N . ASP A 1 536 ? 25.355 -11.110 -40.165 1.00 96.94 536 ASP A N 1
ATOM 4243 C CA . ASP A 1 536 ? 25.656 -9.689 -40.115 1.00 96.94 536 ASP A CA 1
ATOM 4244 C C . ASP A 1 536 ? 26.977 -9.419 -40.861 1.00 96.94 536 ASP A C 1
ATOM 4246 O O . ASP A 1 536 ? 28.032 -9.965 -40.514 1.00 96.94 536 ASP A O 1
ATOM 4250 N N . ASP A 1 537 ? 26.907 -8.572 -41.890 1.00 96.31 537 ASP A N 1
ATOM 4251 C CA . ASP A 1 537 ? 28.029 -8.155 -42.733 1.00 96.31 537 ASP A CA 1
ATOM 4252 C C . ASP A 1 537 ? 28.922 -7.066 -42.108 1.00 96.31 537 ASP A C 1
ATOM 4254 O O . ASP A 1 537 ? 29.888 -6.612 -42.730 1.00 96.31 537 ASP A O 1
ATOM 4258 N N . LEU A 1 538 ? 28.635 -6.668 -40.867 1.00 96.44 538 LEU A N 1
ATOM 4259 C CA . LEU A 1 538 ? 29.416 -5.765 -40.023 1.00 96.44 538 LEU A CA 1
ATOM 4260 C C . LEU A 1 538 ? 29.575 -4.357 -40.610 1.00 96.44 538 LEU A C 1
ATOM 4262 O O . LEU A 1 538 ? 30.592 -3.700 -40.372 1.00 96.44 538 LEU A O 1
ATOM 4266 N N . GLY A 1 539 ? 28.610 -3.896 -41.412 1.00 94.38 539 GLY A N 1
ATOM 4267 C CA . GLY A 1 539 ? 28.693 -2.596 -42.090 1.00 94.38 539 GLY A CA 1
ATOM 4268 C C . GLY A 1 539 ? 29.579 -2.605 -43.346 1.00 94.38 539 GLY A C 1
ATOM 4269 O O . GLY A 1 539 ? 29.918 -1.543 -43.873 1.00 94.38 539 GLY A O 1
ATOM 4270 N N . LYS A 1 540 ? 29.992 -3.789 -43.830 1.00 94.81 540 LYS A N 1
ATOM 4271 C CA . LYS A 1 540 ? 30.952 -3.961 -44.943 1.00 94.81 540 LYS A CA 1
ATOM 4272 C C . LYS A 1 540 ? 30.287 -4.324 -46.274 1.00 94.81 540 LYS A C 1
ATOM 4274 O O . LYS A 1 540 ? 30.978 -4.641 -47.245 1.00 94.81 540 LYS A O 1
ATOM 4279 N N . GLY A 1 541 ? 28.961 -4.247 -46.351 1.00 91.19 541 GLY A N 1
ATOM 4280 C CA . GLY A 1 541 ? 28.197 -4.450 -47.575 1.00 91.19 541 GLY A CA 1
ATOM 4281 C C . GLY A 1 541 ? 28.607 -3.474 -48.683 1.00 91.19 541 GLY A C 1
ATOM 4282 O O . GLY A 1 541 ? 28.900 -2.298 -48.453 1.00 91.19 541 GLY A O 1
ATOM 4283 N N . THR A 1 542 ? 28.632 -3.959 -49.925 1.00 93.00 542 THR A N 1
ATOM 4284 C CA . THR A 1 542 ? 29.044 -3.175 -51.101 1.00 93.00 542 THR A CA 1
ATOM 4285 C C . THR A 1 542 ? 27.921 -3.065 -52.134 1.00 93.00 542 THR A C 1
ATOM 4287 O O . THR A 1 542 ? 26.917 -3.778 -52.079 1.00 93.00 542 THR A O 1
ATOM 4290 N N . GLY A 1 543 ? 28.064 -2.131 -53.080 1.00 93.19 543 GLY A N 1
ATOM 4291 C CA . GLY A 1 543 ? 27.062 -1.892 -54.120 1.00 93.19 543 GLY A CA 1
ATOM 4292 C C . GLY A 1 543 ? 25.699 -1.514 -53.535 1.00 93.19 543 GLY A C 1
ATOM 4293 O O . GLY A 1 543 ? 25.616 -0.679 -52.636 1.00 93.19 543 GLY A O 1
ATOM 4294 N N . ASN A 1 544 ? 24.636 -2.157 -54.025 1.00 91.06 544 ASN A N 1
ATOM 4295 C CA . ASN A 1 544 ? 23.254 -1.873 -53.619 1.00 91.06 544 ASN A CA 1
ATOM 4296 C C . ASN A 1 544 ? 22.946 -2.244 -52.157 1.00 91.06 544 ASN A C 1
ATOM 4298 O O . ASN A 1 544 ? 21.948 -1.781 -51.619 1.00 91.06 544 ASN A O 1
ATOM 4302 N N . ALA A 1 545 ? 23.788 -3.058 -51.512 1.00 88.19 545 ALA A N 1
ATOM 4303 C CA . ALA A 1 545 ? 23.608 -3.477 -50.122 1.00 88.19 545 ALA A CA 1
ATOM 4304 C C . ALA A 1 545 ? 24.265 -2.519 -49.110 1.00 88.19 545 ALA A C 1
ATOM 4306 O O . ALA A 1 545 ? 24.080 -2.678 -47.906 1.00 88.19 545 ALA A O 1
ATOM 4307 N N . LYS A 1 546 ? 25.039 -1.527 -49.580 1.00 93.12 546 LYS A N 1
ATOM 4308 C CA . LYS A 1 546 ? 25.863 -0.664 -48.721 1.00 93.12 546 LYS A CA 1
ATOM 4309 C C . LYS A 1 546 ? 25.046 0.198 -47.760 1.00 93.12 546 LYS A C 1
ATOM 4311 O O . LYS A 1 546 ? 25.434 0.350 -46.609 1.00 93.12 546 LYS A O 1
ATOM 4316 N N . GLU A 1 547 ? 23.947 0.792 -48.223 1.00 93.25 547 GLU A N 1
ATOM 4317 C CA . GLU A 1 547 ? 23.171 1.711 -47.380 1.00 93.25 547 GLU A CA 1
ATOM 4318 C C . GLU A 1 547 ? 22.523 0.983 -46.198 1.00 93.25 547 GLU A C 1
ATOM 4320 O O . GLU A 1 547 ? 22.581 1.466 -45.071 1.00 93.25 547 GLU A O 1
ATOM 4325 N N . GLU A 1 548 ? 21.952 -0.193 -46.452 1.00 92.75 548 GLU A N 1
ATOM 4326 C CA . GLU A 1 548 ? 21.312 -1.002 -45.417 1.00 92.75 548 GLU A CA 1
ATOM 4327 C C . GLU A 1 548 ? 22.344 -1.686 -44.508 1.00 92.75 548 GLU A C 1
ATOM 4329 O O . GLU A 1 548 ? 22.158 -1.733 -43.295 1.00 92.75 548 GLU A O 1
ATOM 4334 N N . SER A 1 549 ? 23.495 -2.089 -45.058 1.00 94.25 549 SER A N 1
ATOM 4335 C CA . SER A 1 549 ? 24.639 -2.594 -44.285 1.00 94.25 549 SER A CA 1
ATOM 4336 C C . SER A 1 549 ? 25.055 -1.621 -43.178 1.00 94.25 549 SER A C 1
ATOM 4338 O O . SER A 1 549 ? 25.209 -2.023 -42.029 1.00 94.25 549 SER A O 1
ATOM 4340 N N . LEU A 1 550 ? 25.146 -0.322 -43.491 1.00 94.19 550 LEU A N 1
ATOM 4341 C CA . LEU A 1 550 ? 25.507 0.724 -42.526 1.00 94.19 550 LEU A CA 1
ATOM 4342 C C . LEU A 1 550 ? 24.429 0.996 -41.462 1.00 94.19 550 LEU A C 1
ATOM 4344 O O . LEU A 1 550 ? 24.702 1.742 -40.523 1.00 94.19 550 LEU A O 1
ATOM 4348 N N . LYS A 1 551 ? 23.222 0.432 -41.597 1.00 92.44 551 LYS A N 1
ATOM 4349 C CA . LYS A 1 551 ? 22.108 0.603 -40.649 1.00 92.44 551 LYS A CA 1
ATOM 4350 C C . LYS A 1 551 ? 21.821 -0.654 -39.830 1.00 92.44 551 LYS A C 1
ATOM 4352 O O . LYS A 1 551 ? 21.456 -0.532 -38.666 1.00 92.44 551 LYS A O 1
ATOM 4357 N N . THR A 1 552 ? 21.927 -1.837 -40.426 1.00 93.62 552 THR A N 1
ATOM 4358 C CA . THR A 1 552 ? 21.433 -3.090 -39.824 1.00 93.62 552 THR A CA 1
ATOM 4359 C C . THR A 1 552 ? 22.358 -4.286 -40.032 1.00 93.62 552 THR A C 1
ATOM 4361 O O . THR A 1 552 ? 22.000 -5.402 -39.653 1.00 93.62 552 THR A O 1
ATOM 4364 N N . GLY A 1 553 ? 23.500 -4.094 -40.701 1.00 95.19 553 GLY A N 1
ATOM 4365 C CA . GLY A 1 553 ? 24.406 -5.194 -41.022 1.00 95.19 553 GLY A CA 1
ATOM 4366 C C . GLY A 1 553 ? 23.854 -6.181 -42.055 1.00 95.19 553 GLY A C 1
ATOM 4367 O O . GLY A 1 553 ? 24.382 -7.276 -42.214 1.00 95.19 553 GLY A O 1
ATOM 4368 N N . ASN A 1 554 ? 22.750 -5.848 -42.741 1.00 95.12 554 ASN A N 1
ATOM 4369 C CA . ASN A 1 554 ? 22.039 -6.750 -43.660 1.00 95.12 554 ASN A CA 1
ATOM 4370 C C . ASN A 1 554 ? 21.641 -8.114 -43.050 1.00 95.12 554 ASN A C 1
ATOM 4372 O O . ASN A 1 554 ? 21.381 -9.073 -43.784 1.00 95.12 554 ASN A O 1
ATOM 4376 N N . ALA A 1 555 ? 21.498 -8.193 -41.722 1.00 94.25 555 ALA A N 1
ATOM 4377 C CA . ALA A 1 555 ? 21.237 -9.441 -41.001 1.00 94.25 555 ALA A CA 1
ATOM 4378 C C . ALA A 1 555 ? 19.824 -10.030 -41.239 1.00 94.25 555 ALA A C 1
ATOM 4380 O O . ALA A 1 555 ? 19.514 -11.140 -40.810 1.00 94.25 555 ALA A O 1
ATOM 4381 N N . GLY A 1 556 ? 18.946 -9.330 -41.964 1.00 93.88 556 GLY A N 1
ATOM 4382 C CA . GLY A 1 556 ? 17.623 -9.833 -42.342 1.00 93.88 556 GLY A CA 1
ATOM 4383 C C . GLY A 1 556 ? 16.609 -9.838 -41.192 1.00 93.88 556 GLY A C 1
ATOM 4384 O O . GLY A 1 556 ? 16.667 -9.002 -40.286 1.00 93.88 556 GLY A O 1
ATOM 4385 N N . GLY A 1 557 ? 15.633 -10.753 -41.264 1.00 94.25 557 GLY A N 1
ATOM 4386 C CA . GLY A 1 557 ? 14.524 -10.827 -40.309 1.00 94.25 557 GLY A CA 1
ATOM 4387 C C . GLY A 1 557 ? 14.972 -11.117 -38.873 1.00 94.25 557 GLY A C 1
ATOM 4388 O O . GLY A 1 557 ? 16.078 -11.593 -38.637 1.00 94.25 557 GLY A O 1
ATOM 4389 N N . ARG A 1 558 ? 14.103 -10.840 -37.898 1.00 95.88 558 ARG A N 1
ATOM 4390 C CA . ARG A 1 558 ? 14.353 -11.114 -36.473 1.00 95.88 558 ARG A CA 1
ATOM 4391 C C . ARG A 1 558 ? 13.761 -12.471 -36.125 1.00 95.88 558 ARG A C 1
ATOM 4393 O O . ARG A 1 558 ? 12.551 -12.641 -36.234 1.00 95.88 558 ARG A O 1
ATOM 4400 N N . LEU A 1 559 ? 14.598 -13.426 -35.733 1.00 96.31 559 LEU A N 1
ATOM 4401 C CA . LEU A 1 559 ? 14.163 -14.794 -35.460 1.00 96.31 559 LEU A CA 1
ATOM 4402 C C . LEU A 1 559 ? 13.626 -14.956 -34.040 1.00 96.31 559 LEU A C 1
ATOM 4404 O O . LEU A 1 559 ? 12.568 -15.551 -33.865 1.00 96.31 559 LEU A O 1
ATOM 4408 N N . ALA A 1 560 ? 14.332 -14.420 -33.042 1.00 97.25 560 ALA A N 1
ATOM 4409 C CA . ALA A 1 560 ? 13.921 -14.455 -31.642 1.00 97.25 560 ALA A CA 1
ATOM 4410 C C . ALA A 1 560 ? 14.429 -13.229 -30.886 1.00 97.25 560 ALA A C 1
ATOM 4412 O O . ALA A 1 560 ? 15.455 -12.642 -31.237 1.00 97.25 560 ALA A O 1
ATOM 4413 N N . CYS A 1 561 ? 13.721 -12.866 -29.823 1.00 96.75 561 CYS A N 1
ATOM 4414 C CA . CYS A 1 561 ? 14.073 -11.738 -28.978 1.00 96.75 561 CYS A CA 1
ATOM 4415 C C . CYS A 1 561 ? 13.656 -11.967 -27.529 1.00 96.75 561 CYS A C 1
ATOM 4417 O O . CYS A 1 561 ? 12.788 -12.789 -27.230 1.00 96.75 561 CYS A O 1
ATOM 4419 N N . GLY A 1 562 ? 14.279 -11.231 -26.616 1.00 93.81 562 GLY A N 1
ATOM 4420 C CA . GLY A 1 562 ? 13.952 -11.279 -25.197 1.00 93.81 562 GLY A CA 1
ATOM 4421 C C . GLY A 1 562 ? 14.454 -10.047 -24.467 1.00 93.81 562 GLY A C 1
ATOM 4422 O O . GLY A 1 562 ? 15.530 -9.532 -24.772 1.00 93.81 562 GLY A O 1
ATOM 4423 N N . VAL A 1 563 ? 13.674 -9.582 -23.492 1.00 92.81 563 VAL A N 1
ATOM 4424 C CA . VAL A 1 563 ? 14.060 -8.446 -22.650 1.00 92.81 563 VAL A CA 1
ATOM 4425 C C . VAL A 1 563 ? 15.192 -8.868 -21.716 1.00 92.81 563 VAL A C 1
ATOM 4427 O O . VAL A 1 563 ? 15.100 -9.900 -21.050 1.00 92.81 563 VAL A O 1
ATOM 4430 N N . ILE A 1 564 ? 16.245 -8.060 -21.661 1.00 93.00 564 ILE A N 1
ATOM 4431 C CA . ILE A 1 564 ? 17.375 -8.211 -20.748 1.00 93.00 564 ILE A CA 1
ATOM 4432 C C . ILE A 1 564 ? 16.911 -7.757 -19.361 1.00 93.00 564 ILE A C 1
ATOM 4434 O O . ILE A 1 564 ? 16.729 -6.568 -19.112 1.00 93.00 564 ILE A O 1
ATOM 4438 N N . GLY A 1 565 ? 16.686 -8.698 -18.452 1.00 77.88 565 GLY A N 1
ATOM 4439 C CA . GLY A 1 565 ? 16.364 -8.430 -17.049 1.00 77.88 565 GLY A CA 1
ATOM 4440 C C . GLY A 1 565 ? 17.548 -8.728 -16.136 1.00 77.88 565 GLY A C 1
ATOM 4441 O O . GLY A 1 565 ? 18.430 -9.498 -16.500 1.00 77.88 565 GLY A O 1
ATOM 4442 N N . LEU A 1 566 ? 17.571 -8.165 -14.927 1.00 79.69 566 LEU A N 1
ATOM 4443 C CA . LEU A 1 566 ? 18.553 -8.568 -13.913 1.00 79.69 566 LEU A CA 1
ATOM 4444 C C . LEU A 1 566 ? 18.382 -10.047 -13.555 1.00 79.69 566 LEU A C 1
ATOM 4446 O O . LEU A 1 566 ? 17.259 -10.555 -13.480 1.00 79.69 566 LEU A O 1
ATOM 4450 N N . ALA A 1 567 ? 19.498 -10.732 -13.318 1.00 66.31 567 ALA A N 1
ATOM 4451 C CA . ALA A 1 567 ? 19.514 -12.170 -13.100 1.00 66.31 567 ALA A CA 1
ATOM 4452 C C . ALA A 1 567 ? 20.052 -12.550 -11.719 1.00 66.31 567 ALA A C 1
ATOM 4454 O O . ALA A 1 567 ? 20.815 -11.816 -11.091 1.00 66.31 567 ALA A O 1
ATOM 4455 N N . ALA A 1 568 ? 19.647 -13.727 -11.238 1.00 48.12 568 ALA A N 1
ATOM 4456 C CA . ALA A 1 568 ? 20.188 -14.283 -10.004 1.00 48.12 568 ALA A CA 1
ATOM 4457 C C . ALA A 1 568 ? 21.696 -14.605 -10.161 1.00 48.12 568 ALA A C 1
ATOM 4459 O O . ALA A 1 568 ? 22.124 -14.965 -11.263 1.00 48.12 568 ALA A O 1
ATOM 4460 N N . PRO A 1 569 ? 22.507 -14.510 -9.088 1.00 50.88 569 PRO A N 1
ATOM 4461 C CA . PRO A 1 569 ? 23.894 -14.981 -9.104 1.00 50.88 569 PRO A CA 1
ATOM 4462 C C . PRO A 1 569 ? 23.987 -16.481 -9.441 1.00 50.88 569 PRO A C 1
ATOM 4464 O O . PRO A 1 569 ? 23.068 -17.231 -9.110 1.00 50.88 569 PRO A O 1
ATOM 4467 N N . GLU A 1 570 ? 25.079 -16.913 -10.089 1.00 46.16 570 GLU A N 1
ATOM 4468 C CA . GLU A 1 570 ? 25.397 -18.349 -10.237 1.00 46.16 570 GLU A CA 1
ATOM 4469 C C . GLU A 1 570 ? 25.698 -18.984 -8.874 1.00 46.16 570 GLU A C 1
ATOM 4471 O O . GLU A 1 570 ? 26.143 -18.288 -7.959 1.00 46.16 570 GLU A O 1
ATOM 4476 N N . ASP A 1 571 ? 25.414 -20.286 -8.778 1.00 38.41 571 ASP A N 1
ATOM 4477 C CA . ASP A 1 571 ? 25.509 -21.121 -7.574 1.00 38.41 571 ASP A CA 1
ATOM 4478 C C . ASP A 1 571 ? 26.874 -21.115 -6.868 1.00 38.41 571 ASP A C 1
ATOM 4480 O O . ASP A 1 571 ? 27.924 -21.078 -7.554 1.00 38.41 571 ASP A O 1
#

pLDDT: mean 82.56, std 14.27, range [35.81, 98.25]

Secondary structure (DSSP, 8-state):
-HHHHHH-SEEEEEETTEEEEEE-SHHHHHIIIIITTTTT-PPP--HHHHTTTB-TTT-PBPSTTT--HHHHHHHHHHHHHHHHHTTTTSHHHHHHHHHHHHHHHHHHHHHHHHHS-----HHHHHHHHHHHHHHHHHHS----TTTHHHHHHHHHHHHHHHHH--HHHHS--GGGGGSHHHHHHHHHHHHHHHHHHHHHHHHHHHHHHHHHTTSS---SS-SSHHHHHHHHHHHHHHTT-SS--S-HHHHHHHHHHHHHHHHHHHHHHHHHHHHHHHH-HHHHHHHHHHHHHHHTTSS---GGGGGG-HHHHHHHHHHHHHSS---SSS-EEEEEEEE-TTT--EEEEEEEESPPSEEE--B-BS----EEEEGGG-SB--TT-PBP--TT-TTB-TTB-PPEEE-TTS----EEEEEEEEGGG-EEEEEEE-SSTTSPEEEEEEEESPPSEEEEEEEES----EEEEGGG-SB--TT-PPP--TT-SSS-TTEEEEEEE-TTSEEEEEEEESS-BSSSTTB-TTSEEEEESS---TT---GGGHHHHHHHTT--SEEEEEEEEE-PPP-

Organism: NCBI:txid96644

Sequence (571 aa):
MIRRGRYGKVYTVWVCAAPVVNIGDYETILQVLVRDGAINSKRYEAPFFCVARTDKNDGHVYGTMMANGQIWEEHRKFTLRVLKQLGVGRGIIEDRILDELDYRTAEIDKRLVNNNTATLEFNRISDLFVGNTINRILFGYRFDEENYAKFHAVKAPLDDAFASMTGLHNFMPDFIKYIPVLKRMHQHIIQPQERVLEFAIEEVKKRVESIKEGTWSIEGEPHDFLDAYLQEQELVATNQKTWDIFNDFALYNDIVDIWTAGQETTSLTLNWAFILLTRHPDVIEKCRAEVLALTHGHRHINMGARDKTPYMNATITEIMRLAVLRGEKGVEGTVWLRQDKESHAVKICGKIIGLAPGKHGIHIHVYGDATKGCESAGPHLNPDEKSHGGPKEVGRHMGDLGNIEADSNGEASNRAVAVLRGDKGVEGTVWFRQDKEGDPVKIWGKITGLCPGKHGFHIHVYGDSTKGCESAGPHLNPFDKTHGGPNEESRHMGDLGNVEADNNGEAKFELTDDMIKIHGEHSVVGRSMVVHEKEDDLGKGTGNAKEESLKTGNAGGRLACGVIGLAAPED

InterPro domains:
  IPR001128 Cytochrome P450 [PF00067] (5-323)
  IPR001424 Superoxide dismutase, copper/zinc binding domain [PF00080] (331-415)
  IPR001424 Superoxide dismutase, copper/zinc binding domain [PF00080] (426-564)
  IPR001424 Superoxide dismutase, copper/zinc binding domain [PR00068] (456-478)
  IPR001424 Superoxide dismutase, copper/zinc binding domain [PR00068] (492-501)
  IPR001424 Superoxide dismutase, copper/zinc binding domain [PR00068] (511-533)
  IPR001424 Superoxide dismutase, copper/zinc binding domain [PR00068] (539-565)
  IPR001424 Superoxide dismutase, copper/zinc binding domain [cd00305] (415-561)
  IPR018152 Superoxide dismutase, copper/zinc, binding site [PS00087] (361-371)
  IPR018152 Superoxide dismutase, copper/zinc, binding site [PS00087] (456-466)
  IPR018152 Superoxide dismutase, copper/zinc, binding site [PS00332] (553-564)
  IPR024134 Superoxide dismutase (Cu/Zn) / superoxide dismutase copper chaperone [PTHR10003] (415-566)
  IPR036396 Cytochrome P450 superfamily [G3DSA:1.10.630.10] (3-323)
  IPR036396 Cytochrome P450 superfamily [SSF48264] (4-323)
  IPR036423 Superoxide dismutase-like, copper/zinc binding domain superfamily [G3DSA:2.60.40.200] (324-413)
  IPR036423 Superoxide dismutase-like, copper/zinc binding domain superfamily [G3DSA:2.60.40.200] (414-570)
  IPR036423 Superoxide dismutase-like, copper/zinc binding domain superfamily [SSF49329] (320-414)
  IPR036423 Superoxide dismutase-like, copper/zinc binding domain superfamily [SSF49329] (416-567)